Protein AF-A0A2H3B6V8-F1 (afdb_monomer_lite)

Secondary structure (DSSP, 8-state):
-HHHHHT---PEEEEE--TTSSHHHHHHHHHHHHHH-TTSS-EEEEEEE--TTT----TTHHHHHHHHHHHH-HHHHHHHHHHHHH-GGGGGS-HHHHIIIIIIHHHHT-GGGGGG--EEEEEE-GGGS---HHHHHHHHH-S-GGGTTEEEEEEE---HHHHHHHTT-TTEEEEE--TT-HHHHHHHHHHHHHHHTT---HHHHHHHHHTTHHHHHHHHTTT-HHHHHHHHHHHHHS--HHHHHHHHTSPPPSSHHHHHHHHHHHHHHHHHHT-TT-HHHHHHHHHHHHHHHHHPPTTT---HHHIIIIISTT--S--HHHHHHHGGGTEEPP-SS---EES-HHHHHHHT-HHHHHHHH---HHHHHHHHHHHHHHHHHHHHHH----TT--GGGS-HIIIIIITTHHHHHS---HHHHHHHHHHHHHHHTTTEEEEE-TTSEEEEEE--HHHHHHT--EEEEEEETT-HHHHHHHHHHHHHHHHHHH---SS-TTTTSEEEEEE-TTS-B-EETTEEEEETT--BEEEEEE-SSS-BEEEEEEEETTT--EEEEE---TTT---B-TT-EEEPPPB---PPTT-SEEEEEEEEEEESS----TTSPP---TTPPPPP-PPPPTT-EEEEEEEEEEPPTT----SS------------------------

pLDDT: mean 82.81, std 15.5, range [23.83, 97.31]

Radius of gyration: 32.02 Å; chains: 1; bounding box: 76×66×90 Å

Organism: NCBI:txid1076256

Foldseek 3Di:
DVVVLQPLAQFEEEEAEDFQLCLVVVVVVVVVCQPDPPPQAEHAQEEAEDALFADQACLCVLVRSLVSNCVRDVQSVVLQVVLCVVPVCLSVDDLQSVCVSRPQVSLLVCPCVPVSHAYEYEYHAPVRYPDDLSNLLNVRCGSHNSPSSYYHYYYYYPDPSNCVSHPPDPRYDYHYSDLQDPVLLVVLLVVLVVLVVVAPDVVLVVLCVVLVLSNLQSQLQSSGNLLSLLLSVVCSVPVDPVLSVLSSVDDRDPHNLLSLLSSVQSLLCVLLVVPVPQSLLLLVLLLLVVLQQLLDHDVVGAAQCLSQLFRCPPSPDDRSVSSCVSCVSQWDHDDPPDHIHGPTCSVSVQQCDCVRNPPSRHHDNLVSLVRRLVSLVVSLVVCVVPDAEDPQLPLVVDDCSNLRPSLLSNVRRHPDDPVSVVSNQVVVCRRQQVAWGWDADPQQKIWIFGNDPVCVVLPRGTAPDIDRSNPSLLVVQVSQLRSLLVNVVPDFQPDDPCVVQKDKFKQFPVGDGQCDPQAHEEEAPTKIKIKIFGQDQAFKFKWKWKQWSNHSAIATQDGQDPPGRGGQHHGGMDITDIDGDDDDPPDQKTKMKIKMKMANDHFDPVLRDHDDDRNDHRDDRDDGDSGIGMDIGMYMYGYDPPDDPPDDDDDDDDPDDPPPDDDDDDDDDDDD

Structure (mmCIF, N/CA/C/O backbone):
data_AF-A0A2H3B6V8-F1
#
_entry.id   AF-A0A2H3B6V8-F1
#
loop_
_atom_site.group_PDB
_atom_site.id
_atom_site.type_symbol
_atom_site.label_atom_id
_atom_site.label_alt_id
_atom_site.label_comp_id
_atom_site.label_asym_id
_atom_site.label_entity_id
_atom_site.label_seq_id
_atom_site.pdbx_PDB_ins_code
_atom_site.Cartn_x
_atom_site.Cartn_y
_atom_site.Cartn_z
_atom_site.occupancy
_atom_site.B_iso_or_equiv
_atom_site.auth_seq_id
_atom_site.auth_comp_id
_atom_site.auth_asym_id
_atom_site.auth_atom_id
_atom_site.pdbx_PDB_model_num
ATOM 1 N N . MET A 1 1 ? -29.204 -5.304 4.176 1.00 87.06 1 MET A N 1
ATOM 2 C CA . MET A 1 1 ? -28.361 -5.122 2.972 1.00 87.06 1 MET A CA 1
ATOM 3 C C . MET A 1 1 ? -28.752 -6.093 1.870 1.00 87.06 1 MET A C 1
ATOM 5 O O . MET A 1 1 ? -29.179 -5.613 0.834 1.00 87.06 1 MET A O 1
ATOM 9 N N . LEU A 1 2 ? -28.715 -7.415 2.092 1.00 87.50 2 LEU A N 1
ATOM 10 C CA . LEU A 1 2 ? -29.142 -8.404 1.082 1.00 87.50 2 LEU A CA 1
ATOM 11 C C . LEU A 1 2 ? -30.546 -8.130 0.514 1.00 87.50 2 LEU A C 1
ATOM 13 O O . LEU A 1 2 ? -30.731 -8.116 -0.697 1.00 87.50 2 LEU A O 1
ATOM 17 N N . SER A 1 3 ? -31.513 -7.797 1.374 1.00 86.88 3 SER A N 1
ATOM 18 C CA . SER A 1 3 ? -32.859 -7.398 0.937 1.00 86.88 3 SER A CA 1
ATOM 19 C C . SER A 1 3 ? -32.853 -6.218 -0.045 1.00 86.88 3 SER A C 1
ATOM 21 O O . SER A 1 3 ? -33.549 -6.264 -1.051 1.00 86.88 3 SER A O 1
ATOM 23 N N . TRP A 1 4 ? -32.036 -5.192 0.196 1.00 89.56 4 TRP A N 1
ATOM 24 C CA . TRP A 1 4 ? -31.903 -4.036 -0.698 1.00 89.56 4 TRP A CA 1
ATOM 25 C C . TRP A 1 4 ? -31.249 -4.413 -2.033 1.00 89.56 4 TRP A C 1
ATOM 27 O O . TRP A 1 4 ? -31.715 -4.000 -3.090 1.00 89.56 4 TRP A O 1
ATOM 37 N N . ILE A 1 5 ? -30.234 -5.285 -2.016 1.00 88.94 5 ILE A N 1
ATOM 38 C CA . ILE A 1 5 ? -29.599 -5.787 -3.246 1.00 88.94 5 ILE A CA 1
ATOM 39 C C . ILE A 1 5 ? -30.649 -6.436 -4.163 1.00 88.94 5 ILE A C 1
ATOM 41 O O . ILE A 1 5 ? -30.652 -6.180 -5.368 1.00 88.94 5 ILE A O 1
ATOM 45 N N . THR A 1 6 ? -31.605 -7.176 -3.595 1.00 83.19 6 THR A N 1
ATOM 46 C CA . THR A 1 6 ? -32.677 -7.837 -4.360 1.00 83.19 6 THR A CA 1
ATOM 47 C C . THR A 1 6 ? -33.788 -6.910 -4.873 1.00 83.19 6 THR A C 1
ATOM 49 O O . THR A 1 6 ? -34.566 -7.330 -5.723 1.00 83.19 6 THR A O 1
ATOM 52 N N . GLN A 1 7 ? -33.883 -5.661 -4.401 1.00 76.62 7 GLN A N 1
ATOM 53 C CA . GLN A 1 7 ? -35.004 -4.761 -4.719 1.00 76.62 7 GLN A CA 1
ATOM 54 C C . GLN A 1 7 ? -34.930 -4.099 -6.111 1.00 76.62 7 GLN A C 1
ATOM 56 O O . GLN A 1 7 ? -35.905 -3.473 -6.516 1.00 76.62 7 GLN A O 1
ATOM 61 N N . CYS A 1 8 ? -33.834 -4.252 -6.871 1.00 66.38 8 CYS A N 1
ATOM 62 C CA . CYS A 1 8 ? -33.703 -3.738 -8.252 1.00 66.38 8 CYS A CA 1
ATOM 63 C C . CYS A 1 8 ? -34.046 -2.258 -8.448 1.00 66.38 8 CYS A C 1
ATOM 65 O O . CYS A 1 8 ? -34.474 -1.856 -9.528 1.00 66.38 8 CYS A O 1
ATOM 67 N N . ASN A 1 9 ? -33.774 -1.431 -7.434 1.00 71.88 9 ASN A N 1
ATOM 68 C CA . ASN A 1 9 ? -33.771 0.020 -7.564 1.00 71.88 9 ASN A CA 1
ATOM 69 C C . ASN A 1 9 ? -32.382 0.519 -8.012 1.00 71.88 9 ASN A C 1
ATOM 71 O O . ASN A 1 9 ? -31.348 -0.086 -7.733 1.00 71.88 9 ASN A O 1
ATOM 75 N N . SER A 1 10 ? -32.344 1.617 -8.765 1.00 77.50 10 SER A N 1
ATOM 76 C CA . SER A 1 10 ? -31.101 2.204 -9.291 1.00 77.50 10 SER A CA 1
ATOM 77 C C . SER A 1 10 ? -30.364 3.088 -8.279 1.00 77.50 10 SER A C 1
ATOM 79 O O . SER A 1 10 ? -29.588 3.960 -8.668 1.00 77.50 10 SER A O 1
ATOM 81 N N . GLU A 1 11 ? -30.683 2.934 -6.997 1.00 86.62 11 GLU A N 1
ATOM 82 C CA . GLU A 1 11 ? -30.118 3.726 -5.911 1.00 86.62 11 GLU A CA 1
ATOM 83 C C . GLU A 1 11 ? -28.695 3.260 -5.590 1.00 86.62 11 GLU A C 1
ATOM 85 O O . GLU A 1 11 ? -28.333 2.095 -5.771 1.00 86.62 11 GLU A O 1
ATOM 90 N N . THR A 1 12 ? -27.891 4.177 -5.063 1.00 93.88 12 THR A N 1
ATOM 91 C CA . THR A 1 12 ? -26.615 3.850 -4.424 1.00 93.88 12 THR A CA 1
ATOM 92 C C . THR A 1 12 ? -26.848 3.705 -2.923 1.00 93.88 12 THR A C 1
ATOM 94 O O . THR A 1 12 ? -27.438 4.585 -2.299 1.00 93.88 12 THR A O 1
ATOM 97 N N . MET A 1 13 ? -26.359 2.629 -2.310 1.00 95.44 13 MET A N 1
ATOM 98 C CA . MET A 1 13 ? -26.386 2.487 -0.855 1.00 95.44 13 MET A CA 1
ATOM 99 C C . MET A 1 13 ? -25.172 3.170 -0.237 1.00 95.44 13 MET A C 1
ATOM 101 O O . MET A 1 13 ? -24.036 2.858 -0.593 1.00 95.44 13 MET A O 1
ATOM 105 N N . TRP A 1 14 ? -25.407 4.033 0.747 1.00 96.81 14 TRP A N 1
ATOM 106 C CA . TRP A 1 14 ? -24.349 4.627 1.557 1.00 96.81 14 TRP A CA 1
ATOM 107 C C . TRP A 1 14 ? -24.417 4.116 2.999 1.00 96.81 14 TRP A C 1
ATOM 109 O O . TRP A 1 14 ? -25.289 4.501 3.777 1.00 96.81 14 TRP A O 1
ATOM 119 N N . CYS A 1 15 ? -23.486 3.228 3.348 1.00 96.25 15 CYS A N 1
ATOM 120 C CA . CYS A 1 15 ? -23.265 2.731 4.699 1.00 96.25 15 CYS A CA 1
ATOM 121 C C . CYS A 1 15 ? -22.350 3.694 5.466 1.00 96.25 15 CYS A C 1
ATOM 123 O O . CYS A 1 15 ? -21.144 3.761 5.216 1.00 96.25 15 CYS A O 1
ATOM 125 N N . SER A 1 16 ? -22.921 4.441 6.408 1.00 94.75 16 SER A N 1
ATOM 126 C CA . SER A 1 16 ? -22.201 5.433 7.203 1.00 94.75 16 SER A CA 1
ATOM 127 C C . SER A 1 16 ? -22.154 5.062 8.680 1.00 94.75 16 SER A C 1
ATOM 129 O O . SER A 1 16 ? -23.099 4.520 9.246 1.00 94.75 16 SER A O 1
ATOM 131 N N . GLY A 1 17 ? -21.030 5.354 9.329 1.00 91.12 17 GLY A N 1
ATOM 132 C CA . GLY A 1 17 ? -20.841 5.072 10.750 1.00 91.12 17 GLY A CA 1
ATOM 133 C C . GLY A 1 17 ? -19.490 5.553 11.254 1.00 91.12 17 GLY A C 1
ATOM 134 O O . GLY A 1 17 ? -18.546 5.719 10.473 1.00 91.12 17 GLY A O 1
ATOM 135 N N . LEU A 1 18 ? -19.367 5.752 12.566 1.00 89.12 18 LEU A N 1
ATOM 136 C CA . LEU A 1 18 ? -18.118 6.191 13.198 1.00 89.12 18 LEU A CA 1
ATOM 137 C C . LEU A 1 18 ? -16.980 5.178 12.993 1.00 89.12 18 LEU A C 1
ATOM 139 O O . LEU A 1 18 ? -17.203 4.028 12.596 1.00 89.12 18 LEU A O 1
ATOM 143 N N . ALA A 1 19 ? -15.736 5.601 13.219 1.00 85.25 19 ALA A N 1
ATOM 144 C CA . ALA A 1 19 ? -14.606 4.674 13.226 1.00 85.25 19 ALA A CA 1
ATOM 145 C C . ALA A 1 19 ? -14.853 3.568 14.267 1.00 85.25 19 ALA A C 1
ATOM 147 O O . ALA A 1 19 ? -15.348 3.849 15.353 1.00 85.25 19 ALA A O 1
ATOM 148 N N . GLY A 1 20 ? -14.559 2.312 13.920 1.00 83.81 20 GLY A N 1
ATOM 149 C CA . GLY A 1 20 ? -14.722 1.197 14.857 1.00 83.81 20 GLY A CA 1
ATOM 150 C C . GLY A 1 20 ? -16.112 0.562 14.960 1.00 83.81 20 GLY A C 1
ATOM 151 O O . GLY A 1 20 ? -16.276 -0.400 15.703 1.00 83.81 20 GLY A O 1
ATOM 152 N N . THR A 1 21 ? -17.094 1.043 14.193 1.00 89.19 21 THR A N 1
ATOM 153 C CA . THR A 1 21 ? -18.473 0.500 14.155 1.00 89.19 21 THR A CA 1
ATOM 154 C C . THR A 1 21 ? -18.627 -0.813 13.380 1.00 89.19 21 THR A C 1
ATOM 156 O O . THR A 1 21 ? -19.713 -1.377 13.356 1.00 89.19 21 THR A O 1
ATOM 159 N N . GLY A 1 22 ? -17.567 -1.306 12.728 1.00 88.06 22 GLY A N 1
ATOM 160 C CA . GLY A 1 22 ? -17.607 -2.568 11.975 1.00 88.06 22 GLY A CA 1
ATOM 161 C C . GLY A 1 22 ? -18.007 -2.449 10.498 1.00 88.06 22 GLY A C 1
ATOM 162 O O . GLY A 1 22 ? -18.318 -3.463 9.885 1.00 88.06 22 GLY A O 1
ATOM 163 N N . LYS A 1 23 ? -17.966 -1.248 9.894 1.00 91.94 23 LYS A N 1
ATOM 164 C CA . LYS A 1 23 ? -18.255 -1.044 8.454 1.00 91.94 23 LYS A CA 1
ATOM 165 C C . LYS A 1 23 ? -17.487 -2.008 7.544 1.00 91.94 23 LYS A C 1
ATOM 167 O O . LYS A 1 23 ? -18.114 -2.735 6.786 1.00 91.94 23 LYS A O 1
ATOM 172 N N . SER A 1 24 ? -16.160 -2.064 7.660 1.00 90.50 24 SER A N 1
ATOM 173 C CA . SER A 1 24 ? -15.331 -2.951 6.833 1.00 90.50 24 SER A CA 1
ATOM 174 C C . SER A 1 24 ? -15.601 -4.431 7.103 1.00 90.50 24 SER A C 1
ATOM 176 O O . SER A 1 24 ? -15.617 -5.224 6.171 1.00 90.50 24 SER A O 1
ATOM 178 N N . SER A 1 25 ? -15.896 -4.814 8.351 1.00 91.12 25 SER A N 1
ATOM 179 C CA . SER A 1 25 ? -16.312 -6.184 8.687 1.00 91.12 25 SER A CA 1
ATOM 180 C C . SER A 1 25 ? -17.645 -6.547 8.028 1.00 91.12 25 SER A C 1
ATOM 182 O O . SER A 1 25 ? -17.807 -7.660 7.533 1.00 91.12 25 SER A O 1
ATOM 184 N N . LEU A 1 26 ? -18.583 -5.598 7.967 1.00 92.56 26 LEU A N 1
ATOM 185 C CA . LEU A 1 26 ? -19.851 -5.758 7.263 1.00 92.56 26 LEU A CA 1
ATOM 186 C C . LEU A 1 26 ? -19.644 -5.857 5.745 1.00 92.56 26 LEU A C 1
ATOM 188 O O . LEU A 1 26 ? -20.248 -6.724 5.121 1.00 92.56 26 LEU A O 1
ATOM 192 N N . MET A 1 27 ? -18.774 -5.023 5.159 1.00 94.75 27 MET A N 1
ATOM 193 C CA . MET A 1 27 ? -18.422 -5.104 3.734 1.00 94.75 27 MET A CA 1
ATOM 194 C C . MET A 1 27 ? -17.724 -6.426 3.393 1.00 94.75 27 MET A C 1
ATOM 196 O O . MET A 1 27 ? -18.053 -7.022 2.374 1.00 94.75 27 MET A O 1
ATOM 200 N N . GLY A 1 28 ? -16.823 -6.913 4.251 1.00 92.88 28 GLY A N 1
ATOM 201 C CA . GLY A 1 28 ? -16.158 -8.211 4.098 1.00 92.88 28 GLY A CA 1
ATOM 202 C C . GLY A 1 28 ? -17.123 -9.390 4.230 1.00 92.88 28 GLY A C 1
ATOM 203 O O . GLY A 1 28 ? -17.134 -10.282 3.394 1.00 92.88 28 GLY A O 1
ATOM 204 N N . THR A 1 29 ? -18.031 -9.351 5.209 1.00 91.88 29 THR A N 1
ATOM 205 C CA . THR A 1 29 ? -19.082 -10.378 5.333 1.00 91.88 29 THR A CA 1
ATOM 206 C C . THR A 1 29 ? -19.991 -10.377 4.105 1.00 91.88 29 THR A C 1
ATOM 208 O O . THR A 1 29 ? -20.366 -11.429 3.598 1.00 91.88 29 THR A O 1
ATOM 211 N N . LEU A 1 30 ? -20.352 -9.191 3.605 1.00 92.00 30 LEU A N 1
ATOM 212 C CA . LEU A 1 30 ? -21.154 -9.068 2.395 1.00 92.00 30 LEU A CA 1
ATOM 213 C C . LEU A 1 30 ? -20.401 -9.573 1.160 1.00 92.00 30 LEU A C 1
ATOM 215 O O . LEU A 1 30 ? -21.011 -10.232 0.327 1.00 92.00 30 LEU A O 1
ATOM 219 N N . HIS A 1 31 ? -19.102 -9.290 1.058 1.00 92.38 31 HIS A N 1
ATOM 220 C CA . HIS A 1 31 ? -18.228 -9.848 0.032 1.00 92.38 31 HIS A CA 1
ATOM 221 C C . HIS A 1 31 ? -18.298 -11.377 0.037 1.00 92.38 31 HIS A C 1
ATOM 223 O O . HIS A 1 31 ? -18.631 -11.969 -0.987 1.00 92.38 31 HIS A O 1
ATOM 229 N N . ASP A 1 32 ? -18.074 -12.003 1.193 1.00 89.44 32 ASP A N 1
ATOM 230 C CA . ASP A 1 32 ? -18.055 -13.461 1.312 1.00 89.44 32 ASP A CA 1
ATOM 231 C C . ASP A 1 32 ? -19.414 -14.062 0.970 1.00 89.44 32 ASP A C 1
ATOM 233 O O . ASP A 1 32 ? -19.485 -15.030 0.217 1.00 89.44 32 ASP A O 1
ATOM 237 N N . LEU A 1 33 ? -20.504 -13.455 1.446 1.00 88.19 33 LEU A N 1
ATOM 238 C CA . LEU A 1 33 ? -21.858 -13.886 1.104 1.00 88.19 33 LEU A CA 1
ATOM 239 C C . LEU A 1 33 ? -22.118 -13.785 -0.401 1.00 88.19 33 LEU A C 1
ATOM 241 O O . LEU A 1 33 ? -22.621 -14.732 -0.980 1.00 88.19 33 LEU A O 1
ATOM 245 N N . LEU A 1 34 ? -21.740 -12.686 -1.057 1.00 87.62 34 LEU A N 1
ATOM 246 C CA . LEU A 1 34 ? -21.956 -12.507 -2.499 1.00 87.62 34 LEU A CA 1
ATOM 247 C C . LEU A 1 34 ? -21.022 -13.359 -3.374 1.00 87.62 34 LEU A C 1
ATOM 249 O O . LEU A 1 34 ? -21.318 -13.558 -4.550 1.00 87.62 34 LEU A O 1
ATOM 253 N N . MET A 1 35 ? -19.909 -13.840 -2.817 1.00 82.12 35 MET A N 1
ATOM 254 C CA . MET A 1 35 ? -19.015 -14.807 -3.461 1.00 82.12 35 MET A CA 1
ATOM 255 C C . MET A 1 35 ? -19.478 -16.255 -3.262 1.00 82.12 35 MET A C 1
ATOM 257 O O . MET A 1 35 ? -19.230 -17.096 -4.121 1.00 82.12 35 MET A O 1
ATOM 261 N N . THR A 1 36 ? -20.134 -16.554 -2.137 1.00 72.81 36 THR A N 1
ATOM 262 C CA . THR A 1 36 ? -20.514 -17.922 -1.744 1.00 72.81 36 THR A CA 1
ATOM 263 C C . THR A 1 36 ? -21.992 -18.255 -1.931 1.00 72.81 36 THR A C 1
ATOM 265 O O . THR A 1 36 ? -22.342 -19.424 -1.781 1.00 72.81 36 THR A O 1
ATOM 268 N N . ASP A 1 37 ? -22.870 -17.288 -2.235 1.00 62.53 37 ASP A N 1
ATOM 269 C CA . ASP A 1 37 ? -24.315 -17.532 -2.219 1.00 62.53 37 ASP A CA 1
ATOM 270 C C . ASP A 1 37 ? -24.739 -18.642 -3.197 1.00 62.53 37 ASP A C 1
ATOM 272 O O . ASP A 1 37 ? -24.625 -18.535 -4.420 1.00 62.53 37 ASP A O 1
ATOM 276 N N . PHE A 1 38 ? -25.311 -19.695 -2.609 1.00 46.91 38 PHE A N 1
ATOM 277 C CA . PHE A 1 38 ? -25.837 -20.929 -3.200 1.00 46.91 38 PHE A CA 1
ATOM 278 C C . PHE A 1 38 ? -27.199 -20.718 -3.908 1.00 46.91 38 PHE A C 1
ATOM 280 O O . PHE A 1 38 ? -28.039 -21.619 -3.945 1.00 46.91 38 PHE A O 1
ATOM 287 N N . GLY A 1 39 ? -27.455 -19.516 -4.440 1.00 47.41 39 GLY A N 1
ATOM 288 C CA . GLY A 1 39 ? -28.791 -19.076 -4.866 1.00 47.41 39 GLY A CA 1
ATOM 289 C C . GLY A 1 39 ? -28.874 -18.281 -6.173 1.00 47.41 39 GLY A C 1
ATOM 290 O O . GLY A 1 39 ? -29.931 -17.714 -6.442 1.00 47.41 39 GLY A O 1
ATOM 291 N N . GLU A 1 40 ? -27.797 -18.213 -6.964 1.00 53.06 40 GLU A N 1
ATOM 292 C CA . GLU A 1 40 ? -27.729 -17.678 -8.346 1.00 53.06 40 GLU A CA 1
ATOM 293 C C . GLU A 1 40 ? -28.193 -16.225 -8.598 1.00 53.06 40 GLU A C 1
ATOM 295 O O . GLU A 1 40 ? -28.198 -15.783 -9.744 1.00 53.06 40 GLU A O 1
ATOM 300 N N . ARG A 1 41 ? -28.588 -15.435 -7.589 1.00 61.69 41 ARG A N 1
ATOM 301 C CA . ARG A 1 41 ? -29.301 -14.167 -7.854 1.00 61.69 41 ARG A CA 1
ATOM 302 C C . ARG A 1 41 ? -28.505 -12.883 -7.677 1.00 61.69 41 ARG A C 1
ATOM 304 O O . ARG A 1 41 ? -28.927 -11.883 -8.232 1.00 61.69 41 ARG A O 1
ATOM 311 N N . SER A 1 42 ? -27.422 -12.832 -6.906 1.00 65.62 42 SER A N 1
ATOM 312 C CA . SER A 1 42 ? -26.615 -11.604 -6.763 1.00 65.62 42 SER A CA 1
ATOM 313 C C . SER A 1 42 ? -25.137 -11.939 -6.840 1.00 65.62 42 SER A C 1
ATOM 315 O O . SER A 1 42 ? -24.692 -12.851 -6.154 1.00 65.62 42 SER A O 1
ATOM 317 N N . ARG A 1 43 ? -24.389 -11.213 -7.674 1.00 85.69 43 ARG A N 1
ATOM 318 C CA . ARG A 1 43 ? -22.992 -11.532 -7.994 1.00 85.69 43 ARG A CA 1
ATOM 319 C C . ARG A 1 43 ? -22.090 -10.352 -7.656 1.00 85.69 43 ARG A C 1
ATOM 321 O O . ARG A 1 43 ? -22.345 -9.227 -8.095 1.00 85.69 43 ARG A O 1
ATOM 328 N N . LEU A 1 44 ? -21.042 -10.595 -6.872 1.00 89.25 44 LEU A N 1
ATOM 329 C CA . LEU A 1 44 ? -20.026 -9.581 -6.605 1.00 89.25 44 LEU A CA 1
ATOM 330 C C . LEU A 1 44 ? -19.176 -9.372 -7.861 1.00 89.25 44 LEU A C 1
ATOM 332 O O . LEU A 1 44 ? -18.440 -10.262 -8.274 1.00 89.25 44 LEU A O 1
ATOM 336 N N . ALA A 1 45 ? -19.287 -8.188 -8.454 1.00 91.06 45 ALA A N 1
ATOM 337 C CA . ALA A 1 45 ? -18.625 -7.847 -9.706 1.00 91.06 45 ALA A CA 1
ATOM 338 C C . ALA A 1 45 ? -17.341 -7.032 -9.482 1.00 91.06 45 ALA A C 1
ATOM 340 O O . ALA A 1 45 ? -16.412 -7.098 -10.280 1.00 91.06 45 ALA A O 1
ATOM 341 N N . ALA A 1 46 ? -17.272 -6.269 -8.387 1.00 94.31 46 ALA A N 1
ATOM 342 C CA . ALA A 1 46 ? -16.055 -5.583 -7.968 1.00 94.31 46 ALA A CA 1
ATOM 343 C C . ALA A 1 46 ? -16.063 -5.294 -6.461 1.00 94.31 46 ALA A C 1
ATOM 345 O O . ALA A 1 46 ? -17.086 -4.894 -5.899 1.00 94.31 46 ALA A O 1
ATOM 346 N N . PHE A 1 47 ? -14.900 -5.432 -5.825 1.00 94.62 47 PHE A N 1
ATOM 347 C CA . PHE A 1 47 ? -14.663 -5.039 -4.439 1.00 94.62 47 PHE A CA 1
ATOM 348 C C . PHE A 1 47 ? -13.400 -4.186 -4.371 1.00 94.62 47 PHE A C 1
ATOM 350 O O . PHE A 1 47 ? -12.311 -4.653 -4.695 1.00 94.62 47 PHE A O 1
ATOM 357 N N . ILE A 1 48 ? -13.555 -2.925 -3.978 1.00 92.88 48 ILE A N 1
ATOM 358 C CA . ILE A 1 48 ? -12.457 -1.970 -3.854 1.00 92.88 48 ILE A CA 1
ATOM 359 C C . ILE A 1 48 ? -12.412 -1.507 -2.413 1.00 92.88 48 ILE A C 1
ATOM 361 O O . ILE A 1 48 ? -13.404 -1.012 -1.879 1.00 92.88 48 ILE A O 1
ATOM 365 N N . ARG A 1 49 ? -11.251 -1.662 -1.787 1.00 90.19 49 ARG A N 1
ATOM 366 C CA . ARG A 1 49 ? -11.017 -1.225 -0.419 1.00 90.19 49 ARG A CA 1
ATOM 367 C C . ARG A 1 49 ? -9.974 -0.128 -0.416 1.00 90.19 49 ARG A C 1
ATOM 369 O O . ARG A 1 49 ? -8.888 -0.298 -0.959 1.00 90.19 49 ARG A O 1
ATOM 376 N N . TYR A 1 50 ? -10.325 0.971 0.226 1.00 85.56 50 TYR A N 1
ATOM 377 C CA . TYR A 1 50 ? -9.418 2.062 0.498 1.00 85.56 50 TYR A CA 1
ATOM 378 C C . TYR A 1 50 ? -8.879 1.971 1.916 1.00 85.56 50 TYR A C 1
ATOM 380 O O . TYR A 1 50 ? -9.625 1.768 2.876 1.00 85.56 50 TYR A O 1
ATOM 388 N N . ASP A 1 51 ? -7.572 2.172 2.024 1.00 70.94 51 ASP A N 1
ATOM 389 C CA . ASP A 1 51 ? -6.905 2.558 3.252 1.00 70.94 51 ASP A CA 1
ATOM 390 C C . ASP A 1 51 ? -5.902 3.684 2.938 1.00 70.94 51 ASP A C 1
ATOM 392 O O . ASP A 1 51 ? -5.444 3.846 1.802 1.00 70.94 51 ASP A O 1
ATOM 396 N N . ARG A 1 52 ? -5.585 4.515 3.937 1.00 61.16 52 ARG A N 1
ATOM 397 C CA . ARG A 1 52 ? -4.643 5.642 3.769 1.00 61.16 52 ARG A CA 1
ATOM 398 C C . ARG A 1 52 ? -3.200 5.210 3.463 1.00 61.16 52 ARG A C 1
ATOM 400 O O . ARG A 1 52 ? -2.377 6.076 3.175 1.00 61.16 52 ARG A O 1
ATOM 407 N N . ILE A 1 53 ? -2.877 3.927 3.614 1.00 54.94 53 ILE A N 1
ATOM 408 C CA . ILE A 1 53 ? -1.503 3.423 3.721 1.00 54.94 53 ILE A CA 1
ATOM 409 C C . ILE A 1 53 ? -1.032 2.796 2.402 1.00 54.94 53 ILE A C 1
ATOM 411 O O . ILE A 1 53 ? 0.126 2.985 2.033 1.00 54.94 53 ILE A O 1
ATOM 415 N N . GLU A 1 54 ? -1.900 2.071 1.701 1.00 55.44 54 GLU A N 1
ATOM 416 C CA . GLU A 1 54 ? -1.642 1.400 0.424 1.00 55.44 54 GLU A CA 1
ATOM 417 C C . GLU A 1 54 ? -2.245 2.151 -0.763 1.0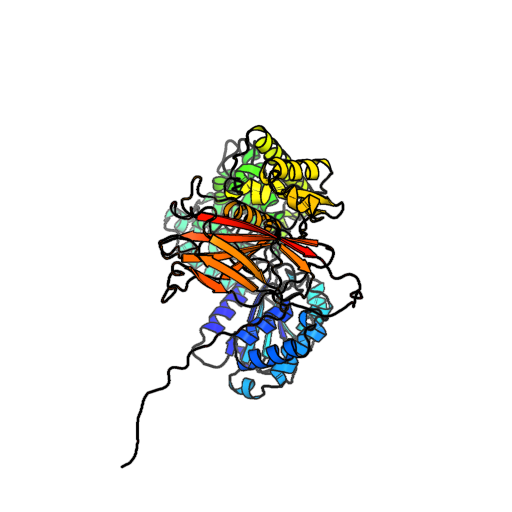0 55.44 54 GLU A C 1
ATOM 419 O O . GLU A 1 54 ? -1.600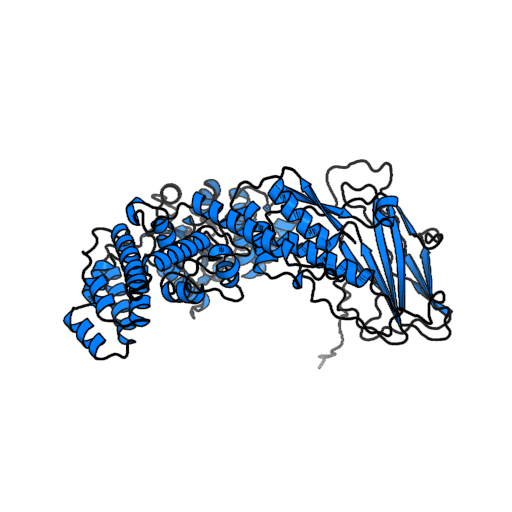 2.275 -1.803 1.00 55.44 54 GLU A O 1
ATOM 424 N N . TYR A 1 55 ? -3.469 2.673 -0.624 1.00 64.81 55 TYR A N 1
ATOM 425 C CA . TYR A 1 55 ? -4.229 3.203 -1.760 1.00 64.81 55 TYR A CA 1
ATOM 426 C C . TYR A 1 55 ? -4.877 4.561 -1.461 1.00 64.81 55 TYR A C 1
ATOM 428 O O . TYR A 1 55 ? -6.084 4.713 -1.626 1.00 64.81 55 TYR A O 1
ATOM 436 N N . PRO A 1 56 ? -4.127 5.607 -1.072 1.00 64.06 56 PRO A N 1
ATOM 437 C CA . PRO A 1 56 ? -4.735 6.905 -0.779 1.00 64.06 56 PRO A CA 1
ATOM 438 C C . PRO A 1 56 ? -5.360 7.557 -2.023 1.00 64.06 56 PRO A C 1
ATOM 440 O O . PRO A 1 56 ? -6.233 8.413 -1.892 1.00 64.06 56 PRO A O 1
ATOM 443 N N . THR A 1 57 ? -4.926 7.165 -3.224 1.00 76.56 57 THR A N 1
ATOM 444 C CA . THR A 1 57 ? -5.286 7.837 -4.472 1.00 76.56 57 THR A CA 1
ATOM 445 C C . THR A 1 57 ? -6.529 7.239 -5.129 1.00 76.56 57 THR A C 1
ATOM 447 O O . THR A 1 57 ? -6.550 6.088 -5.568 1.00 76.56 57 THR A O 1
ATOM 450 N N . ALA A 1 58 ? -7.552 8.069 -5.300 1.00 82.19 58 ALA A N 1
ATOM 451 C CA . ALA A 1 58 ? -8.798 7.733 -5.978 1.00 82.19 58 ALA A CA 1
ATOM 452 C C . ALA A 1 58 ? -8.732 7.901 -7.507 1.00 82.19 58 ALA A C 1
ATOM 454 O O . ALA A 1 58 ? -9.654 7.498 -8.214 1.00 82.19 58 ALA A O 1
ATOM 455 N N . GLY A 1 59 ? -7.642 8.458 -8.047 1.00 82.06 59 GLY A N 1
ATOM 456 C CA . GLY A 1 59 ? -7.491 8.759 -9.479 1.00 82.06 59 GLY A CA 1
ATOM 457 C C . GLY A 1 59 ? -7.670 7.559 -10.420 1.00 82.06 59 GLY A C 1
ATOM 458 O O . GLY A 1 59 ? -8.066 7.742 -11.566 1.00 82.06 59 GLY A O 1
ATOM 459 N N . LYS A 1 60 ? -7.444 6.331 -9.932 1.00 87.25 60 LYS A N 1
ATOM 460 C CA . LYS A 1 60 ? -7.646 5.085 -10.692 1.00 87.25 60 LYS A CA 1
ATOM 461 C C . LYS A 1 60 ? -8.948 4.351 -10.343 1.00 87.25 60 LYS A C 1
ATOM 463 O O . LYS A 1 60 ? -9.184 3.274 -10.878 1.00 87.25 60 LYS A O 1
ATOM 468 N N . LEU A 1 61 ? -9.810 4.897 -9.476 1.00 93.12 61 LEU A N 1
ATOM 469 C CA . LEU A 1 61 ? -11.002 4.198 -8.971 1.00 93.12 61 LEU A CA 1
ATOM 470 C C . LEU A 1 61 ? -11.876 3.650 -10.101 1.00 93.12 61 LEU A C 1
ATOM 472 O O . LEU A 1 61 ? -12.192 2.466 -10.138 1.00 93.12 61 LEU A O 1
ATOM 476 N N . ILE A 1 62 ? -12.247 4.510 -11.050 1.00 95.12 62 ILE A N 1
ATOM 477 C CA . ILE A 1 62 ? -13.169 4.147 -12.129 1.00 95.12 62 ILE A CA 1
ATOM 478 C C . ILE A 1 62 ? -12.537 3.128 -13.074 1.00 95.12 62 ILE A C 1
ATOM 480 O O . ILE A 1 62 ? -13.196 2.162 -13.453 1.00 95.12 62 ILE A O 1
ATOM 484 N N . THR A 1 63 ? -11.262 3.308 -13.423 1.00 93.69 63 THR A N 1
ATOM 485 C CA . THR A 1 63 ? -10.527 2.346 -14.253 1.00 93.69 63 THR A CA 1
ATOM 486 C C . THR A 1 63 ? -10.379 0.997 -13.552 1.00 93.69 63 THR A C 1
ATOM 488 O O . THR A 1 63 ? -10.504 -0.030 -14.208 1.00 93.69 63 THR A O 1
ATOM 491 N N . SER A 1 64 ? -10.203 0.975 -12.226 1.00 93.62 64 SER A N 1
ATOM 492 C CA . SER A 1 64 ? -10.161 -0.261 -11.437 1.00 93.62 64 SER A CA 1
ATOM 493 C C . SER A 1 64 ? -11.520 -0.963 -11.390 1.00 93.62 64 SER A C 1
ATOM 495 O O . SER A 1 64 ? -11.569 -2.182 -11.529 1.00 93.62 64 SER A O 1
ATOM 497 N N . ILE A 1 65 ? -12.631 -0.219 -11.267 1.00 95.75 65 ILE A N 1
ATOM 498 C CA . ILE A 1 65 ? -13.984 -0.796 -11.391 1.00 95.75 65 ILE A CA 1
ATOM 499 C C . ILE A 1 65 ? -14.172 -1.384 -12.794 1.00 95.75 65 ILE A C 1
ATOM 501 O O . ILE A 1 65 ? -14.642 -2.509 -12.924 1.00 95.75 65 ILE A O 1
ATOM 505 N N . ALA A 1 66 ? -13.791 -0.647 -13.841 1.00 96.06 66 ALA A N 1
ATOM 506 C CA . ALA A 1 66 ? -13.927 -1.087 -15.228 1.00 96.06 66 ALA A CA 1
ATOM 507 C C . ALA A 1 66 ? -13.123 -2.367 -15.495 1.00 96.06 66 ALA A C 1
ATOM 509 O O . ALA A 1 66 ? -13.642 -3.312 -16.083 1.00 96.06 66 ALA A O 1
ATOM 510 N N . TYR A 1 67 ? -11.885 -2.420 -15.002 1.00 94.94 67 TYR A N 1
ATOM 511 C CA . TYR A 1 67 ? -11.040 -3.606 -15.071 1.00 94.94 67 TYR A CA 1
ATOM 512 C C . TYR A 1 67 ? -11.670 -4.797 -14.337 1.00 94.94 67 TYR A C 1
ATOM 514 O O . TYR A 1 67 ? -11.812 -5.864 -14.928 1.00 94.94 67 TYR A O 1
ATOM 522 N N . ALA A 1 68 ? -12.114 -4.612 -13.088 1.00 94.31 68 ALA A N 1
ATOM 523 C CA . ALA A 1 68 ? -12.735 -5.677 -12.300 1.00 94.31 68 ALA A CA 1
ATOM 524 C C . ALA A 1 68 ? -14.003 -6.230 -12.973 1.00 94.31 68 ALA A C 1
ATOM 526 O O . ALA A 1 68 ? -14.162 -7.442 -13.089 1.00 94.31 68 ALA A O 1
ATOM 527 N N . LEU A 1 69 ? -14.861 -5.351 -13.503 1.00 94.50 69 LEU A N 1
ATOM 528 C CA . LEU A 1 69 ? -16.048 -5.754 -14.262 1.00 94.50 69 LEU A CA 1
ATOM 529 C C . LEU A 1 69 ? -15.697 -6.495 -15.558 1.00 94.50 69 LEU A C 1
ATOM 531 O O . LEU A 1 69 ? -16.382 -7.448 -15.921 1.00 94.50 69 LEU A O 1
ATOM 535 N N . GLY A 1 70 ? -14.643 -6.064 -16.255 1.00 94.56 70 GLY A N 1
ATOM 536 C CA . GLY A 1 70 ? -14.169 -6.727 -17.466 1.00 94.56 70 GLY A CA 1
ATOM 537 C C . GLY A 1 70 ? -13.607 -8.124 -17.205 1.00 94.56 70 GLY A C 1
ATOM 538 O O . GLY A 1 70 ? -13.828 -9.015 -18.016 1.00 94.56 70 GLY A O 1
ATOM 539 N N . MET A 1 71 ? -12.937 -8.318 -16.065 1.00 90.94 71 MET A N 1
ATOM 540 C CA . MET A 1 71 ? -12.458 -9.627 -15.602 1.00 90.94 71 MET A CA 1
ATOM 541 C C . MET A 1 71 ? -13.586 -10.528 -15.091 1.00 90.94 71 MET A C 1
ATOM 543 O O . MET A 1 71 ? -13.455 -11.747 -15.099 1.00 90.94 71 MET A O 1
ATOM 547 N N . PHE A 1 72 ? -14.680 -9.932 -14.619 1.00 89.88 72 PHE A N 1
ATOM 548 C CA . PHE A 1 72 ? -15.836 -10.656 -14.109 1.00 89.88 72 PHE A CA 1
ATOM 549 C C . PHE A 1 72 ? -16.706 -11.264 -15.228 1.00 89.88 72 PHE A C 1
ATOM 551 O O . PHE A 1 72 ? -17.220 -12.368 -15.061 1.00 89.88 72 PHE A O 1
ATOM 558 N N . ASP A 1 73 ? -16.897 -10.565 -16.355 1.00 90.31 73 ASP A N 1
ATOM 559 C CA . ASP A 1 73 ? -17.693 -11.052 -17.496 1.00 90.31 73 ASP A CA 1
ATOM 560 C C . ASP A 1 73 ? -17.059 -10.631 -18.831 1.00 90.31 73 ASP A C 1
ATOM 562 O O . ASP A 1 73 ? -16.957 -9.440 -19.144 1.00 90.31 73 ASP A O 1
ATOM 566 N N . ASP A 1 74 ? -16.704 -11.613 -19.666 1.00 91.69 74 ASP A N 1
ATOM 567 C CA . ASP A 1 74 ? -16.028 -11.390 -20.950 1.00 91.69 74 ASP A CA 1
ATOM 568 C C . ASP A 1 74 ? -16.787 -10.446 -21.892 1.00 91.69 74 ASP A C 1
ATOM 570 O O . ASP A 1 74 ? -16.178 -9.757 -22.716 1.00 91.69 74 ASP A O 1
ATOM 574 N N . ARG A 1 75 ? -18.125 -10.404 -21.821 1.00 94.25 75 ARG A N 1
ATOM 575 C CA . ARG A 1 75 ? -18.925 -9.492 -22.655 1.00 94.25 75 ARG A CA 1
ATOM 576 C C . ARG A 1 75 ? -18.658 -8.047 -22.253 1.00 94.25 75 ARG A C 1
ATOM 578 O O . ARG A 1 75 ? -18.464 -7.204 -23.130 1.00 94.25 75 ARG A O 1
ATOM 585 N N . ILE A 1 76 ? -18.596 -7.783 -20.946 1.00 95.75 76 ILE A N 1
ATOM 586 C CA . ILE A 1 76 ? -18.236 -6.472 -20.402 1.00 95.75 76 ILE A CA 1
ATOM 587 C C . ILE A 1 76 ? -16.789 -6.147 -20.785 1.00 95.75 76 ILE A C 1
ATOM 589 O O . ILE A 1 76 ? -16.530 -5.064 -21.311 1.00 95.75 76 ILE A O 1
ATOM 593 N N . GLY A 1 77 ? -15.867 -7.102 -20.618 1.00 95.19 77 GLY A N 1
ATOM 594 C CA . GLY A 1 77 ? -14.456 -6.943 -20.980 1.00 95.19 77 GLY A CA 1
ATOM 595 C C . GLY A 1 77 ? -14.255 -6.557 -22.448 1.00 95.19 77 GLY A C 1
ATOM 596 O O . GLY A 1 77 ? -13.543 -5.597 -22.749 1.00 95.19 77 GLY A O 1
ATOM 597 N N . ARG A 1 78 ? -14.954 -7.226 -23.376 1.00 95.69 78 ARG A N 1
ATOM 598 C CA . ARG A 1 78 ? -14.927 -6.884 -24.810 1.00 95.69 78 ARG A CA 1
ATOM 599 C C . ARG A 1 78 ? -15.484 -5.489 -25.093 1.00 95.69 78 ARG A C 1
ATOM 601 O O . ARG A 1 78 ? -14.876 -4.747 -25.865 1.00 95.69 78 ARG A O 1
ATOM 608 N N . ALA A 1 79 ? -16.604 -5.119 -24.471 1.00 96.81 79 ALA A N 1
ATOM 609 C CA . ALA A 1 79 ? -17.209 -3.801 -24.656 1.00 96.81 79 ALA A CA 1
ATOM 610 C C . ALA A 1 79 ? -16.289 -2.671 -24.153 1.00 96.81 79 ALA A C 1
ATOM 612 O O . ALA A 1 79 ? -16.109 -1.669 -24.843 1.00 96.81 79 ALA A O 1
ATOM 613 N N . ILE A 1 80 ? -15.641 -2.855 -22.999 1.00 95.69 80 ILE A N 1
ATOM 614 C CA . ILE A 1 80 ? -14.663 -1.901 -22.451 1.00 95.69 80 ILE A CA 1
ATOM 615 C C . ILE A 1 80 ? -13.407 -1.837 -23.331 1.00 95.69 80 ILE A C 1
ATOM 617 O O . ILE A 1 80 ? -12.932 -0.745 -23.642 1.00 95.69 80 ILE A O 1
ATOM 621 N N . SER A 1 81 ? -12.892 -2.982 -23.793 1.00 93.81 81 SER A N 1
ATOM 622 C CA . SER A 1 81 ? -11.731 -3.035 -24.695 1.00 93.81 81 SER A CA 1
ATOM 623 C C . SER A 1 81 ? -11.972 -2.248 -25.986 1.00 93.81 81 SER A C 1
ATOM 625 O O . SER A 1 81 ? -11.091 -1.516 -26.438 1.00 93.81 81 SER A O 1
ATOM 627 N N . LEU A 1 82 ? -13.181 -2.324 -26.554 1.00 93.94 82 LEU A N 1
ATOM 628 C CA . LEU A 1 82 ? -13.553 -1.532 -27.727 1.00 93.94 82 LEU A CA 1
ATOM 629 C C . LEU A 1 82 ? -13.501 -0.022 -27.446 1.00 93.94 82 LEU A C 1
ATOM 631 O O . LEU A 1 82 ? -13.028 0.741 -28.290 1.00 93.94 82 LEU A O 1
ATOM 635 N N . VAL A 1 83 ? -13.937 0.417 -26.262 1.00 93.56 83 VAL A N 1
ATOM 636 C CA . VAL A 1 83 ? -13.835 1.828 -25.855 1.00 93.56 83 VAL A CA 1
ATOM 637 C C . VAL A 1 83 ? -12.377 2.259 -25.758 1.00 93.56 83 VAL A C 1
ATOM 639 O O . VAL A 1 83 ? -12.026 3.291 -26.313 1.00 93.56 83 VAL A O 1
ATOM 642 N N . VAL A 1 84 ? -11.511 1.462 -25.129 1.00 90.44 84 VAL A N 1
ATOM 643 C CA . VAL A 1 84 ? -10.079 1.792 -25.008 1.00 90.44 84 VAL A CA 1
ATOM 644 C C . VAL A 1 84 ? -9.404 1.868 -26.384 1.00 90.44 84 VAL A C 1
ATOM 646 O O . VAL A 1 84 ? -8.628 2.785 -26.631 1.00 90.44 84 VAL A O 1
ATOM 649 N N . LYS A 1 85 ? -9.748 0.964 -27.313 1.00 89.56 85 LYS A N 1
ATOM 650 C CA . LYS A 1 85 ? -9.233 0.987 -28.695 1.00 89.56 85 LYS A CA 1
ATOM 651 C C . LYS A 1 85 ? -9.698 2.208 -29.493 1.00 89.56 85 LYS A C 1
ATOM 653 O O . LYS A 1 85 ? -8.956 2.703 -30.332 1.00 89.56 85 LYS A O 1
ATOM 658 N N . THR A 1 86 ? -10.928 2.670 -29.269 1.00 90.12 86 THR A N 1
ATOM 659 C CA . THR A 1 86 ? -11.519 3.799 -30.016 1.00 90.12 86 THR A CA 1
ATOM 660 C C . THR A 1 86 ? -11.264 5.159 -29.366 1.00 90.12 86 THR A C 1
ATOM 662 O O . THR A 1 86 ? -11.307 6.178 -30.051 1.00 90.12 86 THR A O 1
ATOM 665 N N . LEU A 1 87 ? -10.970 5.185 -28.065 1.00 87.56 87 LEU A N 1
ATOM 666 C CA . LEU A 1 87 ? -10.655 6.376 -27.283 1.00 87.56 87 LEU A CA 1
ATOM 667 C C . LEU A 1 87 ? -9.460 6.096 -26.347 1.00 87.56 87 LEU A C 1
ATOM 669 O O . LEU A 1 87 ? -9.655 5.906 -25.143 1.00 87.56 87 LEU A O 1
ATOM 673 N N . PRO A 1 88 ? -8.213 6.104 -26.861 1.00 83.12 88 PRO A N 1
ATOM 674 C CA . PRO A 1 88 ? -7.021 5.777 -26.067 1.00 83.12 88 PRO A CA 1
ATOM 675 C C . PRO A 1 88 ? -6.798 6.700 -24.857 1.00 83.12 88 PRO A C 1
ATOM 677 O O . PRO A 1 88 ? -6.267 6.280 -23.833 1.00 83.12 88 PRO A O 1
ATOM 680 N N . SER A 1 89 ? -7.266 7.951 -24.928 1.00 88.56 89 SER A N 1
ATOM 681 C CA . SER A 1 89 ? -7.163 8.937 -23.843 1.00 88.56 89 SER A CA 1
ATOM 682 C C . SER A 1 89 ? -8.181 8.745 -22.714 1.00 88.56 89 SER A C 1
ATOM 684 O O . SER A 1 89 ? -8.187 9.517 -21.758 1.00 88.56 89 SER A O 1
ATOM 686 N N . VAL A 1 90 ? -9.048 7.727 -22.775 1.00 88.81 90 VAL A N 1
ATOM 687 C CA . VAL A 1 90 ? -10.140 7.545 -21.804 1.00 88.81 90 VAL A CA 1
ATOM 688 C C . VAL A 1 90 ? -9.649 7.488 -20.350 1.00 88.81 90 VAL A C 1
ATOM 690 O O . VAL A 1 90 ? -10.314 8.017 -19.461 1.00 88.81 90 VAL A O 1
ATOM 693 N N . ALA A 1 91 ? -8.459 6.932 -20.102 1.00 83.75 91 ALA A N 1
ATOM 694 C CA . ALA A 1 91 ? -7.871 6.811 -18.767 1.00 83.75 91 ALA A CA 1
ATOM 695 C C . ALA A 1 91 ? -7.404 8.147 -18.153 1.00 83.75 91 ALA A C 1
ATOM 697 O O . ALA A 1 91 ? -7.171 8.204 -16.949 1.00 83.75 91 ALA A O 1
ATOM 698 N N . THR A 1 92 ? -7.301 9.228 -18.932 1.00 86.06 92 THR A N 1
ATOM 699 C CA . THR A 1 92 ? -6.879 10.559 -18.450 1.00 86.06 92 THR A CA 1
ATOM 700 C C . THR A 1 92 ? -8.018 11.581 -18.415 1.00 86.06 92 THR A C 1
ATOM 702 O O . THR A 1 92 ? -7.814 12.727 -18.013 1.00 86.06 92 THR A O 1
ATOM 705 N N . LEU A 1 93 ? -9.233 11.179 -18.807 1.00 90.94 93 LEU A N 1
ATOM 706 C CA . LEU A 1 93 ? -10.421 12.031 -18.754 1.00 90.94 93 LEU A CA 1
ATOM 707 C C . LEU A 1 93 ? -10.884 12.310 -17.316 1.00 90.94 93 LEU A C 1
ATOM 709 O O . LEU A 1 93 ? -10.481 11.651 -16.359 1.00 90.94 93 LEU A O 1
ATOM 713 N N . SER A 1 94 ? -11.800 13.272 -17.172 1.00 94.00 94 SER A N 1
ATOM 714 C CA . SER A 1 94 ? -12.440 13.565 -15.888 1.00 94.00 94 SER A CA 1
ATOM 715 C C . SER A 1 94 ? -13.225 12.356 -15.347 1.00 94.00 94 SER A C 1
ATOM 717 O O . SER A 1 94 ? -13.732 11.549 -16.135 1.00 94.00 94 SER A O 1
ATOM 719 N N . PRO A 1 95 ? -13.427 12.248 -14.017 1.00 94.88 95 PRO A N 1
ATOM 720 C CA . PRO A 1 95 ? -14.161 11.130 -13.419 1.00 94.88 95 PRO A CA 1
ATOM 721 C C . PRO A 1 95 ? -15.559 10.911 -14.013 1.00 94.88 95 PRO A C 1
ATOM 723 O O . PRO A 1 95 ? -16.003 9.782 -14.198 1.00 94.88 95 PRO A O 1
ATOM 726 N N . SER A 1 96 ? -16.271 11.984 -14.358 1.00 95.25 96 SER A N 1
ATOM 727 C CA . SER A 1 96 ? -17.603 11.877 -14.958 1.00 95.25 96 SER A CA 1
ATOM 728 C C . SER A 1 96 ? -17.577 11.227 -16.341 1.00 95.25 96 SER A C 1
ATOM 730 O O . SER A 1 96 ? -18.405 10.357 -16.618 1.00 95.25 96 SER A O 1
ATOM 732 N N . LEU A 1 97 ? -16.610 11.602 -17.181 1.00 95.50 97 LEU A N 1
ATOM 733 C CA . LEU A 1 97 ? -16.432 11.036 -18.515 1.00 95.50 97 LEU A CA 1
ATOM 734 C C . LEU A 1 97 ? -15.892 9.608 -18.451 1.00 95.50 97 LEU A C 1
ATOM 736 O O . LEU A 1 97 ? -16.403 8.747 -19.162 1.00 95.50 97 LEU A O 1
ATOM 740 N N . GLN A 1 98 ? -14.939 9.323 -17.560 1.00 96.38 98 GLN A N 1
ATOM 741 C CA . GLN A 1 98 ? -14.473 7.955 -17.326 1.00 96.38 98 GLN A CA 1
ATOM 742 C C . GLN A 1 98 ? -15.633 7.036 -16.937 1.00 96.38 98 GLN A C 1
ATOM 744 O O . GLN A 1 98 ? -15.813 5.982 -17.542 1.00 96.38 98 GLN A O 1
ATOM 749 N N . PHE A 1 99 ? -16.466 7.444 -15.973 1.00 96.88 99 PHE A N 1
ATOM 750 C CA . PHE A 1 99 ? -17.600 6.633 -15.520 1.00 96.88 99 PHE A CA 1
ATOM 751 C C . PHE A 1 99 ? -18.614 6.412 -16.648 1.00 96.88 99 PHE A C 1
ATOM 753 O O . PHE A 1 99 ? -19.186 5.332 -16.789 1.00 96.88 99 PHE A O 1
ATOM 760 N N . GLN A 1 100 ? -18.834 7.424 -17.487 1.00 96.69 100 GLN A N 1
ATOM 761 C CA . GLN A 1 100 ? -19.721 7.304 -18.636 1.00 96.69 100 GLN A CA 1
ATOM 762 C C . GLN A 1 100 ? -19.171 6.338 -19.696 1.00 96.69 100 GLN A C 1
ATOM 764 O O . GLN A 1 100 ? -19.883 5.423 -20.107 1.00 96.69 100 GLN A O 1
ATOM 769 N N . HIS A 1 101 ? -17.926 6.530 -20.133 1.00 97.00 101 HIS A N 1
ATOM 770 C CA . HIS A 1 101 ? -17.343 5.789 -21.251 1.00 97.00 101 HIS A CA 1
ATOM 771 C C . HIS A 1 101 ? -16.892 4.376 -20.877 1.00 97.00 101 HIS A C 1
ATOM 773 O O . HIS A 1 101 ? -17.061 3.476 -21.690 1.00 97.00 101 HIS A O 1
ATOM 779 N N . LEU A 1 102 ? -16.357 4.161 -19.672 1.00 97.25 102 LEU A N 1
ATOM 780 C CA . LEU A 1 102 ? -15.831 2.857 -19.249 1.00 97.25 102 LEU A CA 1
ATOM 781 C C . LEU A 1 102 ? -16.854 1.989 -18.513 1.00 97.25 102 LEU A C 1
ATOM 783 O O . LEU A 1 102 ? -16.691 0.775 -18.490 1.00 97.25 102 LEU A O 1
ATOM 787 N N . LEU A 1 103 ? -17.887 2.582 -17.905 1.00 96.94 103 LEU A N 1
ATOM 788 C CA . LEU A 1 103 ? -18.861 1.833 -17.105 1.00 96.94 103 LEU A CA 1
ATOM 789 C C . LEU A 1 103 ? -20.265 1.895 -17.705 1.00 96.94 103 LEU A C 1
ATOM 791 O O . LEU A 1 103 ? -20.791 0.870 -18.129 1.00 96.94 103 LEU A O 1
ATOM 795 N N . ARG A 1 104 ? -20.885 3.079 -17.784 1.00 96.06 104 ARG A N 1
ATOM 796 C CA . ARG A 1 104 ? -22.297 3.175 -18.199 1.00 96.06 104 ARG A CA 1
ATOM 797 C C . ARG A 1 104 ? -22.533 2.738 -19.641 1.00 96.06 104 ARG A C 1
ATOM 799 O O . ARG A 1 104 ? -23.355 1.858 -19.861 1.00 96.06 104 ARG A O 1
ATOM 806 N N . ASN A 1 105 ? -21.832 3.327 -20.611 1.00 96.31 105 ASN A N 1
ATOM 807 C CA . ASN A 1 105 ? -22.079 3.036 -22.026 1.00 96.31 105 ASN A CA 1
ATOM 808 C C . ASN A 1 105 ? -21.829 1.549 -22.371 1.00 96.31 105 ASN A C 1
ATOM 810 O O . ASN A 1 105 ? -22.687 0.964 -23.033 1.00 96.31 105 ASN A O 1
ATOM 814 N N . PRO A 1 106 ? -20.733 0.904 -21.910 1.00 95.88 106 PRO A N 1
ATOM 815 C CA . PRO A 1 106 ? -20.518 -0.524 -22.140 1.00 95.88 106 PRO A CA 1
ATOM 816 C C . PRO A 1 106 ? -21.617 -1.396 -21.525 1.00 95.88 106 PRO A C 1
ATOM 818 O O . PRO A 1 106 ? -22.148 -2.268 -22.207 1.00 95.88 106 PRO A O 1
ATOM 821 N N . LEU A 1 107 ? -22.019 -1.130 -20.278 1.00 95.94 107 LEU A N 1
ATOM 822 C CA . LEU A 1 107 ? -23.071 -1.899 -19.605 1.00 95.94 107 LEU A CA 1
ATOM 823 C C . LEU A 1 107 ? -24.449 -1.702 -20.260 1.00 95.94 107 LEU A C 1
ATOM 825 O O . LEU A 1 107 ? -25.196 -2.663 -20.399 1.00 95.94 107 LEU A O 1
ATOM 829 N N . GLU A 1 108 ? -24.782 -0.485 -20.709 1.00 95.50 108 GLU A N 1
ATOM 830 C CA . GLU A 1 108 ? -26.045 -0.203 -21.416 1.00 95.50 108 GLU A CA 1
ATOM 831 C C . GLU A 1 108 ? -26.127 -0.910 -22.779 1.00 95.50 108 GLU A C 1
ATOM 833 O O . GLU A 1 108 ? -27.226 -1.160 -23.272 1.00 95.50 108 GLU A O 1
ATOM 838 N N . SER A 1 109 ? -24.986 -1.252 -23.388 1.00 95.06 109 SER A N 1
ATOM 839 C CA . SER A 1 109 ? -24.940 -1.980 -24.664 1.00 95.06 109 SER A CA 1
ATOM 840 C C . SER A 1 109 ? -25.217 -3.485 -24.539 1.00 95.06 109 SER A C 1
ATOM 842 O O . SER A 1 109 ? -25.348 -4.166 -25.555 1.00 95.06 109 SER A O 1
ATOM 844 N N . LEU A 1 110 ? -25.323 -4.002 -23.309 1.00 93.81 110 LEU A N 1
ATOM 845 C CA . LEU A 1 110 ? -25.447 -5.426 -22.995 1.00 93.81 110 LEU A CA 1
ATOM 846 C C . LEU A 1 110 ? -26.746 -5.697 -22.207 1.00 93.81 110 LEU A C 1
ATOM 848 O O . LEU A 1 110 ? -26.695 -5.906 -20.991 1.00 93.81 110 LEU A O 1
ATOM 852 N N . PRO A 1 111 ? -27.922 -5.696 -22.864 1.00 85.31 111 PRO A N 1
ATOM 853 C CA . PRO A 1 111 ? -29.208 -5.835 -22.178 1.00 85.31 111 PRO A CA 1
ATOM 854 C C . PRO A 1 111 ? -29.356 -7.175 -21.440 1.00 85.31 111 PRO A C 1
ATOM 856 O O . PRO A 1 111 ? -29.929 -7.204 -20.355 1.00 85.31 111 PRO A O 1
ATOM 859 N N . ASP A 1 112 ? -28.761 -8.250 -21.962 1.00 87.75 112 ASP A N 1
ATOM 860 C CA . ASP A 1 112 ? -28.864 -9.616 -21.420 1.00 87.75 112 ASP A CA 1
ATOM 861 C C . ASP A 1 112 ? -28.166 -9.795 -20.054 1.00 87.75 112 ASP A C 1
ATOM 863 O O . ASP A 1 112 ? -28.265 -10.847 -19.422 1.00 87.75 112 ASP A O 1
ATOM 867 N N . LEU A 1 113 ? -27.423 -8.790 -19.566 1.00 85.88 113 LEU A N 1
ATOM 868 C CA . LEU A 1 113 ? -26.822 -8.833 -18.226 1.00 85.88 113 LEU A CA 1
ATOM 869 C C . LEU A 1 113 ? -27.877 -8.839 -17.115 1.00 85.88 113 LEU A C 1
ATOM 871 O O . LEU A 1 113 ? -27.616 -9.383 -16.039 1.00 85.88 113 LEU A O 1
ATOM 875 N N . VAL A 1 114 ? -29.056 -8.263 -17.376 1.00 83.62 114 VAL A N 1
ATOM 876 C CA . VAL A 1 114 ? -30.160 -8.183 -16.409 1.00 83.62 114 VAL A CA 1
ATOM 877 C C . VAL A 1 114 ? -30.679 -9.566 -16.003 1.00 83.62 114 VAL A C 1
ATOM 879 O O . VAL A 1 114 ? -31.085 -9.755 -14.856 1.00 83.62 114 VAL A O 1
ATOM 882 N N . ASP A 1 115 ? -30.606 -10.542 -16.911 1.00 83.81 115 ASP A N 1
ATOM 883 C CA . ASP A 1 115 ? -31.131 -11.894 -16.705 1.00 83.81 115 ASP A CA 1
ATOM 884 C C . ASP A 1 115 ? -30.308 -12.685 -15.678 1.00 83.81 115 ASP A C 1
ATOM 886 O O . ASP A 1 115 ? -30.824 -13.580 -15.013 1.00 83.81 115 ASP A O 1
ATOM 890 N N . GLY A 1 116 ? -29.037 -12.311 -15.491 1.00 80.12 116 GLY A N 1
ATOM 891 C CA . GLY A 1 116 ? -28.129 -12.907 -14.505 1.00 80.12 116 GLY A CA 1
ATOM 892 C C . GLY A 1 116 ? -28.244 -12.320 -13.093 1.00 80.12 116 GLY A C 1
ATOM 893 O O . GLY A 1 116 ? -27.362 -12.564 -12.266 1.00 80.12 116 GLY A O 1
ATOM 894 N N . GLY A 1 117 ? -29.268 -11.503 -12.831 1.00 84.94 117 GLY A N 1
ATOM 895 C CA . GLY A 1 117 ? -29.521 -10.875 -11.535 1.00 84.94 117 GLY A CA 1
ATOM 896 C C . GLY A 1 117 ? -28.570 -9.719 -11.173 1.00 84.94 117 GLY A C 1
ATOM 897 O O . GLY A 1 117 ? -27.680 -9.362 -11.951 1.00 84.94 117 GLY A O 1
ATOM 898 N N . PRO A 1 118 ? -28.776 -9.088 -9.997 1.00 89.12 118 PRO A N 1
ATOM 899 C CA . PRO A 1 118 ? -27.972 -7.966 -9.528 1.00 89.12 118 PRO A CA 1
ATOM 900 C C . PRO A 1 118 ? -26.448 -8.164 -9.568 1.00 89.12 118 PRO A C 1
ATOM 902 O O . PRO A 1 118 ? -25.917 -9.124 -9.006 1.00 89.12 118 PRO A O 1
ATOM 905 N N . LEU A 1 119 ? -25.742 -7.185 -10.138 1.00 91.50 119 LEU A N 1
ATOM 906 C CA . LEU A 1 119 ? -24.285 -7.059 -10.079 1.00 91.50 119 LEU A CA 1
ATOM 907 C C . LEU A 1 119 ? -23.890 -6.036 -9.021 1.00 91.50 119 LEU A C 1
ATOM 909 O O . LEU A 1 119 ? -24.339 -4.891 -9.061 1.00 91.50 119 LEU A O 1
ATOM 913 N N . VAL A 1 120 ? -23.038 -6.435 -8.082 1.00 93.31 120 VAL A N 1
ATOM 914 C CA . VAL A 1 120 ? -22.684 -5.609 -6.926 1.00 93.31 120 VAL A CA 1
ATOM 915 C C . VAL A 1 120 ? -21.261 -5.078 -7.051 1.00 93.31 120 VAL A C 1
ATOM 917 O O . VAL A 1 120 ? -20.318 -5.835 -7.268 1.00 93.31 120 VAL A O 1
ATOM 920 N N . VAL A 1 121 ? -21.113 -3.769 -6.870 1.00 96.25 121 VAL A N 1
ATOM 921 C CA . VAL A 1 121 ? -19.840 -3.062 -6.724 1.00 96.25 121 VAL A CA 1
ATOM 922 C C . VAL A 1 121 ? -19.778 -2.515 -5.303 1.00 96.25 121 VAL A C 1
ATOM 924 O O . VAL A 1 121 ? -20.645 -1.734 -4.901 1.00 96.25 121 VAL A O 1
ATOM 927 N N . ILE A 1 122 ? -18.758 -2.913 -4.548 1.00 97.31 122 ILE A N 1
ATOM 928 C CA . ILE A 1 122 ? -18.523 -2.443 -3.179 1.00 97.31 122 ILE A CA 1
ATOM 929 C C . ILE A 1 122 ? -17.284 -1.552 -3.161 1.00 97.31 122 ILE A C 1
ATOM 931 O O . ILE A 1 122 ? -16.230 -1.941 -3.661 1.00 97.31 122 ILE A O 1
ATOM 935 N N . ILE A 1 123 ? -17.416 -0.373 -2.555 1.00 96.50 123 ILE A N 1
ATOM 936 C CA . ILE A 1 123 ? -16.312 0.540 -2.259 1.00 96.50 123 ILE A CA 1
ATOM 937 C C . ILE A 1 123 ? -16.265 0.744 -0.744 1.00 96.50 123 ILE A C 1
ATOM 939 O O . ILE A 1 123 ? -17.108 1.441 -0.174 1.00 96.50 123 ILE A O 1
ATOM 943 N N . ASP A 1 124 ? -15.297 0.111 -0.088 1.00 95.12 124 ASP A N 1
ATOM 944 C CA . ASP A 1 124 ? -15.084 0.201 1.355 1.00 95.12 124 ASP A CA 1
ATOM 945 C C . ASP A 1 124 ? -14.067 1.295 1.697 1.00 95.12 124 ASP A C 1
ATOM 947 O O . ASP A 1 124 ? -13.014 1.380 1.069 1.00 95.12 124 ASP A O 1
ATOM 951 N N . GLY A 1 125 ? -14.368 2.123 2.701 1.00 92.06 125 GLY A N 1
ATOM 952 C CA . GLY A 1 125 ? -13.434 3.135 3.201 1.00 92.06 125 GLY A CA 1
ATOM 953 C C . GLY A 1 125 ? -13.288 4.369 2.305 1.00 92.06 125 GLY A C 1
ATOM 954 O O . GLY A 1 125 ? -12.207 4.937 2.209 1.00 92.06 125 GLY A O 1
ATOM 955 N N . LEU A 1 126 ? -14.355 4.838 1.649 1.00 93.12 126 LEU A N 1
ATOM 956 C CA . LEU A 1 126 ? -14.275 5.968 0.709 1.00 93.12 126 LEU A CA 1
ATOM 957 C C . LEU A 1 126 ? -13.726 7.267 1.346 1.00 93.12 126 LEU A C 1
ATOM 959 O O . LEU A 1 126 ? -13.098 8.067 0.660 1.00 93.12 126 LEU A O 1
ATOM 963 N N . ASP A 1 127 ? -13.895 7.473 2.659 1.00 90.44 127 ASP A N 1
ATOM 964 C CA . ASP A 1 127 ? -13.300 8.612 3.385 1.00 90.44 127 ASP A CA 1
ATOM 965 C C . ASP A 1 127 ? -11.787 8.477 3.652 1.00 90.44 127 ASP A C 1
ATOM 967 O O . ASP A 1 127 ? -11.172 9.346 4.283 1.00 90.44 127 ASP A O 1
ATOM 971 N N . GLU A 1 128 ? -11.186 7.362 3.248 1.00 86.12 128 GLU A N 1
ATOM 972 C CA . GLU A 1 128 ? -9.760 7.086 3.394 1.00 86.12 128 GLU A CA 1
ATOM 973 C C . GLU A 1 128 ? -8.945 7.468 2.156 1.00 86.12 128 GLU A C 1
ATOM 975 O O . GLU A 1 128 ? -7.725 7.549 2.264 1.00 86.12 128 GLU A O 1
ATOM 980 N N . CYS A 1 129 ? -9.606 7.783 1.038 1.00 86.06 129 CYS A N 1
ATOM 981 C CA . CYS A 1 129 ? -8.966 8.221 -0.199 1.00 86.06 129 CYS A CA 1
ATOM 982 C C . CYS A 1 129 ? -9.120 9.730 -0.458 1.00 86.06 129 CYS A C 1
ATOM 984 O O . CYS A 1 129 ? -9.932 10.424 0.161 1.00 86.06 129 CYS A O 1
ATOM 986 N N . ASP A 1 130 ? -8.350 10.243 -1.412 1.00 86.19 130 ASP A N 1
ATOM 987 C CA . ASP A 1 130 ? -8.329 11.642 -1.848 1.00 86.19 130 ASP A CA 1
ATOM 988 C C . ASP A 1 130 ? -9.392 11.988 -2.911 1.00 86.19 130 ASP A C 1
ATOM 990 O O . ASP A 1 130 ? -9.229 12.951 -3.663 1.00 86.19 130 ASP A O 1
ATOM 994 N N . ALA A 1 131 ? -10.507 11.244 -2.957 1.00 89.19 131 ALA A N 1
ATOM 995 C CA . ALA A 1 131 ? -11.567 11.430 -3.948 1.00 89.19 131 ALA A CA 1
ATOM 996 C C . ALA A 1 131 ? -11.973 12.905 -4.108 1.00 89.19 131 ALA A C 1
ATOM 998 O O . ALA A 1 131 ? -12.307 13.601 -3.139 1.00 89.19 131 ALA A O 1
ATOM 999 N N . SER A 1 132 ? -11.961 13.380 -5.355 1.00 92.00 132 SER A N 1
ATOM 1000 C CA . SER A 1 132 ? -12.398 14.729 -5.711 1.00 92.00 132 SER A CA 1
ATOM 1001 C C . SER A 1 132 ? -13.912 14.880 -5.551 1.00 92.00 132 SER A C 1
ATOM 1003 O O . SER A 1 132 ? -14.659 13.899 -5.592 1.00 92.00 132 SER A O 1
ATOM 1005 N N . ASP A 1 133 ? -14.393 16.115 -5.403 1.00 92.25 133 ASP A N 1
ATOM 1006 C CA . ASP A 1 133 ? -15.836 16.374 -5.298 1.00 92.25 133 ASP A CA 1
ATOM 1007 C C . ASP A 1 133 ? -16.594 15.904 -6.556 1.00 92.25 133 ASP A C 1
ATOM 1009 O O . ASP A 1 133 ? -17.703 15.378 -6.449 1.00 92.25 133 ASP A O 1
ATOM 1013 N N . ASP A 1 134 ? -15.960 15.987 -7.732 1.00 93.19 134 ASP A N 1
ATOM 1014 C CA . ASP A 1 134 ? -16.483 15.435 -8.987 1.00 93.19 134 ASP A CA 1
ATOM 1015 C C . ASP A 1 134 ? -16.657 13.914 -8.919 1.00 93.19 134 ASP A C 1
ATOM 1017 O O . ASP A 1 134 ? -17.686 13.385 -9.345 1.00 93.19 134 ASP A O 1
ATOM 1021 N N . MET A 1 135 ? -15.682 13.195 -8.353 1.00 95.06 135 MET A N 1
ATOM 1022 C CA . MET A 1 135 ? -15.774 11.747 -8.174 1.00 95.06 135 MET A CA 1
ATOM 1023 C C . MET A 1 135 ? -16.903 11.374 -7.207 1.00 95.06 135 MET A C 1
ATOM 1025 O O . MET A 1 135 ? -17.704 10.491 -7.514 1.00 95.06 135 MET A O 1
ATOM 1029 N N . LEU A 1 136 ? -17.034 12.086 -6.085 1.00 95.44 136 LEU A N 1
ATOM 1030 C CA . LEU A 1 136 ? -18.132 11.872 -5.137 1.00 95.44 136 LEU A CA 1
ATOM 1031 C C . LEU A 1 136 ? -19.498 12.151 -5.776 1.00 95.44 136 LEU A C 1
ATOM 1033 O O . LEU A 1 136 ? -20.437 11.377 -5.592 1.00 95.44 136 LEU A O 1
ATOM 1037 N N . ALA A 1 137 ? -19.611 13.210 -6.582 1.00 93.69 137 ALA A N 1
ATOM 1038 C CA . ALA A 1 137 ? -20.837 13.531 -7.306 1.00 93.69 137 ALA A CA 1
ATOM 1039 C C . ALA A 1 137 ? -21.219 12.447 -8.329 1.00 93.69 137 ALA A C 1
ATOM 1041 O O . ALA A 1 137 ? -22.408 12.184 -8.530 1.00 93.69 137 ALA A O 1
ATOM 1042 N N . VAL A 1 138 ? -20.234 11.814 -8.970 1.00 94.62 138 VAL A N 1
ATOM 1043 C CA . VAL A 1 138 ? -20.440 10.683 -9.885 1.00 94.62 138 VAL A CA 1
ATOM 1044 C C . VAL A 1 138 ? -20.923 9.446 -9.129 1.00 94.62 138 VAL A C 1
ATOM 1046 O O . VAL A 1 138 ? -21.949 8.880 -9.506 1.00 94.62 138 VAL A O 1
ATOM 1049 N N . LEU A 1 139 ? -20.256 9.070 -8.034 1.00 95.19 139 LEU A N 1
ATOM 1050 C CA . LEU A 1 139 ? -20.651 7.927 -7.201 1.00 95.19 139 LEU A CA 1
ATOM 1051 C C . LEU A 1 139 ? -22.048 8.117 -6.594 1.00 95.19 139 LEU A C 1
ATOM 1053 O O . LEU A 1 139 ? -22.849 7.182 -6.568 1.00 95.19 139 LEU A O 1
ATOM 1057 N N . ALA A 1 140 ? -22.384 9.345 -6.185 1.00 93.69 140 ALA A N 1
ATOM 1058 C CA . ALA A 1 140 ? -23.702 9.670 -5.651 1.00 93.69 140 ALA A CA 1
ATOM 1059 C C . ALA A 1 140 ? -24.825 9.507 -6.690 1.00 93.69 140 ALA A C 1
ATOM 1061 O O . ALA A 1 140 ? -25.947 9.155 -6.338 1.00 93.69 140 ALA A O 1
ATOM 1062 N N . LYS A 1 141 ? -24.533 9.738 -7.979 1.00 91.81 141 LYS A N 1
ATOM 1063 C CA . LYS A 1 141 ? -25.475 9.475 -9.081 1.00 91.81 141 LYS A CA 1
ATOM 1064 C C . LYS A 1 141 ? -25.605 7.982 -9.408 1.00 91.81 141 LYS A C 1
ATOM 1066 O O . LYS A 1 141 ? -26.552 7.611 -10.098 1.00 91.81 141 LYS A O 1
ATOM 1071 N N . GLY A 1 142 ? -24.654 7.152 -8.976 1.00 92.56 142 GLY A N 1
ATOM 1072 C CA . GLY A 1 142 ? -24.641 5.709 -9.219 1.00 92.56 142 GLY A CA 1
ATOM 1073 C C . GLY A 1 142 ? -24.608 5.336 -10.703 1.00 92.56 142 GLY A C 1
ATOM 1074 O O . GLY A 1 142 ? -24.204 6.121 -11.563 1.00 92.56 142 GLY A O 1
ATOM 1075 N N . PHE A 1 143 ? -25.059 4.127 -11.036 1.00 93.25 143 PHE A N 1
ATOM 1076 C CA . PHE A 1 143 ? -25.126 3.657 -12.427 1.00 93.25 143 PHE A CA 1
ATOM 1077 C C . PHE A 1 143 ? -26.319 4.234 -13.204 1.00 93.25 143 PHE A C 1
ATOM 1079 O O . PHE A 1 143 ? -26.227 4.397 -14.419 1.00 93.25 143 PHE A O 1
ATOM 1086 N N . GLY A 1 144 ? -27.376 4.661 -12.508 1.00 89.75 144 GLY A N 1
ATOM 1087 C CA . GLY A 1 144 ? -28.561 5.281 -13.097 1.00 89.75 144 GLY A CA 1
ATOM 1088 C C . GLY A 1 144 ? -29.677 4.284 -13.450 1.00 89.75 144 GLY A C 1
ATOM 1089 O O . GLY A 1 144 ? -29.480 3.070 -13.403 1.00 89.75 144 GLY A O 1
ATOM 1090 N N . PRO A 1 145 ? -30.873 4.784 -13.810 1.00 88.38 145 PRO A N 1
ATOM 1091 C CA . PRO A 1 145 ? -32.100 3.983 -13.895 1.00 88.38 145 PRO A CA 1
ATOM 1092 C C . PRO A 1 145 ? -32.106 2.934 -15.011 1.00 88.38 145 PRO A C 1
ATOM 1094 O O . PRO A 1 145 ? -32.787 1.921 -14.887 1.00 88.38 145 PRO A O 1
ATOM 1097 N N . LYS A 1 146 ? -31.339 3.147 -16.087 1.00 90.25 146 LYS A N 1
ATOM 1098 C CA . LYS A 1 146 ? -31.201 2.176 -17.184 1.00 90.25 146 LYS A CA 1
ATOM 1099 C C . LYS A 1 146 ? -30.426 0.919 -16.783 1.00 90.25 146 LYS A C 1
ATOM 1101 O O . LYS A 1 146 ? -30.584 -0.117 -17.413 1.00 90.25 146 LYS A O 1
ATOM 1106 N N . LEU A 1 147 ? -29.600 1.018 -15.745 1.00 92.12 147 LEU A N 1
ATOM 1107 C CA . LEU A 1 147 ? -28.755 -0.057 -15.234 1.00 92.12 147 LEU A CA 1
ATOM 1108 C C . LEU A 1 147 ? -29.267 -0.512 -13.864 1.00 92.12 147 LEU A C 1
ATOM 1110 O O . LEU A 1 147 ? -28.505 -0.631 -12.910 1.00 92.12 147 LEU A O 1
ATOM 1114 N N . SER A 1 148 ? -30.575 -0.757 -13.752 1.00 88.38 148 SER A N 1
ATOM 1115 C CA . SER A 1 148 ? -31.234 -1.154 -12.499 1.00 88.38 148 SER A CA 1
ATOM 1116 C C . SER A 1 148 ? -30.785 -2.516 -11.953 1.00 88.38 148 SER A C 1
ATOM 1118 O O . SER A 1 148 ? -31.131 -2.860 -10.825 1.00 88.38 148 SER A O 1
ATOM 1120 N N . PHE A 1 149 ? -30.002 -3.295 -12.703 1.00 89.31 149 PHE A N 1
ATOM 1121 C CA . PHE A 1 149 ? -29.332 -4.500 -12.205 1.00 89.31 149 PHE A CA 1
ATOM 1122 C C . PHE A 1 149 ? -28.018 -4.192 -11.470 1.00 89.31 149 PHE A C 1
ATOM 1124 O O . PHE A 1 149 ? -27.550 -5.018 -10.695 1.00 89.31 149 PHE A O 1
ATOM 1131 N N . MET A 1 150 ? -27.426 -3.010 -11.654 1.00 93.19 150 MET A N 1
ATOM 1132 C CA . MET A 1 150 ? -26.208 -2.619 -10.947 1.00 93.19 150 MET A CA 1
ATOM 1133 C C . MET A 1 150 ? -26.530 -2.111 -9.539 1.00 93.19 150 MET A C 1
ATOM 1135 O O . MET A 1 150 ? -27.424 -1.285 -9.345 1.00 93.19 150 MET A O 1
ATOM 1139 N N . ARG A 1 151 ? -25.750 -2.556 -8.553 1.00 93.00 151 ARG A N 1
ATOM 1140 C CA . ARG A 1 151 ? -25.788 -2.092 -7.163 1.00 93.00 151 ARG A CA 1
ATOM 1141 C C . ARG A 1 151 ? -24.447 -1.497 -6.790 1.00 93.00 151 ARG A C 1
ATOM 1143 O O . ARG A 1 151 ? -23.439 -2.195 -6.807 1.00 93.00 151 ARG A O 1
ATOM 1150 N N . LEU A 1 152 ? -24.453 -0.226 -6.405 1.00 95.62 152 LEU A N 1
ATOM 1151 C CA . LEU A 1 152 ? -23.283 0.436 -5.842 1.00 95.62 152 LEU A CA 1
ATOM 1152 C C . LEU A 1 152 ? -23.456 0.559 -4.328 1.00 95.62 152 LEU A C 1
ATOM 1154 O O . LEU A 1 152 ? -24.434 1.144 -3.863 1.00 95.62 152 LEU A O 1
ATOM 1158 N N . ILE A 1 153 ? -22.510 0.005 -3.574 1.00 96.50 153 ILE A N 1
ATOM 1159 C CA . ILE A 1 153 ? -22.473 0.070 -2.113 1.00 96.50 153 ILE A CA 1
ATOM 1160 C C . ILE A 1 153 ? -21.208 0.810 -1.704 1.00 96.50 153 ILE A C 1
ATOM 1162 O O . ILE A 1 153 ? -20.103 0.405 -2.053 1.00 96.50 153 ILE A O 1
ATOM 1166 N N . LEU A 1 154 ? -21.382 1.892 -0.954 1.00 96.88 154 LEU A N 1
ATOM 1167 C CA . LEU A 1 154 ? -20.305 2.747 -0.474 1.00 96.88 154 LEU A CA 1
ATOM 1168 C C . LEU A 1 154 ? -20.255 2.688 1.050 1.00 96.88 154 LEU A C 1
ATOM 1170 O O . LEU A 1 154 ? -21.283 2.844 1.707 1.00 96.88 154 LEU A O 1
ATOM 1174 N N . SER A 1 155 ? -19.066 2.516 1.615 1.00 96.38 155 SER A N 1
ATOM 1175 C CA . SER A 1 155 ? -18.816 2.586 3.055 1.00 96.38 155 SER A CA 1
ATOM 1176 C C . SER A 1 155 ? -17.935 3.797 3.368 1.00 96.38 155 SER A C 1
ATOM 1178 O O . SER A 1 155 ? -16.912 4.012 2.716 1.00 96.38 155 SER A O 1
ATOM 1180 N N . SER A 1 156 ? -18.329 4.616 4.350 1.00 94.38 156 SER A N 1
ATOM 1181 C CA . SER A 1 156 ? -17.496 5.734 4.813 1.00 94.38 156 SER A CA 1
ATOM 1182 C C . SER A 1 156 ? -17.846 6.210 6.226 1.00 94.38 156 SER A C 1
ATOM 1184 O O . SER A 1 156 ? -18.894 5.892 6.793 1.00 94.38 156 SER A O 1
ATOM 1186 N N . ARG A 1 157 ? -16.978 7.030 6.820 1.00 91.44 157 ARG A N 1
ATOM 1187 C CA . ARG A 1 157 ? -17.338 7.883 7.964 1.00 91.44 157 ARG A CA 1
ATOM 1188 C C . ARG A 1 157 ? -18.230 9.053 7.515 1.00 91.44 157 ARG A C 1
ATOM 1190 O O . ARG A 1 157 ? -18.077 9.527 6.385 1.00 91.44 157 ARG A O 1
ATOM 1197 N N . PRO A 1 158 ? -19.121 9.567 8.384 1.00 91.12 158 PRO A N 1
ATOM 1198 C CA . PRO A 1 158 ? -19.981 10.713 8.080 1.00 91.12 158 PRO A CA 1
ATOM 1199 C C . PRO A 1 158 ? -19.226 12.046 8.249 1.00 91.12 158 PRO A C 1
ATOM 1201 O O . PRO A 1 158 ? -19.636 12.925 9.000 1.00 91.12 158 PRO A O 1
ATOM 1204 N N . VAL A 1 159 ? -18.073 12.192 7.590 1.00 90.44 159 VAL A N 1
ATOM 1205 C CA . VAL A 1 159 ? -17.331 13.466 7.562 1.00 90.44 159 VAL A CA 1
ATOM 1206 C C . VAL A 1 159 ? -18.023 14.463 6.628 1.00 90.44 159 VAL A C 1
ATOM 1208 O O . VAL A 1 159 ? -18.714 14.050 5.698 1.00 90.44 159 VAL A O 1
ATOM 1211 N N . LEU A 1 160 ? -17.791 15.767 6.822 1.00 89.88 160 LEU A N 1
ATOM 1212 C CA . LEU A 1 160 ? -18.511 16.848 6.124 1.00 89.88 160 LEU A CA 1
ATOM 1213 C C . LEU A 1 160 ? -18.595 16.673 4.595 1.00 89.88 160 LEU A C 1
ATOM 1215 O O . LEU A 1 160 ? -19.644 16.900 3.998 1.00 89.88 160 LEU A O 1
ATOM 1219 N N . ARG A 1 161 ? -17.502 16.253 3.945 1.00 92.25 161 ARG A N 1
ATOM 1220 C CA . ARG A 1 161 ? -17.488 16.028 2.487 1.00 92.25 161 ARG A CA 1
ATOM 1221 C C . ARG A 1 161 ? -18.394 14.865 2.067 1.00 92.25 161 ARG A C 1
ATOM 1223 O O . ARG A 1 161 ? -19.048 14.955 1.035 1.00 92.25 161 ARG A O 1
ATOM 1230 N N . MET A 1 162 ? -18.470 13.803 2.873 1.00 94.25 162 MET A N 1
ATOM 1231 C CA . MET A 1 162 ? -19.329 12.644 2.601 1.00 94.25 162 MET A CA 1
ATOM 1232 C C . MET A 1 162 ? -20.803 12.992 2.818 1.00 94.25 162 MET A C 1
ATOM 1234 O O . MET A 1 162 ? -21.624 12.720 1.947 1.00 94.25 162 MET A O 1
ATOM 1238 N N . THR A 1 163 ? -21.142 13.655 3.928 1.00 93.12 163 THR A N 1
ATOM 1239 C CA . THR A 1 163 ? -22.528 14.078 4.198 1.00 93.12 163 THR A CA 1
ATOM 1240 C C . THR A 1 163 ? -23.030 15.040 3.122 1.00 93.12 163 THR A C 1
ATOM 1242 O O . THR A 1 163 ? -24.098 14.826 2.559 1.00 93.12 163 THR A O 1
ATOM 1245 N N . THR A 1 164 ? -22.211 16.012 2.708 1.00 93.19 164 THR A N 1
ATOM 1246 C CA . THR A 1 164 ? -22.536 16.926 1.592 1.00 93.19 164 THR A CA 1
ATOM 1247 C C . THR A 1 164 ? -22.778 16.183 0.265 1.00 93.19 164 THR A C 1
ATOM 1249 O O . THR A 1 164 ? -23.619 16.578 -0.553 1.00 93.19 164 THR A O 1
ATOM 1252 N N . ALA A 1 165 ? -22.038 15.099 0.022 1.00 93.69 165 ALA A N 1
ATOM 1253 C CA . ALA A 1 165 ? -22.127 14.333 -1.216 1.00 93.69 165 ALA A CA 1
ATOM 1254 C C . ALA A 1 165 ? -23.308 13.351 -1.261 1.00 93.69 165 ALA A C 1
ATOM 1256 O O . ALA A 1 165 ? -23.846 13.130 -2.346 1.00 93.69 165 ALA A O 1
ATOM 1257 N N . PHE A 1 166 ? -23.716 12.768 -0.132 1.00 94.31 166 PHE A N 1
ATOM 1258 C CA . PHE A 1 166 ? -24.633 11.620 -0.122 1.00 94.31 166 PHE A CA 1
ATOM 1259 C C . PHE A 1 166 ? -25.921 11.831 0.684 1.00 94.31 166 PHE A C 1
ATOM 1261 O O . PHE A 1 166 ? -26.926 11.186 0.393 1.00 94.31 166 PHE A O 1
ATOM 1268 N N . GLU A 1 167 ? -25.937 12.717 1.677 1.00 92.50 167 GLU A N 1
ATOM 1269 C CA . GLU A 1 167 ? -27.084 12.863 2.575 1.00 92.50 167 GLU A CA 1
ATOM 1270 C C . GLU A 1 167 ? -28.259 13.597 1.906 1.00 92.50 167 GLU A C 1
ATOM 1272 O O . GLU A 1 167 ? -28.071 14.551 1.149 1.00 92.50 167 GLU A O 1
ATOM 1277 N N . GLY A 1 168 ? -29.489 13.144 2.179 1.00 86.38 168 GLY A N 1
ATOM 1278 C CA . GLY A 1 168 ? -30.721 13.811 1.735 1.00 86.38 168 GLY A CA 1
ATOM 1279 C C . GLY A 1 168 ? -31.009 13.764 0.228 1.00 86.38 168 GLY A C 1
ATOM 1280 O O . GLY A 1 168 ? -31.799 14.573 -0.253 1.00 86.38 168 GLY A O 1
ATOM 1281 N N . ARG A 1 169 ? -30.376 12.856 -0.528 1.00 88.50 169 ARG A N 1
ATOM 1282 C CA . ARG A 1 169 ? -30.588 12.696 -1.978 1.00 88.50 169 ARG A CA 1
ATOM 1283 C C . ARG A 1 169 ? -31.510 11.522 -2.292 1.00 88.50 169 ARG A C 1
ATOM 1285 O O . ARG A 1 169 ? -31.285 10.427 -1.792 1.00 88.50 169 ARG A O 1
ATOM 1292 N N . ASP A 1 170 ? -32.447 11.717 -3.219 1.00 85.44 170 ASP A N 1
ATOM 1293 C CA . ASP A 1 170 ? -33.417 10.684 -3.626 1.00 85.44 170 ASP A CA 1
ATOM 1294 C C . ASP A 1 170 ? -32.768 9.427 -4.233 1.00 85.44 170 ASP A C 1
ATOM 1296 O O . ASP A 1 170 ? -33.325 8.340 -4.165 1.00 85.44 170 ASP A O 1
ATOM 1300 N N . CYS A 1 171 ? -31.583 9.560 -4.837 1.00 86.50 171 CYS A N 1
ATOM 1301 C CA . CYS A 1 171 ? -30.846 8.447 -5.440 1.00 86.50 171 CYS A CA 1
ATOM 1302 C C . CYS A 1 171 ? -29.933 7.694 -4.456 1.00 86.50 171 CYS A C 1
ATOM 1304 O O . CYS A 1 171 ? -29.180 6.817 -4.887 1.00 86.50 171 CYS A O 1
ATOM 1306 N N . ILE A 1 172 ? -29.969 8.041 -3.165 1.00 93.06 172 ILE A N 1
ATOM 1307 C CA . ILE A 1 172 ? -29.154 7.425 -2.118 1.00 93.06 172 ILE A CA 1
ATOM 1308 C C . ILE A 1 172 ? -30.048 6.709 -1.112 1.00 93.06 172 ILE A C 1
ATOM 1310 O O . ILE A 1 172 ? -30.912 7.318 -0.489 1.00 93.06 172 ILE A O 1
ATOM 1314 N N . TYR A 1 173 ? -29.759 5.432 -0.880 1.00 93.31 173 TYR A N 1
ATOM 1315 C CA . TYR A 1 173 ? -30.299 4.687 0.248 1.00 93.31 173 TYR A CA 1
ATOM 1316 C C . TYR A 1 173 ? -29.346 4.814 1.452 1.00 93.31 173 TYR A C 1
ATOM 1318 O O . TYR A 1 173 ? -28.240 4.256 1.411 1.00 93.31 173 TYR A O 1
ATOM 1326 N N . PRO A 1 174 ? -29.723 5.522 2.531 1.00 92.94 174 PRO A N 1
ATOM 1327 C CA . PRO A 1 174 ? -28.870 5.663 3.703 1.00 92.94 174 PRO A CA 1
ATOM 1328 C C . PRO A 1 174 ? -28.945 4.423 4.606 1.00 92.94 174 PRO A C 1
ATOM 1330 O O . PRO A 1 174 ? -30.021 3.963 4.989 1.00 92.94 174 PRO A O 1
ATOM 1333 N N . LEU A 1 175 ? -27.783 3.904 5.004 1.00 92.94 175 LEU A N 1
ATOM 1334 C CA . LEU A 1 175 ? -27.641 2.888 6.044 1.00 92.94 175 LEU A CA 1
ATOM 1335 C C . LEU A 1 175 ? -26.726 3.430 7.145 1.00 92.94 175 LEU A C 1
ATOM 1337 O O . LEU A 1 175 ? -25.512 3.490 6.976 1.00 92.94 175 LEU A O 1
ATOM 1341 N N . HIS A 1 176 ? -27.302 3.817 8.280 1.00 91.19 176 HIS A N 1
ATOM 1342 C CA . HIS A 1 176 ? -26.543 4.343 9.414 1.00 91.19 176 HIS A CA 1
ATOM 1343 C C . HIS A 1 176 ? -26.240 3.237 10.432 1.00 91.19 176 HIS A C 1
ATOM 1345 O O . HIS A 1 176 ? -27.155 2.590 10.945 1.00 91.19 176 HIS A O 1
ATOM 1351 N N . LEU A 1 177 ? -24.959 3.031 10.744 1.00 90.00 177 LEU A N 1
ATOM 1352 C CA . LEU A 1 177 ? -24.523 2.184 11.853 1.00 90.00 177 LEU A CA 1
ATOM 1353 C C . LEU A 1 177 ? -24.578 2.992 13.153 1.00 90.00 177 LEU A C 1
ATOM 1355 O O . LEU A 1 177 ? -23.635 3.705 13.503 1.00 90.00 177 LEU A O 1
ATOM 1359 N N . ASP A 1 178 ? -25.717 2.893 13.832 1.00 86.81 178 ASP A N 1
ATOM 1360 C CA . ASP A 1 178 ? -26.011 3.603 15.074 1.00 86.81 178 ASP A CA 1
ATOM 1361 C C . ASP A 1 178 ? -25.383 2.907 16.292 1.00 86.81 178 ASP A C 1
ATOM 1363 O O . ASP A 1 178 ? -25.805 1.823 16.701 1.00 86.81 178 ASP A O 1
ATOM 1367 N N . THR A 1 179 ? -24.394 3.563 16.900 1.00 86.62 179 THR A N 1
ATOM 1368 C CA . THR A 1 179 ? -23.700 3.091 18.108 1.00 86.62 179 THR A CA 1
ATOM 1369 C C . THR A 1 179 ? -24.592 3.068 19.348 1.00 86.62 179 THR A C 1
ATOM 1371 O O . THR A 1 179 ? -24.286 2.361 20.301 1.00 86.62 179 THR A O 1
ATOM 1374 N N . THR A 1 180 ? -25.698 3.815 19.356 1.00 86.56 180 THR A N 1
ATOM 1375 C CA . THR A 1 180 ? -26.630 3.885 20.496 1.00 86.56 180 THR A CA 1
ATOM 1376 C C . THR A 1 180 ? -27.683 2.773 20.474 1.00 86.56 180 THR A C 1
ATOM 1378 O O . THR A 1 180 ? -28.465 2.611 21.413 1.00 86.56 180 THR A O 1
ATOM 1381 N N . SER A 1 181 ? -27.697 1.962 19.414 1.00 88.44 181 SER A N 1
ATOM 1382 C CA . SER A 1 181 ? -28.637 0.861 19.258 1.00 88.44 181 SER A CA 1
ATOM 1383 C C . SER A 1 181 ? -28.386 -0.255 20.274 1.00 88.44 181 SER A C 1
ATOM 1385 O O . SER A 1 181 ? -27.320 -0.872 20.317 1.00 88.44 181 SER A O 1
ATOM 1387 N N . LYS A 1 182 ? -29.436 -0.630 21.015 1.00 88.12 182 LYS A N 1
ATOM 1388 C CA . LYS A 1 182 ? -29.419 -1.793 21.922 1.00 88.12 182 LYS A CA 1
ATOM 1389 C C . LYS A 1 182 ? -29.059 -3.114 21.229 1.00 88.12 182 LYS A C 1
ATOM 1391 O O . LYS A 1 182 ? -28.594 -4.041 21.884 1.00 88.12 182 LYS A O 1
ATOM 1396 N N . TYR A 1 183 ? -29.302 -3.224 19.919 1.00 89.38 183 TYR A N 1
ATOM 1397 C CA . TYR A 1 183 ? -28.944 -4.420 19.153 1.00 89.38 183 TYR A CA 1
ATOM 1398 C C . TYR A 1 183 ? -27.429 -4.518 18.967 1.00 89.38 183 TYR A C 1
ATOM 1400 O O . TYR A 1 183 ? -26.874 -5.593 19.150 1.00 89.38 183 TYR A O 1
ATOM 1408 N N . VAL A 1 184 ? -26.758 -3.388 18.722 1.00 90.50 184 VAL A N 1
ATOM 1409 C CA . VAL A 1 184 ? -25.293 -3.336 18.614 1.00 90.50 184 VAL A CA 1
ATOM 1410 C C . VAL A 1 184 ? -24.645 -3.711 19.945 1.00 90.50 184 VAL A C 1
ATOM 1412 O O . VAL A 1 184 ? -23.728 -4.524 19.967 1.00 90.50 184 VAL A O 1
ATOM 1415 N N . ASN A 1 185 ? -25.154 -3.189 21.067 1.00 91.25 185 ASN A N 1
ATOM 1416 C CA . ASN A 1 185 ? -24.655 -3.570 22.392 1.00 91.25 185 ASN A CA 1
ATOM 1417 C C . ASN A 1 185 ? -24.843 -5.078 22.662 1.00 91.25 185 ASN A C 1
ATOM 1419 O O . ASN A 1 185 ? -23.911 -5.744 23.109 1.00 91.25 185 ASN A O 1
ATOM 1423 N N . ARG A 1 186 ? -26.000 -5.648 22.295 1.00 94.44 186 ARG A N 1
ATOM 1424 C CA . ARG A 1 186 ? -26.238 -7.097 22.386 1.00 94.44 186 ARG A CA 1
ATOM 1425 C C . ARG A 1 186 ? -25.240 -7.908 21.552 1.00 94.44 186 ARG A C 1
ATOM 1427 O O . ARG A 1 186 ? -24.764 -8.934 22.033 1.00 94.44 186 ARG A O 1
ATOM 1434 N N . ASP A 1 187 ? -24.930 -7.472 20.336 1.00 94.25 187 ASP A N 1
ATOM 1435 C CA . ASP A 1 187 ? -23.977 -8.162 19.461 1.00 94.25 187 ASP A CA 1
ATOM 1436 C C . ASP A 1 187 ? -22.540 -8.061 19.998 1.00 94.25 187 ASP A C 1
ATOM 1438 O O . ASP A 1 187 ? -21.799 -9.044 19.976 1.00 94.25 187 ASP A O 1
ATOM 1442 N N . ILE A 1 188 ? -22.161 -6.907 20.560 1.00 95.62 188 ILE A N 1
ATOM 1443 C CA . ILE A 1 188 ? -20.882 -6.721 21.262 1.00 95.62 188 ILE A CA 1
ATOM 1444 C C . ILE A 1 188 ? -20.790 -7.647 22.474 1.00 95.62 188 ILE A C 1
ATOM 1446 O O . ILE A 1 188 ? -19.782 -8.329 22.647 1.00 95.62 188 ILE A O 1
ATOM 1450 N N . ARG A 1 189 ? -21.844 -7.714 23.293 1.00 96.62 189 ARG A N 1
ATOM 1451 C CA . ARG A 1 189 ? -21.911 -8.620 24.440 1.00 96.62 189 ARG A CA 1
ATOM 1452 C C . ARG A 1 189 ? -21.741 -10.071 23.996 1.00 96.62 189 ARG A C 1
ATOM 1454 O O . ARG A 1 189 ? -20.918 -10.780 24.561 1.00 96.62 189 ARG A O 1
ATOM 1461 N N . PHE A 1 190 ? -22.463 -10.495 22.960 1.00 96.56 190 PHE A N 1
ATOM 1462 C CA . PHE A 1 190 ? -22.342 -11.845 22.409 1.00 96.56 190 PHE A CA 1
ATOM 1463 C C . PHE A 1 190 ? -20.915 -12.150 21.930 1.00 96.56 190 PHE A C 1
ATOM 1465 O O . PHE A 1 190 ? -20.387 -13.229 22.199 1.00 96.56 190 PHE A O 1
ATOM 1472 N N . TYR A 1 191 ? -20.270 -11.194 21.255 1.00 95.81 191 TYR A N 1
ATOM 1473 C CA . TYR A 1 191 ? -18.869 -11.312 20.859 1.00 95.81 191 TYR A CA 1
ATOM 1474 C C . TYR A 1 191 ? -17.949 -11.476 22.080 1.00 95.81 191 TYR A C 1
ATOM 1476 O O . TYR A 1 191 ? -17.180 -12.432 22.130 1.00 95.81 191 TYR A O 1
ATOM 1484 N N . LEU A 1 192 ? -18.074 -10.612 23.094 1.00 96.50 192 LEU A N 1
ATOM 1485 C CA . LEU A 1 192 ? -17.288 -10.693 24.330 1.00 96.50 192 LEU A CA 1
ATOM 1486 C C . LEU A 1 192 ? -17.478 -12.038 25.044 1.00 96.50 192 LEU A C 1
ATOM 1488 O O . LEU A 1 192 ? -16.489 -12.665 25.413 1.00 96.50 192 LEU A O 1
ATOM 1492 N N . GLU A 1 193 ? -18.722 -12.508 25.200 1.00 95.88 193 GLU A N 1
ATOM 1493 C CA . GLU A 1 193 ? -19.036 -13.807 25.819 1.00 95.88 193 GLU A CA 1
ATOM 1494 C C . GLU A 1 193 ? -18.325 -14.952 25.092 1.00 95.88 193 GLU A C 1
ATOM 1496 O O . GLU A 1 193 ? -17.709 -15.810 25.729 1.00 95.88 193 GLU A O 1
ATOM 1501 N N . ARG A 1 194 ? -18.385 -14.952 23.755 1.00 96.06 194 ARG A N 1
ATOM 1502 C CA . ARG A 1 194 ? -17.767 -15.990 22.928 1.00 96.06 194 ARG A CA 1
ATOM 1503 C C . ARG A 1 194 ? -16.249 -16.005 23.072 1.00 96.06 194 ARG A C 1
ATOM 1505 O O . ARG A 1 194 ? -15.675 -17.075 23.250 1.00 96.06 194 ARG A O 1
ATOM 1512 N N . GLU A 1 195 ? -15.606 -14.845 22.987 1.00 94.69 195 GLU A N 1
ATOM 1513 C CA . GLU A 1 195 ? -14.146 -14.759 23.028 1.00 94.69 195 GLU A CA 1
ATOM 1514 C C . GLU A 1 195 ? -13.603 -15.018 24.440 1.00 94.69 195 GLU A C 1
ATOM 1516 O O . GLU A 1 195 ? -12.652 -15.780 24.603 1.00 94.69 195 GLU A O 1
ATOM 1521 N N . PHE A 1 196 ? -14.247 -14.490 25.486 1.00 93.81 196 PHE A N 1
ATOM 1522 C CA . PHE A 1 196 ? -13.832 -14.743 26.871 1.00 93.81 196 PHE A CA 1
ATOM 1523 C C . PHE A 1 196 ? -14.002 -16.215 27.260 1.00 93.81 196 PHE A C 1
ATOM 1525 O O . PHE A 1 196 ? -13.206 -16.727 28.044 1.00 93.81 196 PHE A O 1
ATOM 1532 N N . ALA A 1 197 ? -14.968 -16.937 26.682 1.00 92.44 197 ALA A N 1
ATOM 1533 C CA . ALA A 1 197 ? -15.117 -18.377 26.897 1.00 92.44 197 ALA A CA 1
ATOM 1534 C C . ALA A 1 197 ? -13.919 -19.207 26.387 1.00 92.44 197 ALA A C 1
ATOM 1536 O O . ALA A 1 197 ? -13.772 -20.368 26.772 1.00 92.44 197 ALA A O 1
ATOM 1537 N N . THR A 1 198 ? -13.048 -18.638 25.545 1.00 93.50 198 THR A N 1
ATOM 1538 C CA . THR A 1 198 ? -11.833 -19.318 25.065 1.00 93.50 198 THR A CA 1
ATOM 1539 C C . THR A 1 198 ? -10.700 -19.334 26.099 1.00 93.50 198 THR A C 1
ATOM 1541 O O . THR A 1 198 ? -9.812 -20.187 26.014 1.00 93.50 198 THR A O 1
ATOM 1544 N N . ILE A 1 199 ? -10.743 -18.451 27.105 1.00 90.69 199 ILE A N 1
ATOM 1545 C CA .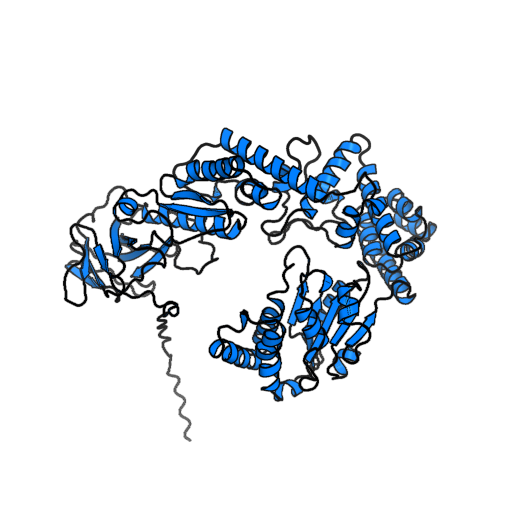 ILE A 1 199 ? -9.702 -18.315 28.132 1.00 90.69 199 ILE A CA 1
ATOM 1546 C C . ILE A 1 199 ? -9.790 -19.485 29.119 1.00 90.69 199 ILE A C 1
ATOM 1548 O O . ILE A 1 199 ? -10.707 -19.569 29.938 1.00 90.69 199 ILE A O 1
ATOM 1552 N N . ARG A 1 200 ? -8.803 -20.385 29.080 1.00 88.75 200 ARG A N 1
ATOM 1553 C CA . ARG A 1 200 ? -8.722 -21.573 29.950 1.00 88.75 200 ARG A CA 1
ATOM 1554 C C . ARG A 1 200 ? -7.996 -21.271 31.267 1.00 88.75 200 ARG A C 1
ATOM 1556 O O . ARG A 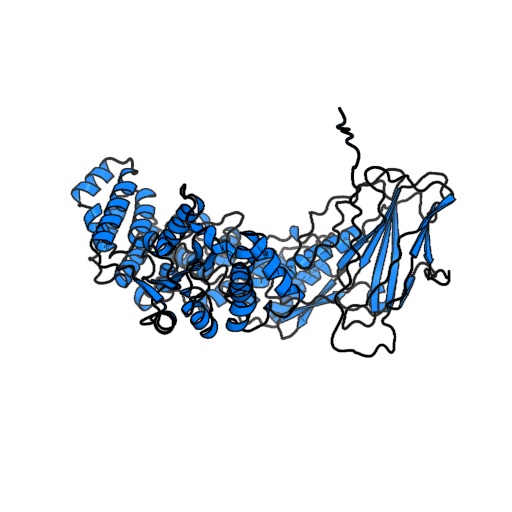1 200 ? -6.922 -21.810 31.514 1.00 88.75 200 ARG A O 1
ATOM 1563 N N . HIS A 1 201 ? -8.571 -20.391 32.087 1.00 89.50 201 HIS A N 1
ATOM 1564 C CA . HIS A 1 201 ? -8.021 -20.014 33.393 1.00 89.50 201 HIS A CA 1
ATOM 1565 C C . HIS A 1 201 ? -9.142 -19.835 34.428 1.00 89.50 201 HIS A C 1
ATOM 1567 O O . HIS A 1 201 ? -9.849 -18.829 34.411 1.00 89.50 201 HIS A O 1
ATOM 1573 N N . ASP A 1 202 ? -9.301 -20.798 35.338 1.00 90.56 202 ASP A N 1
ATOM 1574 C CA . ASP A 1 202 ? -10.472 -20.879 36.226 1.00 90.56 202 ASP A CA 1
ATOM 1575 C C . ASP A 1 202 ? -10.635 -19.642 37.119 1.00 90.56 202 ASP A C 1
ATOM 1577 O O . ASP A 1 202 ? -11.708 -19.047 37.148 1.00 90.56 202 ASP A O 1
ATOM 1581 N N . GLU A 1 203 ? -9.557 -19.177 37.759 1.00 91.12 203 GLU A N 1
ATOM 1582 C CA . GLU A 1 203 ? -9.591 -17.978 38.616 1.00 91.12 203 GLU A CA 1
ATOM 1583 C C . GLU A 1 203 ? -10.010 -16.717 37.839 1.00 91.12 203 GLU A C 1
ATOM 1585 O O . GLU A 1 203 ? -10.754 -15.875 38.340 1.00 91.12 203 GLU A O 1
ATOM 1590 N N . PHE A 1 204 ? -9.584 -16.608 36.577 1.00 91.94 204 PHE A N 1
ATOM 1591 C CA . PHE A 1 204 ? -9.937 -15.488 35.714 1.00 91.94 204 PHE A CA 1
ATOM 1592 C C . PHE A 1 204 ? -11.421 -15.561 35.340 1.00 91.94 204 PHE A C 1
ATOM 1594 O O . PHE A 1 204 ? -12.137 -14.571 35.455 1.00 91.94 204 PHE A O 1
ATOM 1601 N N . GLN A 1 205 ? -11.910 -16.749 34.968 1.00 92.69 205 GLN A N 1
ATOM 1602 C CA . GLN A 1 205 ? -13.321 -16.986 34.649 1.00 92.69 205 GLN A CA 1
ATOM 1603 C C . GLN A 1 205 ? -14.243 -16.716 35.843 1.00 92.69 205 GLN A C 1
ATOM 1605 O O . GLN A 1 205 ? -15.312 -16.123 35.681 1.00 92.69 205 GLN A O 1
ATOM 1610 N N . GLU A 1 206 ? -13.847 -17.141 37.044 1.00 93.50 206 GLU A N 1
ATOM 1611 C CA . GLU A 1 206 ? -14.567 -16.832 38.280 1.00 93.50 206 GLU A CA 1
ATOM 1612 C C . GLU A 1 206 ? -14.611 -15.324 38.518 1.00 93.50 206 GLU A C 1
ATOM 1614 O O . GLU A 1 206 ? -15.691 -14.774 38.750 1.00 93.50 206 GLU A O 1
ATOM 1619 N N . LYS A 1 207 ? -13.475 -14.636 38.359 1.00 92.94 207 LYS A N 1
ATOM 1620 C CA . LYS A 1 207 ? -13.410 -13.189 38.557 1.00 92.94 207 LYS A CA 1
ATOM 1621 C C . LYS A 1 207 ? -14.215 -12.407 37.520 1.00 92.94 207 LYS A C 1
ATOM 1623 O O . LYS A 1 207 ? -14.896 -11.450 37.881 1.00 92.94 207 LYS A O 1
ATOM 1628 N N . CYS A 1 208 ? -14.211 -12.829 36.255 1.00 93.62 208 CYS A N 1
ATOM 1629 C CA . CYS A 1 208 ? -15.055 -12.245 35.212 1.00 93.62 208 CYS A CA 1
ATOM 1630 C C . CYS A 1 208 ? -16.543 -12.324 35.559 1.00 93.62 208 CYS A C 1
ATOM 1632 O O . CYS A 1 208 ? -17.269 -11.358 35.332 1.00 93.62 208 CYS A O 1
ATOM 1634 N N . LYS A 1 209 ? -16.996 -13.457 36.112 1.00 94.62 209 LYS A N 1
ATOM 1635 C CA . LYS A 1 209 ? -18.390 -13.636 36.544 1.00 94.62 209 LYS A CA 1
ATOM 1636 C C . LYS A 1 209 ? -18.716 -12.786 37.767 1.00 94.62 209 LYS A C 1
ATOM 1638 O O . LYS A 1 209 ? -19.778 -12.178 37.802 1.00 94.62 209 LYS A O 1
ATOM 1643 N N . GLU A 1 210 ? -17.815 -12.738 38.748 1.00 95.88 210 GLU A N 1
ATOM 1644 C CA . GLU A 1 210 ? -17.977 -11.925 39.962 1.00 95.88 210 GLU A CA 1
ATOM 1645 C C . GLU A 1 210 ? -18.149 -10.436 39.632 1.00 95.88 210 GLU A C 1
ATOM 1647 O O . GLU A 1 210 ? -18.979 -9.762 40.236 1.00 95.88 210 GLU A O 1
ATOM 1652 N N . LEU A 1 211 ? -17.383 -9.935 38.660 1.00 94.38 211 LEU A N 1
ATOM 1653 C CA . LEU A 1 211 ? -17.376 -8.527 38.260 1.00 94.38 211 LEU A CA 1
ATOM 1654 C C . LEU A 1 211 ? -18.422 -8.173 37.190 1.00 94.38 211 LEU A C 1
ATOM 1656 O O . LEU A 1 211 ? -18.422 -7.041 36.718 1.00 94.38 211 LEU A O 1
ATOM 1660 N N . ASP A 1 212 ? -19.254 -9.129 36.762 1.00 95.94 212 ASP A N 1
ATOM 1661 C CA . ASP A 1 212 ? -20.140 -8.997 35.594 1.00 95.94 212 ASP A CA 1
ATOM 1662 C C . ASP A 1 212 ? -19.425 -8.399 34.362 1.00 95.94 212 ASP A C 1
ATOM 1664 O O . ASP A 1 212 ? -19.943 -7.547 33.634 1.00 95.94 212 ASP A O 1
ATOM 1668 N N . ALA A 1 213 ? -18.184 -8.850 34.144 1.00 95.69 213 ALA A N 1
ATOM 1669 C CA . ALA A 1 213 ? -17.229 -8.187 33.265 1.00 95.69 213 ALA A CA 1
ATOM 1670 C C . ALA A 1 213 ? -17.761 -8.009 31.839 1.00 95.69 213 ALA A C 1
ATOM 1672 O O . ALA A 1 213 ? -17.547 -6.971 31.230 1.00 95.69 213 ALA A O 1
ATOM 1673 N N . ILE A 1 214 ? -18.484 -8.993 31.303 1.00 96.56 214 ILE A N 1
ATOM 1674 C CA . ILE A 1 214 ? -19.018 -8.925 29.938 1.00 96.56 214 ILE A CA 1
ATOM 1675 C C . ILE A 1 214 ? -19.996 -7.751 29.779 1.00 96.56 214 ILE A C 1
ATOM 1677 O O . ILE A 1 214 ? -19.886 -7.009 28.804 1.00 96.56 214 ILE A O 1
ATOM 1681 N N . ASN A 1 215 ? -20.934 -7.564 30.714 1.00 95.81 215 ASN A N 1
ATOM 1682 C CA . ASN A 1 215 ? -21.915 -6.480 30.618 1.00 95.81 215 ASN A CA 1
ATOM 1683 C C . ASN A 1 215 ? -21.237 -5.122 30.801 1.00 95.81 215 ASN A C 1
ATOM 1685 O O . ASN A 1 215 ? -21.440 -4.213 30.000 1.00 95.81 215 ASN A O 1
ATOM 1689 N N . GLU A 1 216 ? -20.368 -5.013 31.802 1.00 96.56 216 GLU A N 1
ATOM 1690 C CA . GLU A 1 216 ? -19.641 -3.780 32.105 1.00 96.56 216 GLU A CA 1
ATOM 1691 C C . GLU A 1 216 ? -18.699 -3.348 30.968 1.00 96.56 216 GLU A C 1
ATOM 1693 O O . GLU A 1 216 ? -18.579 -2.156 30.664 1.00 96.56 216 GLU A O 1
ATOM 1698 N N . LEU A 1 217 ? -18.045 -4.304 30.302 1.00 96.44 217 LEU A N 1
ATOM 1699 C CA . LEU A 1 217 ? -17.228 -4.051 29.115 1.00 96.44 217 LEU A CA 1
ATOM 1700 C C . LEU A 1 217 ? -18.098 -3.682 27.901 1.00 96.44 217 LEU A C 1
ATOM 1702 O O . LEU A 1 217 ? -17.734 -2.779 27.150 1.00 96.44 217 LEU A O 1
ATOM 1706 N N . ALA A 1 218 ? -19.251 -4.330 27.708 1.00 95.88 218 ALA A N 1
ATOM 1707 C CA . ALA A 1 218 ? -20.163 -4.008 26.608 1.00 95.88 218 ALA A CA 1
ATOM 1708 C C . ALA A 1 218 ? -20.716 -2.575 26.710 1.00 95.88 218 ALA A C 1
ATOM 1710 O O . ALA A 1 218 ? -20.792 -1.876 25.698 1.00 95.88 218 ALA A O 1
ATOM 1711 N N . GLU A 1 219 ? -21.041 -2.110 27.919 1.00 94.50 219 GLU A N 1
ATOM 1712 C CA . GLU A 1 219 ? -21.444 -0.718 28.165 1.00 94.50 219 GLU A CA 1
ATOM 1713 C C . GLU A 1 219 ? -20.307 0.266 27.843 1.00 94.50 219 GLU A C 1
ATOM 1715 O O . GLU A 1 219 ? -20.505 1.242 27.115 1.00 94.50 219 GLU A O 1
ATOM 1720 N N . ARG A 1 220 ? -19.077 -0.026 28.288 1.00 95.62 220 ARG A N 1
ATOM 1721 C CA . ARG A 1 220 ? -17.895 0.814 28.006 1.00 95.62 220 ARG A CA 1
ATOM 1722 C C . ARG A 1 220 ? -17.503 0.848 26.533 1.00 95.62 220 ARG A C 1
ATOM 1724 O O . ARG A 1 220 ? -16.932 1.839 26.081 1.00 95.62 220 ARG A O 1
ATOM 1731 N N . ALA A 1 221 ? -17.854 -0.186 25.770 1.00 94.56 221 ALA A N 1
ATOM 1732 C CA . ALA A 1 221 ? -17.626 -0.216 24.333 1.00 94.56 221 ALA A CA 1
ATOM 1733 C C . ALA A 1 221 ? -18.413 0.866 23.577 1.00 94.56 221 ALA A C 1
ATOM 1735 O O . ALA A 1 221 ? -18.031 1.201 22.458 1.00 94.56 221 ALA A O 1
ATOM 1736 N N . SER A 1 222 ? -19.495 1.418 24.148 1.00 93.50 222 SER A N 1
ATOM 1737 C CA . SER A 1 222 ? -20.293 2.501 23.545 1.00 93.50 222 SER A CA 1
ATOM 1738 C C . SER A 1 222 ? -20.673 2.223 22.075 1.00 93.50 222 SER A C 1
ATOM 1740 O O . SER A 1 222 ? -20.569 3.080 21.196 1.00 93.50 222 SER A O 1
ATOM 1742 N N . GLY A 1 223 ? -21.045 0.971 21.778 1.00 92.25 223 GLY A N 1
ATOM 1743 C CA . GLY A 1 223 ? -21.424 0.531 20.431 1.00 92.25 223 GLY A CA 1
ATOM 1744 C C . GLY A 1 223 ? -20.266 0.329 19.442 1.00 92.25 223 GLY A C 1
ATOM 1745 O O . GLY A 1 223 ? -20.503 0.207 18.240 1.00 92.25 223 GLY A O 1
ATOM 1746 N N . LEU A 1 224 ? -19.016 0.293 19.911 1.00 93.00 224 LEU A N 1
ATOM 1747 C CA . LEU A 1 224 ? -17.829 0.131 19.074 1.00 93.00 224 LEU A CA 1
ATOM 1748 C C . LEU A 1 224 ? -17.257 -1.289 19.143 1.00 93.00 224 LEU A C 1
ATOM 1750 O O . LEU A 1 224 ? -16.647 -1.692 20.133 1.00 93.00 224 LEU A O 1
ATOM 1754 N N . PHE A 1 225 ? -17.346 -2.024 18.035 1.00 91.56 225 PHE A N 1
ATOM 1755 C CA . PHE A 1 225 ? -16.740 -3.354 17.915 1.00 91.56 225 PHE A CA 1
ATOM 1756 C C . PHE A 1 225 ? -15.218 -3.331 18.060 1.00 91.56 225 PHE A C 1
ATOM 1758 O O . PHE A 1 225 ? -14.658 -4.249 18.649 1.00 91.56 225 PHE A O 1
ATOM 1765 N N . ILE A 1 226 ? -14.543 -2.278 17.585 1.00 90.25 226 ILE A N 1
ATOM 1766 C CA . ILE A 1 226 ? -13.093 -2.126 17.787 1.00 90.25 226 ILE A CA 1
ATOM 1767 C C . ILE A 1 226 ? -12.714 -2.111 19.267 1.00 90.25 226 ILE A C 1
ATOM 1769 O O . ILE A 1 226 ? -11.671 -2.645 19.634 1.00 90.25 226 ILE A O 1
ATOM 1773 N N . TRP A 1 227 ? -13.556 -1.516 20.112 1.00 94.06 227 TRP A N 1
ATOM 1774 C CA . TRP A 1 227 ? -13.296 -1.419 21.538 1.00 94.06 227 TRP A CA 1
ATOM 1775 C C . TRP A 1 227 ? -13.304 -2.815 22.143 1.00 94.06 227 TRP A C 1
ATOM 1777 O O . TRP A 1 227 ? -12.313 -3.247 22.726 1.00 94.06 227 TRP A O 1
ATOM 1787 N N . ALA A 1 228 ? -14.375 -3.566 21.878 1.00 94.19 228 ALA A N 1
ATOM 1788 C CA . ALA A 1 228 ? -14.508 -4.941 22.337 1.00 94.19 228 ALA A CA 1
ATOM 1789 C C . ALA A 1 228 ? -13.400 -5.846 21.778 1.00 94.19 228 ALA A C 1
ATOM 1791 O O . ALA A 1 228 ? -12.801 -6.611 22.526 1.00 94.19 228 ALA A O 1
ATOM 1792 N N . ALA A 1 229 ? -13.083 -5.733 20.485 1.00 91.69 229 ALA A N 1
ATOM 1793 C CA . ALA A 1 229 ? -12.039 -6.525 19.840 1.00 91.69 229 ALA A CA 1
ATOM 1794 C C . ALA A 1 229 ? -10.645 -6.243 20.414 1.00 91.69 229 ALA A C 1
ATOM 1796 O O . ALA A 1 229 ? -9.897 -7.181 20.681 1.00 91.69 229 ALA A O 1
ATOM 1797 N N . THR A 1 230 ? -10.312 -4.972 20.655 1.00 90.06 230 THR A N 1
ATOM 1798 C CA . THR A 1 230 ? -9.029 -4.580 21.259 1.00 90.06 230 THR A CA 1
ATOM 1799 C C . THR A 1 230 ? -8.916 -5.102 22.691 1.00 90.06 230 THR A C 1
ATOM 1801 O O . THR A 1 230 ? -7.904 -5.714 23.027 1.00 90.06 230 THR A O 1
ATOM 1804 N N . VAL A 1 231 ? -9.958 -4.931 23.519 1.00 92.06 231 VAL A N 1
ATOM 1805 C CA . VAL A 1 231 ? -9.965 -5.441 24.903 1.00 92.06 231 VAL A CA 1
ATOM 1806 C C . VAL A 1 231 ? -9.833 -6.958 24.929 1.00 92.06 231 VAL A C 1
ATOM 1808 O O . VAL A 1 231 ? -8.992 -7.475 25.656 1.00 92.06 231 VAL A O 1
ATOM 1811 N N . VAL A 1 232 ? -10.611 -7.670 24.108 1.00 91.50 232 VAL A N 1
ATOM 1812 C CA . VAL A 1 232 ? -10.493 -9.127 23.960 1.00 91.50 232 VAL A CA 1
ATOM 1813 C C . VAL A 1 232 ? -9.066 -9.512 23.612 1.00 91.50 232 VAL A C 1
ATOM 1815 O O . VAL A 1 232 ? -8.512 -10.385 24.264 1.00 91.50 232 VAL A O 1
ATOM 1818 N N . LYS A 1 233 ? -8.456 -8.858 22.620 1.00 87.75 233 LYS A N 1
ATOM 1819 C CA . LYS A 1 233 ? -7.108 -9.208 22.172 1.00 87.75 233 LYS A CA 1
ATOM 1820 C C . LYS A 1 233 ? -6.081 -9.064 23.297 1.00 87.75 233 LYS A C 1
ATOM 1822 O O . LYS A 1 233 ? -5.301 -9.980 23.504 1.00 87.75 233 LYS A O 1
ATOM 1827 N N . ILE A 1 234 ? -6.148 -7.981 24.074 1.00 85.12 234 ILE A N 1
ATOM 1828 C CA . ILE A 1 234 ? -5.268 -7.763 25.234 1.00 85.12 234 ILE A CA 1
ATOM 1829 C C . ILE A 1 234 ? -5.504 -8.826 26.314 1.00 85.12 234 ILE A C 1
ATOM 1831 O O . ILE A 1 234 ? -4.563 -9.441 26.805 1.00 85.12 234 ILE A O 1
ATOM 1835 N N . VAL A 1 235 ? -6.765 -9.040 26.688 1.00 87.06 235 VAL A N 1
ATOM 1836 C CA . VAL A 1 235 ? -7.142 -9.884 27.828 1.00 87.06 235 VAL A CA 1
ATOM 1837 C C . VAL A 1 235 ? -6.987 -11.377 27.525 1.00 87.06 235 VAL A C 1
ATOM 1839 O O . VAL A 1 235 ? -6.640 -12.148 28.411 1.00 87.06 235 VAL A O 1
ATOM 1842 N N . VAL A 1 236 ? -7.232 -11.813 26.289 1.00 84.44 236 VAL A N 1
ATOM 1843 C CA . VAL A 1 236 ? -7.031 -13.211 25.877 1.00 84.44 236 VAL A CA 1
ATOM 1844 C C . VAL A 1 236 ? -5.542 -13.536 25.774 1.00 84.44 236 VAL A C 1
ATOM 1846 O O . VAL A 1 236 ? -5.137 -14.627 26.172 1.00 84.44 236 VAL A O 1
ATOM 1849 N N . GLU A 1 237 ? -4.730 -12.608 25.261 1.00 78.94 237 GLU A N 1
ATOM 1850 C CA . GLU A 1 237 ? -3.277 -12.787 25.152 1.00 78.94 237 GLU A CA 1
ATOM 1851 C C . GLU A 1 237 ? -2.610 -12.792 26.537 1.00 78.94 237 GLU A C 1
ATOM 1853 O O . GLU A 1 237 ? -1.748 -13.630 26.808 1.00 78.94 237 GLU A O 1
ATOM 1858 N N . PHE A 1 238 ? -3.085 -11.933 27.445 1.00 78.38 238 PHE A N 1
ATOM 1859 C CA . PHE A 1 238 ? -2.611 -11.829 28.824 1.00 78.38 238 PHE A CA 1
ATOM 1860 C C . PHE A 1 238 ? -3.802 -11.823 29.804 1.00 78.38 238 PHE A C 1
ATOM 1862 O O . PHE A 1 238 ? -4.267 -10.748 30.196 1.00 78.38 238 PHE A O 1
ATOM 1869 N N . PRO A 1 239 ? -4.310 -12.999 30.238 1.00 78.94 239 PRO A N 1
ATOM 1870 C CA . PRO A 1 239 ? -5.493 -13.119 31.101 1.00 78.94 239 PRO A CA 1
ATOM 1871 C C . PRO A 1 239 ? -5.188 -12.771 32.564 1.00 78.94 239 PRO A C 1
ATOM 1873 O O . PRO A 1 239 ? -5.387 -13.561 33.486 1.00 78.94 239 PRO A O 1
ATOM 1876 N N . ALA A 1 240 ? -4.681 -11.562 32.784 1.00 82.81 240 ALA A N 1
ATOM 1877 C CA . ALA A 1 240 ? -4.354 -11.023 34.087 1.00 82.81 240 ALA A CA 1
ATOM 1878 C C . ALA A 1 240 ? -5.552 -10.245 34.651 1.00 82.81 240 ALA A C 1
ATOM 1880 O O . ALA A 1 240 ? -6.047 -9.292 34.046 1.00 82.81 240 ALA A O 1
ATOM 1881 N N . ILE A 1 241 ? -5.990 -10.622 35.856 1.00 86.81 241 ILE A N 1
ATOM 1882 C CA . ILE A 1 241 ? -7.080 -9.947 36.579 1.00 86.81 241 ILE A CA 1
ATOM 1883 C C . ILE A 1 241 ? -6.856 -8.424 36.704 1.00 86.81 241 ILE A C 1
ATOM 1885 O O . ILE A 1 241 ? -7.819 -7.693 36.471 1.00 86.81 241 ILE A O 1
ATOM 1889 N N . PRO A 1 242 ? -5.637 -7.913 36.993 1.00 87.31 242 PRO A N 1
ATOM 1890 C CA . PRO A 1 242 ? -5.400 -6.471 37.057 1.00 87.31 242 PRO A CA 1
ATOM 1891 C C . PRO A 1 242 ? -5.722 -5.733 35.752 1.00 87.31 242 PRO A C 1
ATOM 1893 O O . PRO A 1 242 ? -6.345 -4.681 35.799 1.00 87.31 242 PRO A O 1
ATOM 1896 N N . ILE A 1 243 ? -5.388 -6.308 34.590 1.00 85.62 243 ILE A N 1
ATOM 1897 C CA . ILE A 1 243 ? -5.665 -5.687 33.284 1.00 85.62 243 ILE A CA 1
ATOM 1898 C C . ILE A 1 243 ? -7.175 -5.571 33.058 1.00 85.62 243 ILE A C 1
ATOM 1900 O O . ILE A 1 243 ? -7.673 -4.523 32.649 1.00 85.62 243 ILE A O 1
ATOM 1904 N N . LEU A 1 244 ? -7.925 -6.636 33.361 1.00 90.44 244 LEU A N 1
ATOM 1905 C CA . LEU A 1 244 ? -9.385 -6.601 33.291 1.00 90.44 244 LEU A CA 1
ATOM 1906 C C . LEU A 1 244 ? -9.958 -5.529 34.230 1.00 90.44 244 LEU A C 1
ATOM 1908 O O . LEU A 1 244 ? -10.845 -4.770 33.840 1.00 90.44 244 LEU A O 1
ATOM 1912 N N . GLN A 1 245 ? -9.447 -5.458 35.459 1.00 91.31 245 GLN A N 1
ATOM 1913 C CA . GLN A 1 245 ? -9.877 -4.472 36.444 1.00 91.31 245 GLN A CA 1
ATOM 1914 C C . GLN A 1 245 ? -9.564 -3.039 36.011 1.00 91.31 245 GLN A C 1
ATOM 1916 O O . GLN A 1 245 ? -10.403 -2.175 36.237 1.00 91.31 245 GLN A O 1
ATOM 1921 N N . ASP A 1 246 ? -8.436 -2.786 35.345 1.00 90.50 246 ASP A N 1
ATOM 1922 C CA . ASP A 1 246 ? -8.094 -1.459 34.823 1.00 90.50 246 ASP A CA 1
ATOM 1923 C C . ASP A 1 246 ? -9.128 -0.974 33.796 1.00 90.50 246 ASP A C 1
ATOM 1925 O O . ASP A 1 246 ? -9.544 0.184 33.842 1.00 90.50 246 ASP A O 1
ATOM 1929 N N . PHE A 1 247 ? -9.615 -1.855 32.912 1.00 92.19 247 PHE A N 1
ATOM 1930 C CA . PHE A 1 247 ? -10.704 -1.513 31.987 1.00 92.19 247 PHE A CA 1
ATOM 1931 C C . PHE A 1 247 ? -12.032 -1.278 32.713 1.00 92.19 247 PHE A C 1
ATOM 1933 O O . PHE A 1 247 ? -12.729 -0.306 32.417 1.00 92.19 247 PHE A O 1
ATOM 1940 N N . LEU A 1 248 ? -12.376 -2.127 33.681 1.00 93.56 248 LEU A N 1
ATOM 1941 C CA . LEU A 1 248 ? -13.617 -2.005 34.454 1.00 93.56 248 LEU A CA 1
ATOM 1942 C C . LEU A 1 248 ? -13.617 -0.800 35.409 1.00 93.56 248 LEU A C 1
ATOM 1944 O O . LEU A 1 248 ? -14.677 -0.267 35.721 1.00 93.56 248 LEU A O 1
ATOM 1948 N N . ALA A 1 249 ? -12.448 -0.340 35.853 1.00 92.69 249 ALA A N 1
ATOM 1949 C CA . ALA A 1 249 ? -12.306 0.829 36.716 1.00 92.69 249 ALA A CA 1
ATOM 1950 C C . ALA A 1 249 ? -12.525 2.156 35.974 1.00 92.69 249 ALA A C 1
ATOM 1952 O O . ALA A 1 249 ? -12.669 3.195 36.617 1.00 92.69 249 ALA A O 1
ATOM 1953 N N . THR A 1 250 ? -12.545 2.141 34.639 1.00 92.25 250 THR A N 1
ATOM 1954 C CA . THR A 1 250 ? -12.858 3.336 33.848 1.00 92.25 250 THR A CA 1
ATOM 1955 C C . THR A 1 250 ? -14.344 3.680 33.918 1.00 92.25 250 THR A C 1
ATOM 1957 O O . THR A 1 250 ? -15.188 2.788 34.045 1.00 92.25 250 THR A O 1
ATOM 1960 N N . ASP A 1 251 ? -14.669 4.969 33.826 1.00 92.06 251 ASP A N 1
ATOM 1961 C CA . ASP A 1 251 ? -16.056 5.430 33.750 1.00 92.06 251 ASP A CA 1
ATOM 1962 C C . ASP A 1 251 ? -16.720 4.974 32.443 1.00 92.06 251 ASP A C 1
ATOM 1964 O O . ASP A 1 251 ? -16.057 4.783 31.419 1.00 92.06 251 ASP A O 1
ATOM 1968 N N . ILE A 1 252 ? -18.048 4.820 32.467 1.00 91.06 252 ILE A N 1
ATOM 1969 C CA . ILE A 1 252 ? -18.822 4.559 31.249 1.00 91.06 252 ILE A CA 1
ATOM 1970 C C . ILE A 1 252 ? -18.744 5.814 30.364 1.00 91.06 252 ILE A C 1
ATOM 1972 O O . ILE A 1 252 ? -19.212 6.875 30.788 1.00 91.06 252 ILE A O 1
ATOM 1976 N N . PRO A 1 253 ? -18.180 5.722 29.146 1.00 92.25 253 PRO A N 1
ATOM 1977 C CA . PRO A 1 253 ? -17.982 6.885 28.291 1.00 92.25 253 PRO A CA 1
ATOM 1978 C C . PRO A 1 253 ? -19.310 7.510 27.856 1.00 92.25 253 PRO A C 1
ATOM 1980 O O . PRO A 1 253 ? -20.239 6.802 27.463 1.00 92.25 253 PRO A O 1
ATOM 1983 N N . ALA A 1 254 ? -19.381 8.842 27.822 1.00 89.69 254 ALA A N 1
ATOM 1984 C CA . ALA A 1 254 ? -20.563 9.561 27.347 1.00 89.69 254 ALA A CA 1
ATOM 1985 C C . ALA A 1 254 ? -20.697 9.532 25.813 1.00 89.69 254 ALA A C 1
ATOM 1987 O O . ALA A 1 254 ? -21.745 9.882 25.267 1.00 89.69 254 ALA A O 1
ATOM 1988 N N . SER A 1 255 ? -19.637 9.140 25.099 1.00 89.62 255 SER A N 1
ATOM 1989 C CA . SER A 1 255 ? -19.625 9.051 23.638 1.00 89.62 255 SER A CA 1
ATOM 1990 C C . SER A 1 255 ? -18.669 7.977 23.114 1.00 89.62 255 SER A C 1
ATOM 1992 O O . SER A 1 255 ? -17.691 7.616 23.766 1.00 89.62 255 SER A O 1
ATOM 1994 N N . ALA A 1 256 ? -18.888 7.548 21.869 1.00 87.56 256 ALA A N 1
ATOM 1995 C CA . ALA A 1 256 ? -17.987 6.651 21.145 1.00 87.56 256 ALA A CA 1
ATOM 1996 C C . ALA A 1 256 ? -16.548 7.206 21.031 1.00 87.56 256 ALA A C 1
ATOM 1998 O O . ALA A 1 256 ? -15.573 6.464 21.138 1.00 87.56 256 ALA A O 1
ATOM 1999 N N . THR A 1 257 ? -16.389 8.520 20.846 1.00 87.75 257 THR A N 1
ATOM 2000 C CA . THR A 1 257 ? -15.062 9.156 20.771 1.00 87.75 257 THR A CA 1
ATOM 2001 C C . THR A 1 257 ? -14.320 9.065 22.102 1.00 87.75 257 THR A C 1
ATOM 2003 O O . THR A 1 257 ? -13.129 8.751 22.119 1.00 87.75 257 THR A O 1
ATOM 2006 N N . GLU A 1 258 ? -15.023 9.307 23.209 1.00 90.75 258 GLU A N 1
ATOM 2007 C CA . GLU A 1 258 ? -14.484 9.151 24.560 1.00 90.75 258 GLU A CA 1
ATOM 2008 C C . GLU A 1 258 ? -14.151 7.684 24.855 1.00 90.75 258 GLU A C 1
ATOM 2010 O O . GLU A 1 258 ? -13.068 7.402 25.358 1.00 90.75 258 GLU A O 1
ATOM 2015 N N . ALA A 1 259 ? -14.999 6.742 24.429 1.00 92.06 259 ALA A N 1
ATOM 2016 C CA . ALA A 1 259 ? -14.736 5.311 24.568 1.00 92.06 259 ALA A CA 1
ATOM 2017 C C . ALA A 1 259 ? -13.426 4.888 23.891 1.00 92.06 259 ALA A C 1
ATOM 2019 O O . ALA A 1 259 ? -12.636 4.158 24.487 1.00 92.06 259 ALA A O 1
ATOM 2020 N N . LEU A 1 260 ? -13.149 5.380 22.676 1.00 91.50 260 LEU A N 1
ATOM 2021 C CA . LEU A 1 260 ? -11.872 5.145 21.987 1.00 91.50 260 LEU A CA 1
ATOM 2022 C C . LEU A 1 260 ? -10.685 5.775 22.721 1.00 91.50 260 LEU A C 1
ATOM 2024 O O . LEU A 1 260 ? -9.621 5.170 22.798 1.00 91.50 260 LEU A O 1
ATOM 2028 N N . THR A 1 261 ? -10.851 6.989 23.247 1.00 91.88 261 THR A N 1
ATOM 2029 C CA . THR A 1 261 ? -9.804 7.664 24.025 1.00 91.88 261 THR A CA 1
ATOM 2030 C C . THR A 1 261 ? -9.442 6.839 25.263 1.00 91.88 261 THR A C 1
ATOM 2032 O O . THR A 1 261 ? -8.270 6.521 25.472 1.00 91.88 261 THR A O 1
ATOM 2035 N N . THR A 1 262 ? -10.446 6.427 26.038 1.00 92.19 262 THR A N 1
ATOM 2036 C CA . THR A 1 262 ? -10.271 5.593 27.232 1.00 92.19 262 THR A CA 1
ATOM 2037 C C . THR A 1 262 ? -9.673 4.234 26.880 1.00 92.19 262 THR A C 1
ATOM 2039 O O . THR A 1 262 ? -8.739 3.795 27.545 1.00 92.19 262 THR A O 1
ATOM 2042 N N . LEU A 1 263 ? -10.125 3.600 25.792 1.00 92.75 263 LEU A N 1
ATOM 2043 C CA . LEU A 1 263 ? -9.556 2.346 25.292 1.00 92.75 263 LEU A CA 1
ATOM 2044 C C . LEU A 1 263 ? -8.049 2.445 25.088 1.00 92.75 263 LEU A C 1
ATOM 2046 O O . LEU A 1 263 ? -7.304 1.638 25.640 1.00 92.75 263 LEU A O 1
ATOM 2050 N N . TYR A 1 264 ? -7.600 3.405 24.277 1.00 92.00 264 TYR A N 1
ATOM 2051 C CA . TYR A 1 264 ? -6.194 3.498 23.900 1.00 92.00 264 TYR A CA 1
ATOM 2052 C C . TYR A 1 264 ? -5.319 3.917 25.076 1.00 92.00 264 TYR A C 1
ATOM 2054 O O . TYR A 1 264 ? -4.256 3.330 25.264 1.00 92.00 264 TYR A O 1
ATOM 2062 N N . LEU A 1 265 ? -5.776 4.854 25.913 1.00 91.06 265 LEU A N 1
ATOM 2063 C CA . LEU A 1 265 ? -5.045 5.239 27.121 1.00 91.06 265 LEU A CA 1
ATOM 2064 C C . LEU A 1 265 ? -4.885 4.064 28.089 1.00 91.06 265 LEU A C 1
ATOM 2066 O O . LEU A 1 265 ? -3.773 3.825 28.560 1.00 91.06 265 LEU A O 1
ATOM 2070 N N . THR A 1 266 ? -5.957 3.321 28.375 1.00 89.81 266 THR A N 1
ATOM 2071 C CA . THR A 1 266 ? -5.896 2.158 29.273 1.00 89.81 266 THR A CA 1
ATOM 2072 C C . THR A 1 266 ? -5.036 1.049 28.675 1.00 89.81 266 THR A C 1
ATOM 2074 O O . THR A 1 266 ? -4.167 0.521 29.364 1.00 89.81 266 THR A O 1
ATOM 2077 N N . SER A 1 267 ? -5.185 0.770 27.376 1.00 87.75 267 SER A N 1
ATOM 2078 C CA . SER A 1 267 ? -4.381 -0.237 26.670 1.00 87.75 267 SER A CA 1
ATOM 2079 C C . SER A 1 267 ? -2.888 0.092 26.732 1.00 87.75 267 SER A C 1
ATOM 2081 O O . SER A 1 267 ? -2.091 -0.725 27.179 1.00 87.75 267 SER A O 1
ATOM 2083 N N . LEU A 1 268 ? -2.492 1.311 26.354 1.00 87.44 268 LEU A N 1
ATOM 2084 C CA . LEU A 1 268 ? -1.086 1.723 26.346 1.00 87.44 268 LEU A CA 1
ATOM 2085 C C . LEU A 1 268 ? -0.478 1.763 27.761 1.00 87.44 268 LEU A C 1
ATOM 2087 O O . LEU A 1 268 ? 0.685 1.398 27.945 1.00 87.44 268 LEU A O 1
ATOM 2091 N N . LYS A 1 269 ? -1.258 2.161 28.777 1.00 85.00 269 LYS A N 1
ATOM 2092 C CA . LYS A 1 269 ? -0.821 2.152 30.185 1.00 85.00 269 LYS A CA 1
ATOM 2093 C C . LYS A 1 269 ? -0.639 0.742 30.741 1.00 85.00 269 LYS A C 1
ATOM 2095 O O . LYS A 1 269 ? 0.345 0.513 31.452 1.00 85.00 269 LYS A O 1
ATOM 2100 N N . ALA A 1 270 ? -1.553 -0.179 30.430 1.00 79.12 270 ALA A N 1
ATOM 2101 C CA . ALA A 1 270 ? -1.455 -1.577 30.840 1.00 79.12 270 ALA A CA 1
ATOM 2102 C C . ALA A 1 270 ? -0.160 -2.203 30.296 1.00 79.12 270 ALA A C 1
ATOM 2104 O O . ALA A 1 270 ? 0.624 -2.757 31.064 1.00 79.12 270 ALA A O 1
ATOM 2105 N N . LEU A 1 271 ? 0.139 -1.968 29.013 1.00 74.81 271 LEU A N 1
ATOM 2106 C CA . LEU A 1 271 ? 1.336 -2.485 28.339 1.00 74.81 271 LEU A CA 1
ATOM 2107 C C . LEU A 1 271 ? 2.663 -1.988 28.948 1.00 74.81 271 LEU A C 1
ATOM 2109 O O . LEU A 1 271 ? 3.638 -2.733 28.999 1.00 74.81 271 LEU A O 1
ATOM 2113 N N . ILE A 1 272 ? 2.732 -0.747 29.449 1.00 74.69 272 ILE A N 1
ATOM 2114 C CA . ILE A 1 272 ? 3.959 -0.223 30.090 1.00 74.69 272 ILE A CA 1
ATOM 2115 C C . ILE A 1 272 ? 4.078 -0.649 31.559 1.00 74.69 272 ILE A C 1
ATOM 2117 O O . ILE A 1 272 ? 5.186 -0.735 32.105 1.00 74.69 272 ILE A O 1
ATOM 2121 N N . SER A 1 273 ? 2.957 -0.880 32.244 1.00 68.31 273 SER A N 1
ATOM 2122 C CA . SER A 1 273 ? 2.948 -1.040 33.701 1.00 68.31 273 SER A CA 1
ATOM 2123 C C . SER A 1 273 ? 3.579 -2.341 34.194 1.00 68.31 273 SER A C 1
ATOM 2125 O O . SER A 1 273 ? 4.075 -2.349 35.325 1.00 68.31 273 SER A O 1
ATOM 2127 N N . GLU A 1 274 ? 3.668 -3.368 33.345 1.00 59.84 274 GLU A N 1
ATOM 2128 C CA . GLU A 1 274 ? 4.346 -4.640 33.633 1.00 59.84 274 GLU A CA 1
ATOM 2129 C C . GLU A 1 274 ? 5.882 -4.512 33.753 1.00 59.84 274 GLU A C 1
ATOM 2131 O O . GLU A 1 274 ? 6.527 -5.313 34.427 1.00 59.84 274 GLU A O 1
ATOM 2136 N N . ASN A 1 275 ? 6.489 -3.451 33.205 1.00 56.09 275 ASN A N 1
ATOM 2137 C CA . ASN A 1 275 ? 7.944 -3.256 33.171 1.00 56.09 275 ASN A CA 1
ATOM 2138 C C . ASN A 1 275 ? 8.436 -2.287 34.270 1.00 56.09 275 ASN A C 1
ATOM 2140 O O . ASN A 1 275 ? 8.825 -1.146 34.009 1.00 56.09 275 ASN A O 1
ATOM 2144 N N . GLN A 1 276 ? 8.427 -2.728 35.536 1.00 51.34 276 GLN A N 1
ATOM 2145 C CA . GLN A 1 276 ? 8.607 -1.870 36.728 1.00 51.34 276 GLN A CA 1
ATOM 2146 C C . GLN A 1 276 ? 9.955 -1.116 36.866 1.00 51.34 276 GLN A C 1
ATOM 2148 O O . GLN A 1 276 ? 10.038 -0.204 37.684 1.00 51.34 276 GLN A O 1
ATOM 2153 N N . GLY A 1 277 ? 10.992 -1.418 36.073 1.00 54.66 277 GLY A N 1
ATOM 2154 C CA . GLY A 1 277 ? 12.319 -0.783 36.198 1.00 54.66 277 GLY A CA 1
ATOM 2155 C C . GLY A 1 277 ? 12.684 0.277 35.146 1.00 54.66 277 GLY A C 1
ATOM 2156 O O . GLY A 1 277 ? 13.628 1.033 35.363 1.00 54.66 277 GLY A O 1
ATOM 2157 N N . ILE A 1 278 ? 11.992 0.325 33.995 1.00 60.28 278 ILE A N 1
ATOM 2158 C CA . ILE A 1 278 ? 12.423 1.091 32.798 1.00 60.28 278 ILE A CA 1
ATOM 2159 C C . ILE A 1 278 ? 11.223 1.773 32.087 1.00 60.28 278 ILE A C 1
ATOM 2161 O O . ILE A 1 278 ? 11.232 2.000 30.881 1.00 60.28 278 ILE A O 1
ATOM 2165 N N . LYS A 1 279 ? 10.164 2.129 32.830 1.00 66.94 279 LYS A N 1
ATOM 2166 C CA . LYS A 1 279 ? 8.888 2.613 32.258 1.00 66.94 279 LYS A CA 1
ATOM 2167 C C . LYS A 1 279 ? 9.034 3.772 31.259 1.00 66.94 279 LYS A C 1
ATOM 2169 O O . LYS A 1 279 ? 8.467 3.701 30.175 1.00 66.94 279 LYS A O 1
ATOM 2174 N N . VAL A 1 280 ? 9.838 4.790 31.584 1.00 68.25 280 VAL A N 1
ATOM 2175 C CA . VAL A 1 280 ? 10.014 5.983 30.729 1.00 68.25 280 VAL A CA 1
ATOM 2176 C C . VAL A 1 280 ? 10.682 5.639 29.393 1.00 68.25 280 VAL A C 1
ATOM 2178 O O . VAL A 1 280 ? 10.183 6.034 28.347 1.00 68.25 280 VAL A O 1
ATOM 2181 N N . LYS A 1 281 ? 11.757 4.836 29.392 1.00 77.56 281 LYS A N 1
ATOM 2182 C CA . LYS A 1 281 ? 12.435 4.476 28.132 1.00 77.56 281 LYS A CA 1
ATOM 2183 C C . LYS A 1 281 ? 11.587 3.547 27.265 1.00 77.56 281 LYS A C 1
ATOM 2185 O O . LYS A 1 281 ? 11.612 3.666 26.044 1.00 77.56 281 LYS A O 1
ATOM 2190 N N . VAL A 1 282 ? 10.834 2.627 27.878 1.00 81.56 282 VAL A N 1
ATOM 2191 C CA . VAL A 1 282 ? 9.901 1.759 27.139 1.00 81.56 282 VAL A CA 1
ATOM 2192 C C . VAL A 1 282 ? 8.810 2.605 26.485 1.00 81.56 282 VAL A C 1
ATOM 2194 O O . VAL A 1 282 ? 8.547 2.431 25.300 1.00 81.56 282 VAL A O 1
ATOM 2197 N N . GLN A 1 283 ? 8.241 3.567 27.212 1.00 85.56 283 GLN A N 1
ATOM 2198 C CA . GLN A 1 283 ? 7.252 4.500 26.674 1.00 85.56 283 GLN A CA 1
ATOM 2199 C C . GLN A 1 283 ? 7.797 5.323 25.498 1.00 85.56 283 GLN A C 1
ATOM 2201 O O . GLN A 1 283 ? 7.141 5.411 24.462 1.00 85.56 283 GLN A O 1
ATOM 2206 N N . GLU A 1 284 ? 9.007 5.877 25.615 1.00 86.50 284 GLU A N 1
ATOM 2207 C CA . GLU A 1 284 ? 9.670 6.601 24.521 1.00 86.50 284 GLU A CA 1
ATOM 2208 C C . GLU A 1 284 ? 9.868 5.716 23.280 1.00 86.50 284 GLU A C 1
ATOM 2210 O O . GLU A 1 284 ? 9.673 6.176 22.153 1.00 86.50 284 GLU A O 1
ATOM 2215 N N . CYS A 1 285 ? 10.191 4.433 23.467 1.00 87.75 285 CYS A N 1
ATOM 2216 C CA . CYS A 1 285 ? 10.343 3.482 22.363 1.00 87.75 285 CYS A CA 1
ATOM 2217 C C . CYS A 1 285 ? 9.007 3.125 21.723 1.00 87.75 285 CYS A C 1
ATOM 2219 O O . CYS A 1 285 ? 8.906 3.144 20.501 1.00 87.75 285 CYS A O 1
ATOM 2221 N N . VAL A 1 286 ? 7.972 2.867 22.527 1.00 89.69 286 VAL A N 1
ATOM 2222 C CA . VAL A 1 286 ? 6.605 2.643 22.037 1.00 89.69 286 VAL A CA 1
ATOM 2223 C C . VAL A 1 286 ? 6.152 3.839 21.203 1.00 89.69 286 VAL A C 1
ATOM 2225 O O . VAL A 1 286 ? 5.697 3.665 20.075 1.00 89.69 286 VAL A O 1
ATOM 2228 N N . ARG A 1 287 ? 6.336 5.060 21.712 1.00 90.88 287 ARG A N 1
ATOM 2229 C CA . ARG A 1 287 ? 5.992 6.288 20.989 1.00 90.88 287 ARG A CA 1
ATOM 2230 C C . ARG A 1 287 ? 6.811 6.454 19.709 1.00 90.88 287 ARG A C 1
ATOM 2232 O O . ARG A 1 287 ? 6.245 6.828 18.688 1.00 90.88 287 ARG A O 1
ATOM 2239 N N . SER A 1 288 ? 8.104 6.132 19.736 1.00 90.44 288 SER A N 1
ATOM 2240 C CA . SER A 1 288 ? 8.965 6.175 18.547 1.00 90.44 288 SER A CA 1
ATOM 2241 C C . SER A 1 288 ? 8.512 5.176 17.479 1.00 90.44 288 SER A C 1
ATOM 2243 O O . SER A 1 288 ? 8.445 5.536 16.308 1.00 90.44 288 SER A O 1
ATOM 2245 N N . VAL A 1 289 ? 8.139 3.952 17.873 1.00 91.75 289 VAL A N 1
ATOM 2246 C CA . VAL A 1 289 ? 7.600 2.925 16.966 1.00 91.75 289 VAL A CA 1
ATOM 2247 C C . VAL A 1 289 ? 6.260 3.366 16.383 1.00 91.75 289 VAL A C 1
ATOM 2249 O O . VAL A 1 289 ? 6.107 3.366 15.165 1.00 91.75 289 VAL A O 1
ATOM 2252 N N . LEU A 1 290 ? 5.311 3.798 17.220 1.00 91.88 290 LEU A N 1
ATOM 2253 C CA . LEU A 1 290 ? 4.007 4.282 16.758 1.00 91.88 290 LEU A CA 1
ATOM 2254 C C . LEU A 1 290 ? 4.157 5.490 15.825 1.00 91.88 290 LEU A C 1
ATOM 2256 O O . LEU A 1 290 ? 3.507 5.544 14.785 1.00 91.88 290 LEU A O 1
ATOM 2260 N N . GLY A 1 291 ? 5.050 6.424 16.156 1.00 91.56 291 GLY A N 1
ATOM 2261 C CA . GLY A 1 291 ? 5.323 7.602 15.335 1.00 91.56 291 GLY A CA 1
ATOM 2262 C C . GLY A 1 291 ? 5.976 7.248 14.010 1.00 91.56 291 GLY A C 1
ATOM 2263 O O . GLY A 1 291 ? 5.633 7.835 12.988 1.00 91.56 291 GLY A O 1
ATOM 2264 N N . ALA A 1 292 ? 6.863 6.254 14.004 1.00 90.38 292 ALA A N 1
ATOM 2265 C CA . ALA A 1 292 ? 7.461 5.748 12.783 1.00 90.38 292 ALA A CA 1
ATOM 2266 C C . ALA A 1 292 ? 6.425 5.082 11.876 1.00 90.38 292 ALA A C 1
ATOM 2268 O O . ALA A 1 292 ? 6.309 5.485 10.724 1.00 90.38 292 ALA A O 1
ATOM 2269 N N . VAL A 1 293 ? 5.620 4.156 12.407 1.00 89.19 293 VAL A N 1
ATOM 2270 C CA . VAL A 1 293 ? 4.542 3.485 11.658 1.00 89.19 293 VAL A CA 1
ATOM 2271 C C . VAL A 1 293 ? 3.532 4.494 11.098 1.00 89.19 293 VAL A C 1
ATOM 2273 O O . VAL A 1 293 ? 3.083 4.345 9.965 1.00 89.19 293 VAL A O 1
ATOM 2276 N N . LEU A 1 294 ? 3.204 5.542 11.859 1.00 86.81 294 LEU A N 1
ATOM 2277 C CA . LEU A 1 294 ? 2.262 6.586 11.447 1.00 86.81 294 LEU A CA 1
ATOM 2278 C C . LEU A 1 294 ? 2.817 7.483 10.331 1.00 86.81 294 LEU A C 1
ATOM 2280 O O . LEU A 1 294 ? 2.083 7.935 9.455 1.00 86.81 294 LEU A O 1
ATOM 2284 N N . VAL A 1 295 ? 4.120 7.764 10.362 1.00 85.25 295 VAL A N 1
ATOM 2285 C CA . VAL A 1 295 ? 4.779 8.633 9.382 1.00 85.25 295 VAL A CA 1
ATOM 2286 C C . VAL A 1 295 ? 5.114 7.902 8.081 1.00 85.25 295 VAL A C 1
ATOM 2288 O O . VAL A 1 295 ? 5.158 8.543 7.026 1.00 85.25 295 VAL A O 1
ATOM 2291 N N . THR A 1 296 ? 5.376 6.597 8.141 1.00 79.38 296 THR A N 1
ATOM 2292 C CA . THR A 1 296 ? 5.818 5.830 6.975 1.00 79.38 296 THR A CA 1
ATOM 2293 C C . THR A 1 296 ? 4.739 5.638 5.929 1.00 79.38 296 THR A C 1
ATOM 2295 O O . THR A 1 296 ? 3.622 5.240 6.244 1.00 79.38 296 THR A O 1
ATOM 2298 N N . GLN A 1 297 ? 5.113 5.854 4.669 1.00 64.25 297 GLN A N 1
ATOM 2299 C CA . GLN A 1 297 ? 4.303 5.499 3.506 1.00 64.25 297 GLN A CA 1
ATOM 2300 C C . GLN A 1 297 ? 4.677 4.092 3.012 1.00 64.25 297 GLN A C 1
ATOM 2302 O O . GLN A 1 297 ? 5.795 3.619 3.234 1.00 64.25 297 GLN A O 1
ATOM 2307 N N . THR A 1 298 ? 3.750 3.427 2.326 1.00 55.75 298 THR A N 1
ATOM 2308 C CA . THR A 1 298 ? 4.017 2.185 1.582 1.00 55.75 298 THR A CA 1
ATOM 2309 C C . THR A 1 298 ? 4.257 2.556 0.115 1.00 55.75 298 THR A C 1
ATOM 2311 O O . THR A 1 298 ? 3.429 3.301 -0.405 1.00 55.75 298 THR A O 1
ATOM 2314 N N . PRO A 1 299 ? 5.286 2.054 -0.601 1.00 58.03 299 PRO A N 1
ATOM 2315 C CA . PRO A 1 299 ? 6.412 1.192 -0.213 1.00 58.03 299 PRO A CA 1
ATOM 2316 C C . PRO A 1 299 ? 7.742 1.957 0.025 1.00 58.03 299 PRO A C 1
ATOM 2318 O O . PRO A 1 299 ? 7.923 3.052 -0.501 1.00 58.03 299 PRO A O 1
ATOM 2321 N N . PRO A 1 300 ? 8.701 1.371 0.781 1.00 62.44 300 PRO A N 1
ATOM 2322 C CA . PRO A 1 300 ? 8.706 -0.021 1.245 1.00 62.44 300 PRO A CA 1
ATOM 2323 C C . PRO A 1 300 ? 7.997 -0.251 2.588 1.00 62.44 300 PRO A C 1
ATOM 2325 O O . PRO A 1 300 ? 7.888 -1.397 3.013 1.00 62.44 300 PRO A O 1
ATOM 2328 N N . GLY A 1 301 ? 7.486 0.801 3.240 1.00 76.56 301 GLY A N 1
ATOM 2329 C CA . GLY A 1 301 ? 6.838 0.707 4.552 1.00 76.56 301 GLY A CA 1
ATOM 2330 C C . GLY A 1 301 ? 7.807 0.436 5.710 1.00 76.56 301 GLY A C 1
ATOM 2331 O O . GLY A 1 301 ? 9.017 0.285 5.524 1.00 76.56 301 GLY A O 1
ATOM 2332 N N . MET A 1 302 ? 7.275 0.413 6.936 1.00 85.81 302 MET A N 1
ATOM 2333 C CA . MET A 1 302 ? 8.060 0.141 8.144 1.00 85.81 302 MET A CA 1
ATOM 2334 C C . MET A 1 302 ? 8.195 -1.367 8.393 1.00 85.81 302 MET A C 1
ATOM 2336 O O . MET A 1 302 ? 7.206 -2.096 8.402 1.00 85.81 302 MET A O 1
ATOM 2340 N N . THR A 1 303 ? 9.419 -1.833 8.629 1.00 88.00 303 THR A N 1
ATOM 2341 C CA . THR A 1 303 ? 9.741 -3.242 8.918 1.00 88.00 303 THR A CA 1
ATOM 2342 C C . THR A 1 303 ? 10.445 -3.353 10.260 1.00 88.00 303 THR A C 1
ATOM 2344 O O . THR A 1 303 ? 10.958 -2.359 10.775 1.00 88.00 303 THR A O 1
ATOM 2347 N N . GLU A 1 304 ? 10.499 -4.558 10.819 1.00 89.00 304 GLU A N 1
ATOM 2348 C CA . GLU A 1 304 ? 11.179 -4.786 12.096 1.00 89.00 304 GLU A CA 1
ATOM 2349 C C . GLU A 1 304 ? 12.679 -4.435 12.017 1.00 89.00 304 GLU A C 1
ATOM 2351 O O . GLU A 1 304 ? 13.202 -3.712 12.864 1.00 89.00 304 GLU A O 1
ATOM 2356 N N . ASP A 1 305 ? 13.352 -4.826 10.926 1.00 87.75 305 ASP A N 1
ATOM 2357 C CA . ASP A 1 305 ? 14.763 -4.484 10.688 1.00 87.75 305 ASP A CA 1
ATOM 2358 C C . ASP A 1 305 ? 14.973 -2.962 10.585 1.00 87.75 305 ASP A C 1
ATOM 2360 O O . ASP A 1 305 ? 15.916 -2.424 11.163 1.00 87.75 305 ASP A O 1
ATOM 2364 N N . VAL A 1 306 ? 14.072 -2.229 9.917 1.00 89.94 306 VAL A N 1
ATOM 2365 C CA . VAL A 1 306 ? 14.145 -0.755 9.862 1.00 89.94 306 VAL A CA 1
ATOM 2366 C C . VAL A 1 306 ? 13.897 -0.139 11.242 1.00 89.94 306 VAL A C 1
ATOM 2368 O O . VAL A 1 306 ? 14.582 0.821 11.605 1.00 89.94 306 VAL A O 1
ATOM 2371 N N . LEU A 1 307 ? 12.976 -0.686 12.042 1.00 91.62 307 LEU A N 1
ATOM 2372 C CA . LEU A 1 307 ? 12.768 -0.214 13.410 1.00 91.62 307 LEU A CA 1
ATOM 2373 C C . LEU A 1 307 ? 14.048 -0.350 14.237 1.00 91.62 307 LEU A C 1
ATOM 2375 O O . LEU A 1 307 ? 14.468 0.631 14.840 1.00 91.62 307 LEU A O 1
ATOM 2379 N N . ASP A 1 308 ? 14.713 -1.503 14.220 1.00 91.00 308 ASP A N 1
ATOM 2380 C CA . ASP A 1 308 ? 15.924 -1.717 15.022 1.00 91.00 308 ASP A CA 1
ATOM 2381 C C . ASP A 1 308 ? 17.153 -0.972 14.491 1.00 91.00 308 ASP A C 1
ATOM 2383 O O . ASP A 1 308 ? 17.961 -0.454 15.268 1.00 91.00 308 ASP A O 1
ATOM 2387 N N . LYS A 1 309 ? 17.328 -0.922 13.166 1.00 90.69 309 LYS A N 1
ATOM 2388 C CA . LYS A 1 309 ? 18.530 -0.355 12.534 1.00 90.69 309 LYS A CA 1
ATOM 2389 C C . LYS A 1 309 ? 18.443 1.141 12.278 1.00 90.69 309 LYS A C 1
ATOM 2391 O O . LYS A 1 309 ? 19.488 1.764 12.104 1.00 90.69 309 LYS A O 1
ATOM 2396 N N . VAL A 1 310 ? 17.240 1.714 12.252 1.00 90.56 310 VAL A N 1
ATOM 2397 C CA . VAL A 1 310 ? 17.021 3.135 11.954 1.00 90.56 310 VAL A CA 1
ATOM 2398 C C . VAL A 1 310 ? 16.294 3.836 13.094 1.00 90.56 310 VAL A C 1
ATOM 2400 O O . VAL A 1 310 ? 16.833 4.778 13.662 1.00 90.56 310 VAL A O 1
ATOM 2403 N N . VAL A 1 311 ? 15.089 3.397 13.459 1.00 90.56 311 VAL A N 1
ATOM 2404 C CA . VAL A 1 311 ? 14.218 4.163 14.374 1.00 90.56 311 VAL A CA 1
ATOM 2405 C C . VAL A 1 311 ? 14.698 4.097 15.824 1.00 90.56 311 VAL A C 1
ATOM 2407 O O . VAL A 1 311 ? 14.788 5.119 16.499 1.00 90.56 311 VAL A O 1
ATOM 2410 N N . LEU A 1 312 ? 15.020 2.899 16.301 1.00 89.12 312 LEU A N 1
ATOM 2411 C CA . LEU A 1 312 ? 15.438 2.616 17.672 1.00 89.12 312 LEU A CA 1
ATOM 2412 C C . LEU A 1 312 ? 16.963 2.596 17.824 1.00 89.12 312 LEU A C 1
ATOM 2414 O O . LEU A 1 312 ? 17.482 2.200 18.875 1.00 89.12 312 LEU A O 1
ATOM 2418 N N . LEU A 1 313 ? 17.696 3.052 16.807 1.00 84.00 313 LEU A N 1
ATOM 2419 C CA . LEU A 1 313 ? 19.149 3.085 16.833 1.00 84.00 313 LEU A CA 1
ATOM 2420 C C . LEU A 1 313 ? 19.649 3.900 18.039 1.00 84.00 313 LEU A C 1
ATOM 2422 O O . LEU A 1 313 ? 19.232 5.032 18.269 1.00 84.00 313 LEU A O 1
ATOM 2426 N N . ASN A 1 314 ? 20.581 3.327 18.807 1.00 75.12 314 ASN A N 1
ATOM 2427 C CA . ASN A 1 314 ? 21.203 3.944 19.990 1.00 75.12 314 ASN A CA 1
ATOM 2428 C C . ASN A 1 314 ? 20.249 4.285 21.155 1.00 75.12 314 ASN A C 1
ATOM 2430 O O . ASN A 1 314 ? 20.660 4.976 22.086 1.00 75.12 314 ASN A O 1
ATOM 2434 N N . THR A 1 315 ? 19.014 3.777 21.163 1.00 72.50 315 THR A N 1
ATOM 2435 C CA . THR A 1 315 ? 18.066 4.012 22.273 1.00 72.50 315 THR A CA 1
ATOM 2436 C C . THR A 1 315 ? 18.420 3.231 23.548 1.00 72.50 315 THR A C 1
ATOM 2438 O O . THR A 1 315 ? 18.007 3.607 24.645 1.00 72.50 315 THR A O 1
ATOM 2441 N N . GLY A 1 316 ? 19.237 2.170 23.441 1.00 66.69 316 GLY A N 1
ATOM 2442 C CA . GLY A 1 316 ? 19.632 1.324 24.580 1.00 66.69 316 GLY A CA 1
ATOM 2443 C C . GLY A 1 316 ? 18.456 0.569 25.215 1.00 66.69 316 GLY A C 1
ATOM 2444 O O . GLY A 1 316 ? 18.504 0.230 26.398 1.00 66.69 316 GLY A O 1
ATOM 2445 N N . SER A 1 317 ? 17.401 0.372 24.430 1.00 66.69 317 SER A N 1
ATOM 2446 C CA . SER A 1 317 ? 16.075 -0.105 24.818 1.00 66.69 317 SER A CA 1
ATOM 2447 C C . SER A 1 317 ? 15.826 -1.537 24.334 1.00 66.69 317 SER A C 1
ATOM 2449 O O . SER A 1 317 ? 16.660 -2.072 23.596 1.00 66.69 317 SER A O 1
ATOM 2451 N N . PRO A 1 318 ? 14.729 -2.199 24.757 1.00 76.00 318 PRO A N 1
ATOM 2452 C CA . PRO A 1 318 ? 14.408 -3.523 24.241 1.00 76.00 318 PRO A CA 1
ATOM 2453 C C . PRO A 1 318 ? 14.286 -3.510 22.706 1.00 76.00 318 PRO A C 1
ATOM 2455 O O . PRO A 1 318 ? 13.875 -2.499 22.133 1.00 76.00 318 PRO A O 1
ATOM 2458 N N . PRO A 1 319 ? 14.643 -4.623 22.049 1.00 83.00 319 PRO A N 1
ATOM 2459 C CA . PRO A 1 319 ? 14.537 -4.768 20.600 1.00 83.00 319 PRO A CA 1
ATOM 2460 C C . PRO A 1 319 ? 13.093 -4.585 20.121 1.00 83.00 319 PRO A C 1
ATOM 2462 O O . PRO A 1 319 ? 12.138 -4.835 20.865 1.00 83.00 319 PRO A O 1
ATOM 2465 N N . SER A 1 320 ? 12.937 -4.179 18.864 1.00 87.56 320 SER A N 1
ATOM 2466 C CA . SER A 1 320 ? 11.647 -3.850 18.262 1.00 87.56 320 SER A CA 1
ATOM 2467 C C . SER A 1 320 ? 10.613 -4.977 18.384 1.00 87.56 320 SER A C 1
ATOM 2469 O O . SER A 1 320 ? 9.476 -4.667 18.734 1.00 87.56 320 SER A O 1
ATOM 2471 N N . HIS A 1 321 ? 10.981 -6.263 18.247 1.00 85.75 321 HIS A N 1
ATOM 2472 C CA . HIS A 1 321 ? 10.042 -7.384 18.452 1.00 85.75 321 HIS A CA 1
ATOM 2473 C C . HIS A 1 321 ? 9.325 -7.348 19.805 1.00 85.75 321 HIS A C 1
ATOM 2475 O O . HIS A 1 321 ? 8.154 -7.706 19.891 1.00 85.75 321 HIS A O 1
ATOM 2481 N N . HIS A 1 322 ? 10.001 -6.912 20.873 1.00 83.25 322 HIS A N 1
ATOM 2482 C CA . HIS A 1 322 ? 9.388 -6.833 22.196 1.00 83.25 322 HIS A CA 1
ATOM 2483 C C . HIS A 1 322 ? 8.344 -5.712 22.240 1.00 83.25 322 HIS A C 1
ATOM 2485 O O . HIS A 1 322 ? 7.246 -5.904 22.756 1.00 83.25 322 HIS A O 1
ATOM 2491 N N . ILE A 1 323 ? 8.656 -4.560 21.636 1.00 86.38 323 ILE A N 1
ATOM 2492 C CA . ILE A 1 323 ? 7.712 -3.443 21.502 1.00 86.38 323 ILE A CA 1
ATOM 2493 C C . ILE A 1 323 ? 6.513 -3.839 20.634 1.00 86.38 323 ILE A C 1
ATOM 2495 O O . ILE A 1 323 ? 5.371 -3.566 20.996 1.00 86.38 323 ILE A O 1
ATOM 2499 N N . LEU A 1 324 ? 6.762 -4.507 19.509 1.00 87.56 324 LEU A N 1
ATOM 2500 C CA . LEU A 1 324 ? 5.726 -4.960 18.588 1.00 87.56 324 LEU A CA 1
ATOM 2501 C C . LEU A 1 324 ? 4.825 -6.028 19.209 1.00 87.56 324 LEU A C 1
ATOM 2503 O O . LEU A 1 324 ? 3.616 -5.969 19.014 1.00 87.56 324 LEU A O 1
ATOM 2507 N N . SER A 1 325 ? 5.386 -6.950 19.997 1.00 82.56 325 SER A N 1
ATOM 2508 C CA . SER A 1 325 ? 4.610 -7.936 20.756 1.00 82.56 325 SER A CA 1
ATOM 2509 C C . SER A 1 325 ? 3.680 -7.257 21.761 1.00 82.56 325 SER A C 1
ATOM 2511 O O . SER A 1 325 ? 2.497 -7.577 21.784 1.00 82.56 325 SER A O 1
ATOM 2513 N N . MET A 1 326 ? 4.155 -6.254 22.513 1.00 79.00 326 MET A N 1
ATOM 2514 C CA . MET A 1 326 ? 3.281 -5.475 23.405 1.00 79.00 326 MET A CA 1
ATOM 2515 C C . MET A 1 326 ? 2.165 -4.763 22.630 1.00 79.00 326 MET A C 1
ATOM 2517 O O . MET A 1 326 ? 1.018 -4.711 23.059 1.00 79.00 326 MET A O 1
ATOM 2521 N N . LEU A 1 327 ? 2.485 -4.219 21.459 1.00 84.94 327 LEU A N 1
ATOM 2522 C CA . LEU A 1 327 ? 1.531 -3.501 20.621 1.00 84.94 327 LEU A CA 1
ATOM 2523 C C . LEU A 1 327 ? 0.691 -4.420 19.727 1.00 84.94 327 LEU A C 1
ATOM 2525 O O . LEU A 1 327 ? -0.060 -3.908 18.898 1.00 84.94 327 LEU A O 1
ATOM 2529 N N . GLY A 1 328 ? 0.758 -5.744 19.891 1.00 81.06 328 GLY A N 1
ATOM 2530 C CA . GLY A 1 328 ? 0.055 -6.704 19.041 1.00 81.06 328 GLY A CA 1
ATOM 2531 C C . GLY A 1 328 ? -1.452 -6.458 18.980 1.00 81.06 328 GLY A C 1
ATOM 2532 O O . GLY A 1 328 ? -2.078 -6.690 17.949 1.00 81.06 328 GLY A O 1
ATOM 2533 N N . SER A 1 329 ? -2.051 -5.899 20.035 1.00 80.12 329 SER A N 1
ATOM 2534 C CA . SER A 1 329 ? -3.473 -5.538 20.073 1.00 80.12 329 SER A CA 1
ATOM 2535 C C . SER A 1 329 ? -3.870 -4.383 19.148 1.00 80.12 329 SER A C 1
ATOM 2537 O O . SER A 1 329 ? -5.038 -4.277 18.775 1.00 80.12 329 SER A O 1
ATOM 2539 N N . VAL A 1 330 ? -2.910 -3.548 18.743 1.00 83.62 330 VAL A N 1
ATOM 2540 C CA . VAL A 1 330 ? -3.138 -2.309 17.984 1.00 83.62 330 VAL A CA 1
ATOM 2541 C C . VAL A 1 330 ? -2.302 -2.186 16.707 1.00 83.62 330 VAL A C 1
ATOM 2543 O O . VAL A 1 330 ? -2.635 -1.375 15.838 1.00 83.62 330 VAL A O 1
ATOM 2546 N N . LEU A 1 331 ? -1.261 -3.009 16.562 1.00 84.88 331 LEU A N 1
ATOM 2547 C CA . LEU A 1 331 ? -0.433 -3.142 15.370 1.00 84.88 331 LEU A CA 1
ATOM 2548 C C . LEU A 1 331 ? -0.636 -4.501 14.694 1.00 84.88 331 LEU A C 1
ATOM 2550 O O . LEU A 1 331 ? -0.707 -5.544 15.339 1.00 84.88 331 LEU A O 1
ATOM 2554 N N . SER A 1 332 ? -0.690 -4.479 13.367 1.00 81.31 332 SER A N 1
ATOM 2555 C CA . SER A 1 332 ? -0.462 -5.654 12.539 1.00 81.31 332 SER A CA 1
ATOM 2556 C C . SER A 1 332 ? 1.039 -5.802 12.331 1.00 81.31 332 SER A C 1
ATOM 2558 O O . SER A 1 332 ? 1.705 -4.848 11.919 1.00 81.31 332 SER A O 1
ATOM 2560 N N . LEU A 1 333 ? 1.557 -6.993 12.619 1.00 80.62 333 LEU A N 1
ATOM 2561 C CA . LEU A 1 333 ? 2.960 -7.328 12.396 1.00 80.62 333 LEU A CA 1
ATOM 2562 C C . LEU A 1 333 ? 3.263 -7.438 10.898 1.00 80.62 333 LEU A C 1
ATOM 2564 O O . LEU A 1 333 ? 2.360 -7.616 10.075 1.00 80.62 333 LEU A O 1
ATOM 2568 N N . GLN A 1 334 ? 4.548 -7.329 10.572 1.00 78.06 334 GLN A N 1
ATOM 2569 C CA . GLN A 1 334 ? 5.048 -7.516 9.217 1.00 78.06 334 GLN A CA 1
ATOM 2570 C C . GLN A 1 334 ? 4.759 -8.940 8.712 1.00 78.06 334 GLN A C 1
ATOM 2572 O O . GLN A 1 334 ? 4.916 -9.914 9.447 1.00 78.06 334 GLN A O 1
ATOM 2577 N N . THR A 1 335 ? 4.395 -9.047 7.437 1.00 73.25 335 THR A N 1
ATOM 2578 C CA . THR A 1 335 ? 4.344 -10.300 6.664 1.00 73.25 335 THR A CA 1
ATOM 2579 C C . THR A 1 335 ? 5.273 -10.183 5.450 1.00 73.25 335 THR A C 1
ATOM 2581 O O . THR A 1 335 ? 5.880 -9.130 5.249 1.00 73.25 335 THR A O 1
ATOM 2584 N N . GLU A 1 336 ? 5.414 -11.241 4.645 1.00 66.50 336 GLU A N 1
ATOM 2585 C CA . GLU A 1 336 ? 6.223 -11.185 3.413 1.00 66.50 336 GLU A CA 1
ATOM 2586 C C . GLU A 1 336 ? 5.752 -10.065 2.466 1.00 66.50 336 GLU A C 1
ATOM 2588 O O . GLU A 1 336 ? 6.585 -9.372 1.882 1.00 66.50 336 GLU A O 1
ATOM 2593 N N . ASP A 1 337 ? 4.438 -9.817 2.422 1.00 62.56 337 ASP A N 1
ATOM 2594 C CA . ASP A 1 337 ? 3.804 -8.879 1.488 1.00 62.56 337 ASP A CA 1
ATOM 2595 C C . ASP A 1 337 ? 3.379 -7.539 2.118 1.00 62.56 337 ASP A C 1
ATOM 2597 O O . ASP A 1 337 ? 3.002 -6.615 1.398 1.00 62.56 337 ASP A O 1
ATOM 2601 N N . SER A 1 338 ? 3.423 -7.394 3.450 1.00 71.38 338 SER A N 1
ATOM 2602 C CA . SER A 1 338 ? 2.939 -6.183 4.135 1.00 71.38 338 SER A CA 1
ATOM 2603 C C . SER A 1 338 ? 3.879 -5.697 5.245 1.00 71.38 338 SER A C 1
ATOM 2605 O O . SER A 1 338 ? 4.245 -6.487 6.119 1.00 71.38 338 SER A O 1
ATOM 2607 N N . PRO A 1 339 ? 4.192 -4.385 5.302 1.00 84.00 339 PRO A N 1
ATOM 2608 C CA . PRO A 1 339 ? 4.896 -3.768 6.424 1.00 84.00 339 PRO A CA 1
ATOM 2609 C C . PRO A 1 339 ? 4.049 -3.762 7.709 1.00 84.00 339 PRO A C 1
ATOM 2611 O O . PRO A 1 339 ? 2.869 -4.123 7.710 1.00 84.00 339 PRO A O 1
ATOM 2614 N N . ILE A 1 340 ? 4.658 -3.301 8.803 1.00 86.50 340 ILE A N 1
ATOM 2615 C CA . ILE A 1 340 ? 4.007 -3.054 10.096 1.00 86.50 340 ILE A CA 1
ATOM 2616 C C . ILE A 1 340 ? 2.990 -1.919 9.947 1.00 86.50 340 ILE A C 1
ATOM 2618 O O . ILE A 1 340 ? 3.301 -0.880 9.361 1.00 86.50 340 ILE A O 1
ATOM 2622 N N . ARG A 1 341 ? 1.781 -2.091 10.499 1.00 83.19 341 ARG A N 1
ATOM 2623 C CA . ARG A 1 341 ? 0.678 -1.121 10.355 1.00 83.19 341 ARG A CA 1
ATOM 2624 C C . ARG A 1 341 ? -0.153 -0.974 11.613 1.00 83.19 341 ARG A C 1
ATOM 2626 O O . ARG A 1 341 ? -0.290 -1.918 12.382 1.00 83.19 341 ARG A O 1
ATOM 2633 N N . LEU A 1 342 ? -0.793 0.180 11.773 1.00 85.44 342 LEU A N 1
ATOM 2634 C CA . LEU A 1 342 ? -1.901 0.331 12.716 1.00 85.44 342 LEU A CA 1
ATOM 2635 C C . LEU A 1 342 ? -3.075 -0.526 12.227 1.00 85.44 342 LEU A C 1
ATOM 2637 O O . LEU A 1 342 ? -3.472 -0.420 11.069 1.00 85.44 342 LEU A O 1
ATOM 2641 N N . ILE A 1 343 ? -3.655 -1.353 13.100 1.00 78.38 343 ILE A N 1
ATOM 2642 C CA . ILE A 1 343 ? -4.819 -2.186 12.739 1.00 78.38 343 ILE A CA 1
ATOM 2643 C C . ILE A 1 343 ? -6.018 -1.292 12.393 1.00 78.38 343 ILE A C 1
ATOM 2645 O O . ILE A 1 343 ? -6.848 -1.629 11.546 1.00 78.38 343 ILE A O 1
ATOM 2649 N N . HIS A 1 344 ? -6.115 -0.134 13.052 1.00 76.00 344 HIS A N 1
ATOM 2650 C CA . HIS A 1 344 ? -7.281 0.727 12.961 1.00 76.00 344 HIS A CA 1
ATOM 2651 C C . HIS A 1 344 ? -6.931 2.211 12.886 1.00 76.00 344 HIS A C 1
ATOM 2653 O O . HIS A 1 344 ? -6.201 2.747 13.719 1.00 76.00 344 HIS A O 1
ATOM 2659 N N . LYS A 1 345 ? -7.584 2.906 11.951 1.00 78.06 345 LYS A N 1
ATOM 2660 C CA . LYS A 1 345 ? -7.475 4.356 11.744 1.00 78.06 345 LYS A CA 1
ATOM 2661 C C . LYS A 1 345 ? -7.880 5.206 12.951 1.00 78.06 345 LYS A C 1
ATOM 2663 O O . LYS A 1 345 ? -7.383 6.308 13.122 1.00 78.06 345 LYS A O 1
ATOM 2668 N N . SER A 1 346 ? -8.748 4.711 13.829 1.00 86.00 346 SER A N 1
ATOM 2669 C CA . SER A 1 346 ? -9.096 5.441 15.056 1.00 86.00 346 SER A CA 1
ATOM 2670 C C . SER A 1 346 ? -7.914 5.623 16.012 1.00 86.00 346 SER A C 1
ATOM 2672 O O . SER A 1 346 ? -7.959 6.545 16.825 1.00 86.00 346 SER A O 1
ATOM 2674 N N . LEU A 1 347 ? -6.881 4.774 15.924 1.00 88.94 347 LEU A N 1
ATOM 2675 C CA . LEU A 1 347 ? -5.643 4.958 16.679 1.00 88.94 347 LEU A CA 1
ATOM 2676 C C . LEU A 1 347 ? -4.786 6.073 16.068 1.00 88.94 347 LEU A C 1
ATOM 2678 O O . LEU A 1 347 ? -4.260 6.894 16.809 1.00 88.94 347 LEU A O 1
ATOM 2682 N N . ASP A 1 348 ? -4.710 6.148 14.737 1.00 87.62 348 ASP A N 1
ATOM 2683 C CA . ASP A 1 348 ? -4.088 7.269 14.015 1.00 87.62 348 ASP A CA 1
ATOM 2684 C C . ASP A 1 348 ? -4.722 8.609 14.433 1.00 87.62 348 ASP A C 1
ATOM 2686 O O . ASP A 1 348 ? -4.025 9.509 14.901 1.00 87.62 348 ASP A O 1
ATOM 2690 N N . ASP A 1 349 ? -6.059 8.688 14.393 1.00 86.94 349 ASP A N 1
ATOM 2691 C CA . ASP A 1 349 ? -6.815 9.876 14.816 1.00 86.94 349 ASP A CA 1
ATOM 2692 C C . ASP A 1 349 ? -6.614 10.208 16.312 1.00 86.94 349 ASP A C 1
ATOM 2694 O O . ASP A 1 349 ? -6.733 11.362 16.716 1.00 86.94 349 ASP A O 1
ATOM 2698 N N . PHE A 1 350 ? -6.371 9.207 17.166 1.00 92.06 350 PHE A N 1
ATOM 2699 C CA . PHE A 1 350 ? -6.104 9.411 18.594 1.00 92.06 350 PHE A CA 1
ATOM 2700 C C . PHE A 1 350 ? -4.694 9.958 18.834 1.00 92.06 350 PHE A C 1
ATOM 2702 O O . PHE A 1 350 ? -4.543 10.925 19.573 1.00 92.06 350 PHE A O 1
ATOM 2709 N N . LEU A 1 351 ? -3.675 9.372 18.200 1.00 92.94 351 LEU A N 1
ATOM 2710 C CA . LEU A 1 351 ? -2.272 9.749 18.395 1.00 92.94 351 LEU A CA 1
ATOM 2711 C C . LEU A 1 351 ? -1.959 11.153 17.856 1.00 92.94 351 LEU A C 1
ATOM 2713 O O . LEU A 1 351 ? -1.046 11.807 18.354 1.00 92.94 351 LEU A O 1
ATOM 2717 N N . GLN A 1 352 ? -2.719 11.631 16.867 1.00 92.06 352 GLN A N 1
ATOM 2718 C CA . GLN A 1 352 ? -2.568 12.971 16.288 1.00 92.06 352 GLN A CA 1
ATOM 2719 C C . GLN A 1 352 ? -3.448 14.046 16.952 1.00 92.06 352 GLN A C 1
ATOM 2721 O O . GLN A 1 352 ? -3.395 15.206 16.546 1.00 92.06 352 GLN A O 1
ATOM 2726 N N . ASP A 1 353 ? -4.242 13.705 17.972 1.00 91.81 353 ASP A N 1
ATOM 2727 C CA . ASP A 1 353 ? -5.071 14.662 18.713 1.00 91.81 353 ASP A CA 1
ATOM 2728 C C . ASP A 1 353 ? -4.581 14.791 20.160 1.00 91.81 353 ASP A C 1
ATOM 2730 O O . ASP A 1 353 ? -4.965 14.027 21.052 1.00 91.81 353 ASP A O 1
ATOM 2734 N N . GLN A 1 354 ? -3.752 15.812 20.398 1.00 93.06 354 GLN A N 1
ATOM 2735 C CA . GLN A 1 354 ? -3.164 16.098 21.710 1.00 93.06 354 GLN A CA 1
ATOM 2736 C C . GLN A 1 354 ? -4.219 16.249 22.816 1.00 93.06 354 GLN A C 1
ATOM 2738 O O . GLN A 1 354 ? -3.955 15.885 23.960 1.00 93.06 354 GLN A O 1
ATOM 2743 N N . SER A 1 355 ? -5.424 16.738 22.494 1.00 92.00 355 SER A N 1
ATOM 2744 C CA . SER A 1 355 ? -6.499 16.896 23.481 1.00 92.00 355 SER A CA 1
ATOM 2745 C C . SER A 1 355 ? -7.057 15.559 23.979 1.00 92.00 355 SER A C 1
ATOM 2747 O O . SER A 1 355 ? -7.610 15.495 25.076 1.00 92.00 355 SER A O 1
ATOM 2749 N N . ARG A 1 356 ? -6.886 14.486 23.197 1.00 91.69 356 ARG A N 1
ATOM 2750 C CA . ARG A 1 356 ? -7.366 13.138 23.514 1.00 91.69 356 ARG A CA 1
ATOM 2751 C C . ARG A 1 356 ? -6.274 12.275 24.130 1.00 91.69 356 ARG A C 1
ATOM 2753 O O . ARG A 1 356 ? -6.506 11.640 25.154 1.00 91.69 356 ARG A O 1
ATOM 2760 N N . CYS A 1 357 ? -5.095 12.227 23.513 1.00 91.06 357 CYS A N 1
ATOM 2761 C CA . CYS A 1 357 ? -4.024 11.328 23.946 1.00 91.06 357 CYS A CA 1
ATOM 2762 C C . CYS A 1 357 ? -3.111 11.926 25.027 1.00 91.06 357 CYS A C 1
ATOM 2764 O O . CYS A 1 357 ? -2.361 11.190 25.672 1.00 91.06 357 CYS A O 1
ATOM 2766 N N . GLY A 1 358 ? -3.173 13.245 25.236 1.00 90.75 358 GLY A N 1
ATOM 2767 C CA . GLY A 1 358 ? -2.273 13.975 26.124 1.00 90.75 358 GLY A CA 1
ATOM 2768 C C . GLY A 1 358 ? -0.831 14.031 25.607 1.00 90.75 358 GLY A C 1
ATOM 2769 O O . GLY A 1 358 ? -0.467 13.395 24.614 1.00 90.75 358 GLY A O 1
ATOM 2770 N N . ASP A 1 359 ? 0.014 14.785 26.311 1.00 88.31 359 ASP A N 1
ATOM 2771 C CA . ASP A 1 359 ? 1.408 15.042 25.911 1.00 88.31 359 ASP A CA 1
ATOM 2772 C C . ASP A 1 359 ? 2.268 13.776 25.840 1.00 88.31 359 ASP A C 1
ATOM 2774 O O . ASP A 1 359 ? 3.211 13.698 25.049 1.00 88.31 359 ASP A O 1
ATOM 2778 N N . GLU A 1 360 ? 1.931 12.780 26.658 1.00 86.88 360 GLU A N 1
ATOM 2779 C CA . GLU A 1 360 ? 2.635 11.503 26.759 1.00 86.88 360 GLU A CA 1
ATOM 2780 C C . GLU A 1 360 ? 2.610 10.722 25.441 1.00 86.88 360 GLU A C 1
ATOM 2782 O O . GLU A 1 360 ? 3.637 10.185 25.016 1.00 86.88 360 GLU A O 1
ATOM 2787 N N . TRP A 1 361 ? 1.458 10.704 24.770 1.00 91.69 361 TRP A N 1
ATOM 2788 C CA . TRP A 1 361 ? 1.192 9.856 23.605 1.00 91.69 361 TRP A CA 1
ATOM 2789 C C . TRP A 1 361 ? 1.036 10.624 22.302 1.00 91.69 361 TRP A C 1
ATOM 2791 O O . TRP A 1 361 ? 0.959 10.004 21.245 1.00 91.69 361 TRP A O 1
ATOM 2801 N N . PHE A 1 362 ? 1.014 11.954 22.367 1.00 93.75 362 PHE A N 1
ATOM 2802 C CA . PHE A 1 362 ? 0.853 12.794 21.193 1.00 93.75 362 PHE A CA 1
ATOM 2803 C C . PHE A 1 362 ? 2.004 12.629 20.199 1.00 93.75 362 PHE A C 1
ATOM 2805 O O . PHE A 1 362 ? 3.186 12.761 20.531 1.00 93.75 362 PHE A O 1
ATOM 2812 N N . ILE A 1 363 ? 1.641 12.383 18.946 1.00 92.88 363 ILE A N 1
ATOM 2813 C CA . ILE A 1 363 ? 2.554 12.223 17.825 1.00 92.88 363 ILE A CA 1
ATOM 2814 C C . ILE A 1 363 ? 2.411 13.435 16.920 1.00 92.88 363 ILE A C 1
ATOM 2816 O O . ILE A 1 363 ? 1.530 13.516 16.067 1.00 92.88 363 ILE A O 1
ATOM 2820 N N . ASP A 1 364 ? 3.350 14.365 17.062 1.00 91.25 364 ASP A N 1
ATOM 2821 C CA . ASP A 1 364 ? 3.559 15.383 16.043 1.00 91.25 364 ASP A CA 1
ATOM 2822 C C . ASP A 1 364 ? 4.213 14.724 14.821 1.00 91.25 364 ASP A C 1
ATOM 2824 O O . ASP A 1 364 ? 5.398 14.361 14.839 1.00 91.25 364 ASP A O 1
ATOM 2828 N N . VAL A 1 365 ? 3.419 14.560 13.762 1.00 89.56 365 VAL A N 1
ATOM 2829 C CA . VAL A 1 365 ? 3.828 13.954 12.487 1.00 89.56 365 VAL A CA 1
ATOM 2830 C C . VAL A 1 365 ? 5.039 14.668 11.894 1.00 89.56 365 VAL A C 1
ATOM 2832 O O . VAL A 1 365 ? 5.940 14.021 11.364 1.00 89.56 365 VAL A O 1
ATOM 2835 N N . THR A 1 366 ? 5.101 15.996 12.003 1.00 89.94 366 THR A N 1
ATOM 2836 C CA . THR A 1 366 ? 6.188 16.802 11.432 1.00 89.94 366 THR A CA 1
ATOM 2837 C C . THR A 1 366 ? 7.489 16.585 12.198 1.00 89.94 366 THR A C 1
ATOM 2839 O O . THR A 1 366 ? 8.557 16.491 11.589 1.00 89.94 366 THR A O 1
ATOM 2842 N N . LEU A 1 367 ? 7.422 16.480 13.528 1.00 90.62 367 LEU A N 1
ATOM 2843 C CA . LEU A 1 367 ? 8.601 16.196 14.349 1.00 90.62 367 LEU A CA 1
ATOM 2844 C C . LEU A 1 367 ? 9.116 14.770 14.138 1.00 90.62 367 LEU A C 1
ATOM 2846 O O . LEU A 1 367 ? 10.320 14.592 13.964 1.00 90.62 367 LEU A O 1
ATOM 2850 N N . HIS A 1 368 ? 8.231 13.771 14.084 1.00 90.69 368 HIS A N 1
ATOM 2851 C CA . HIS A 1 368 ? 8.640 12.381 13.846 1.00 90.69 368 HIS A CA 1
ATOM 2852 C C . HIS A 1 368 ? 9.224 12.194 12.444 1.00 90.69 368 HIS A C 1
ATOM 2854 O O . HIS A 1 368 ? 10.254 11.543 12.293 1.00 90.69 368 HIS A O 1
ATOM 2860 N N . ARG A 1 369 ? 8.649 12.854 11.432 1.00 90.31 369 ARG A N 1
ATOM 2861 C CA . ARG A 1 369 ? 9.220 12.947 10.082 1.00 90.31 369 ARG A CA 1
ATOM 2862 C C . ARG A 1 369 ? 10.668 13.442 10.088 1.00 90.31 369 ARG A C 1
ATOM 2864 O O . ARG A 1 369 ? 11.556 12.781 9.551 1.00 90.31 369 ARG A O 1
ATOM 2871 N N . LYS A 1 370 ? 10.931 14.564 10.763 1.00 90.25 370 LYS A N 1
ATOM 2872 C CA . LYS A 1 370 ? 12.291 15.109 10.903 1.00 90.25 370 LYS A CA 1
ATOM 2873 C C . LYS A 1 370 ? 13.220 14.168 11.670 1.00 90.25 370 LYS A C 1
ATOM 2875 O O . LYS A 1 370 ? 14.368 14.001 11.268 1.00 90.25 370 LYS A O 1
ATOM 2880 N N . ALA A 1 371 ? 12.735 13.546 12.744 1.00 90.12 371 ALA A N 1
ATOM 2881 C CA . ALA A 1 371 ? 13.522 12.617 13.551 1.00 90.12 371 ALA A CA 1
ATOM 2882 C C . ALA A 1 371 ? 13.951 11.378 12.747 1.00 90.12 371 ALA A C 1
ATOM 2884 O O . ALA A 1 371 ? 15.120 11.000 12.785 1.00 90.12 371 ALA A O 1
ATOM 2885 N N . ILE A 1 372 ? 13.040 10.787 11.968 1.00 90.38 372 ILE A N 1
ATOM 2886 C CA . ILE A 1 372 ? 13.337 9.627 11.116 1.00 90.38 372 ILE A CA 1
ATOM 2887 C C . ILE A 1 372 ? 14.307 10.010 9.999 1.00 90.38 372 ILE A C 1
ATOM 2889 O O . ILE A 1 372 ? 15.256 9.268 9.751 1.00 90.38 372 ILE A O 1
ATOM 2893 N N . ALA A 1 373 ? 14.117 11.168 9.357 1.00 90.94 373 ALA A N 1
ATOM 2894 C CA . ALA A 1 373 ? 15.060 11.674 8.360 1.00 90.94 373 ALA A CA 1
ATOM 2895 C C . ALA A 1 373 ? 16.475 11.820 8.949 1.00 90.94 373 ALA A C 1
ATOM 2897 O O . ALA A 1 373 ? 17.451 11.406 8.327 1.00 90.94 373 ALA A O 1
ATOM 2898 N N . GLU A 1 374 ? 16.600 12.336 10.173 1.00 91.56 374 GLU A N 1
ATOM 2899 C CA . GLU A 1 374 ? 17.903 12.458 10.830 1.00 91.56 374 GLU A CA 1
ATOM 2900 C C . GLU A 1 374 ? 18.534 11.097 11.149 1.00 91.56 374 GLU A C 1
ATOM 2902 O O . GLU A 1 374 ? 19.720 10.892 10.885 1.00 91.56 374 GLU A O 1
ATOM 2907 N N . GLN A 1 375 ? 17.752 10.127 11.630 1.00 91.62 375 GLN A N 1
ATOM 2908 C CA . GLN A 1 375 ? 18.261 8.765 11.824 1.00 91.62 375 GLN A CA 1
ATOM 2909 C C . GLN A 1 375 ? 18.717 8.131 10.506 1.00 91.62 375 GLN A C 1
ATOM 2911 O O . GLN A 1 375 ? 19.787 7.526 10.451 1.00 91.62 375 GLN A O 1
ATOM 2916 N N . CYS A 1 376 ? 17.973 8.342 9.418 1.00 91.94 376 CYS A N 1
ATOM 2917 C CA . CYS A 1 376 ? 18.361 7.902 8.078 1.00 91.94 376 CYS A CA 1
ATOM 2918 C C . CYS A 1 376 ? 19.728 8.478 7.660 1.00 91.94 376 CYS A C 1
ATOM 2920 O O . CYS A 1 376 ? 20.581 7.736 7.159 1.00 91.94 376 CYS A O 1
ATOM 2922 N N . ARG A 1 377 ? 19.995 9.764 7.943 1.00 90.94 377 ARG A N 1
ATOM 2923 C CA . ARG A 1 377 ? 21.315 10.386 7.712 1.00 90.94 377 ARG A CA 1
ATOM 2924 C C . ARG A 1 377 ? 22.414 9.741 8.547 1.00 90.94 377 ARG A C 1
ATOM 2926 O O . ARG A 1 377 ? 23.493 9.465 8.020 1.00 90.94 377 ARG A O 1
ATOM 2933 N N . ILE A 1 378 ? 22.171 9.522 9.840 1.00 91.94 378 ILE A N 1
ATOM 2934 C CA . ILE A 1 378 ? 23.149 8.929 10.765 1.00 91.94 378 ILE A CA 1
ATOM 2935 C C . ILE A 1 378 ? 23.527 7.519 10.306 1.00 91.94 378 ILE A C 1
ATOM 2937 O O . ILE A 1 378 ? 24.716 7.209 10.188 1.00 91.94 378 ILE A O 1
ATOM 2941 N N . VAL A 1 379 ? 22.525 6.695 10.002 1.00 92.00 379 VAL A N 1
ATOM 2942 C CA . VAL A 1 379 ? 22.689 5.315 9.531 1.00 92.00 379 VAL A CA 1
ATOM 2943 C C . VAL A 1 379 ? 23.471 5.280 8.220 1.00 92.00 379 VAL A C 1
ATOM 2945 O O . VAL A 1 379 ? 24.488 4.590 8.131 1.00 92.00 379 VAL A O 1
ATOM 2948 N N . SER A 1 380 ? 23.074 6.095 7.240 1.00 90.62 380 SER A N 1
ATOM 2949 C CA . SER A 1 380 ? 23.738 6.166 5.934 1.00 90.62 380 SER A CA 1
ATOM 2950 C C . SER A 1 380 ? 25.200 6.618 6.056 1.00 90.62 380 SER A C 1
ATOM 2952 O O . SER A 1 380 ? 26.100 5.986 5.503 1.00 90.62 380 SER A O 1
ATOM 2954 N N . LYS A 1 381 ? 25.482 7.655 6.862 1.00 90.44 381 LYS A N 1
ATOM 2955 C CA . LYS A 1 381 ? 26.857 8.121 7.131 1.00 90.44 381 LYS A CA 1
ATOM 2956 C C . LYS A 1 381 ? 27.695 7.082 7.877 1.00 90.44 381 LYS A C 1
ATOM 2958 O O . LYS A 1 381 ? 28.899 7.000 7.647 1.00 90.44 381 LYS A O 1
ATOM 2963 N N . SER A 1 382 ? 27.097 6.331 8.802 1.00 90.12 382 SER A N 1
ATOM 2964 C CA . SER A 1 382 ? 27.789 5.273 9.544 1.00 90.12 382 SER A CA 1
ATOM 2965 C C . SER A 1 382 ? 28.191 4.127 8.619 1.00 90.12 382 SER A C 1
ATOM 2967 O O . SER A 1 382 ? 29.357 3.733 8.618 1.00 90.12 382 SER A O 1
ATOM 2969 N N . PHE A 1 383 ? 27.264 3.670 7.774 1.00 87.50 383 PHE A N 1
ATOM 2970 C CA . PHE A 1 383 ? 27.524 2.627 6.787 1.00 87.50 383 PHE A CA 1
ATOM 2971 C C . PHE A 1 383 ? 28.652 3.019 5.827 1.00 87.50 383 PHE A C 1
ATOM 2973 O O . PHE A 1 383 ? 29.602 2.263 5.657 1.00 87.50 383 PHE A O 1
ATOM 2980 N N . MET A 1 384 ? 28.622 4.243 5.289 1.00 83.94 384 MET A N 1
ATOM 2981 C CA . MET A 1 384 ? 29.667 4.738 4.382 1.00 83.94 384 MET A CA 1
ATOM 2982 C C . MET A 1 384 ? 31.077 4.741 4.994 1.00 83.94 384 MET A C 1
ATOM 2984 O O . MET A 1 384 ? 32.059 4.672 4.261 1.00 83.94 384 MET A O 1
ATOM 2988 N N . LYS A 1 385 ? 31.211 4.821 6.327 1.00 86.06 385 LYS A N 1
ATOM 2989 C CA . LYS A 1 385 ? 32.521 4.783 7.005 1.00 86.06 385 LYS A CA 1
ATOM 2990 C C . LYS A 1 385 ? 33.081 3.374 7.158 1.00 86.06 385 LYS A C 1
ATOM 2992 O O . LYS A 1 385 ? 34.297 3.215 7.218 1.00 86.06 385 LYS A O 1
ATOM 2997 N N . THR A 1 386 ? 32.216 2.382 7.332 1.00 82.69 386 THR A N 1
ATOM 2998 C CA . THR A 1 386 ? 32.617 0.996 7.613 1.00 82.69 386 THR A CA 1
ATOM 2999 C C . THR A 1 386 ? 32.644 0.135 6.360 1.00 82.69 386 THR A C 1
ATOM 3001 O O . THR A 1 386 ? 33.277 -0.920 6.355 1.00 82.69 386 THR A O 1
ATOM 3004 N N . TRP A 1 387 ? 31.961 0.572 5.308 1.00 73.38 387 TRP A N 1
ATOM 3005 C CA . TRP A 1 387 ? 31.795 -0.188 4.088 1.00 73.38 387 TRP A CA 1
ATOM 3006 C C . TRP A 1 387 ? 32.957 0.009 3.108 1.00 73.38 387 TRP A C 1
ATOM 3008 O O . TRP A 1 387 ? 33.484 1.110 2.947 1.00 73.38 387 TRP A O 1
ATOM 3018 N N . SER A 1 388 ? 33.343 -1.074 2.431 1.00 70.69 388 SER A N 1
ATOM 3019 C CA . SER A 1 388 ? 34.333 -1.071 1.356 1.00 70.69 388 SER A CA 1
ATOM 3020 C C . SER A 1 388 ? 33.712 -1.604 0.058 1.00 70.69 388 SER A C 1
ATOM 3022 O O . SER A 1 388 ? 33.028 -2.633 0.092 1.00 70.69 388 SER A O 1
ATOM 3024 N N . PRO A 1 389 ? 33.953 -0.951 -1.096 1.00 63.38 389 PRO A N 1
ATOM 3025 C CA . PRO A 1 389 ? 33.439 -1.430 -2.373 1.00 63.38 389 PRO A CA 1
ATOM 3026 C C . PRO A 1 389 ? 33.980 -2.819 -2.718 1.00 63.38 389 PRO A C 1
ATOM 3028 O O . PRO A 1 389 ? 35.187 -3.061 -2.635 1.00 63.38 389 PRO A O 1
ATOM 3031 N N . LYS A 1 390 ? 33.098 -3.725 -3.150 1.00 61.06 390 LYS A N 1
ATOM 3032 C CA . LYS A 1 390 ? 33.483 -4.941 -3.884 1.00 61.06 390 LYS A CA 1
ATOM 3033 C C . LYS A 1 390 ? 33.384 -4.663 -5.387 1.00 61.06 390 LYS A C 1
ATOM 3035 O O . LYS A 1 390 ? 32.570 -3.849 -5.806 1.00 61.06 390 LYS A O 1
ATOM 3040 N N . SER A 1 391 ? 34.192 -5.346 -6.196 1.00 54.94 391 SER A N 1
ATOM 3041 C CA . SER A 1 391 ? 34.314 -5.124 -7.649 1.00 54.94 391 SER A CA 1
ATOM 3042 C C . SER A 1 391 ? 33.070 -5.453 -8.482 1.00 54.94 391 SER A C 1
ATOM 3044 O O . SER A 1 391 ? 33.037 -5.109 -9.659 1.00 54.94 391 SER A O 1
ATOM 3046 N N . ASP A 1 392 ? 32.073 -6.126 -7.907 1.00 59.47 392 ASP A N 1
ATOM 3047 C CA . ASP A 1 392 ? 31.090 -6.881 -8.696 1.00 59.47 392 ASP A CA 1
ATOM 3048 C C . ASP A 1 392 ? 29.741 -6.160 -8.873 1.00 59.47 392 ASP A C 1
ATOM 3050 O O . ASP A 1 392 ? 28.860 -6.689 -9.542 1.00 59.47 392 ASP A O 1
ATOM 3054 N N . MET A 1 393 ? 29.573 -4.958 -8.303 1.00 69.44 393 MET A N 1
ATOM 3055 C CA . MET A 1 393 ? 28.352 -4.140 -8.414 1.00 69.44 393 MET A CA 1
ATOM 3056 C C . MET A 1 393 ? 27.033 -4.886 -8.099 1.00 69.44 393 MET A C 1
ATOM 3058 O O . MET A 1 393 ? 25.987 -4.581 -8.665 1.00 69.44 393 MET A O 1
ATOM 3062 N N . ASP A 1 394 ? 27.049 -5.840 -7.171 1.00 70.06 394 ASP A N 1
ATOM 3063 C CA . ASP A 1 394 ? 25.874 -6.519 -6.602 1.00 70.06 394 ASP A CA 1
ATOM 3064 C C . ASP A 1 394 ? 25.043 -5.673 -5.592 1.00 70.06 394 ASP A C 1
ATOM 3066 O O . ASP A 1 394 ? 25.350 -5.632 -4.390 1.00 70.06 394 ASP A O 1
ATOM 3070 N N . ILE A 1 395 ? 24.017 -4.941 -6.046 1.00 68.81 395 ILE A N 1
ATOM 3071 C CA . ILE A 1 395 ? 23.164 -4.107 -5.167 1.00 68.81 395 ILE A CA 1
ATOM 3072 C C . ILE A 1 395 ? 22.504 -4.914 -4.032 1.00 68.81 395 ILE A C 1
ATOM 3074 O O . ILE A 1 395 ? 22.161 -4.350 -2.991 1.00 68.81 395 ILE A O 1
ATOM 3078 N N . GLU A 1 396 ? 22.372 -6.234 -4.190 1.00 71.06 396 GLU A N 1
ATOM 3079 C CA . GLU A 1 396 ? 21.791 -7.128 -3.186 1.00 71.06 396 GLU A CA 1
ATOM 3080 C C . GLU A 1 396 ? 22.729 -7.352 -1.991 1.00 71.06 396 GLU A C 1
ATOM 3082 O O . GLU A 1 396 ? 22.279 -7.717 -0.905 1.00 71.06 396 GLU A O 1
ATOM 3087 N N . ALA A 1 397 ? 24.020 -7.032 -2.132 1.00 75.94 397 ALA A N 1
ATOM 3088 C CA . ALA A 1 397 ? 24.972 -7.020 -1.024 1.00 75.94 397 ALA A CA 1
ATOM 3089 C C . ALA A 1 397 ? 24.755 -5.848 -0.042 1.00 75.94 397 ALA A C 1
ATOM 3091 O O . ALA A 1 397 ? 25.338 -5.848 1.048 1.00 75.94 397 ALA A O 1
ATOM 3092 N N . VAL A 1 398 ? 23.952 -4.838 -0.406 1.00 80.25 398 VAL A N 1
ATOM 3093 C CA . VAL A 1 398 ? 23.595 -3.728 0.487 1.00 80.25 398 VAL A CA 1
ATOM 3094 C C . VAL A 1 398 ? 22.389 -4.132 1.345 1.00 80.25 398 VAL A C 1
ATOM 3096 O O . VAL A 1 398 ? 21.339 -4.460 0.787 1.00 80.25 398 VAL A O 1
ATOM 3099 N N . PRO A 1 399 ? 22.471 -4.044 2.689 1.00 84.81 399 PRO A N 1
ATOM 3100 C CA . PRO A 1 399 ? 21.355 -4.391 3.567 1.00 84.81 399 PRO A CA 1
ATOM 3101 C C . PRO A 1 399 ? 20.057 -3.664 3.199 1.00 84.81 399 PRO A C 1
ATOM 3103 O O . PRO A 1 399 ? 20.068 -2.462 2.933 1.00 84.81 399 PRO A O 1
ATOM 3106 N N . ALA A 1 400 ? 18.929 -4.374 3.235 1.00 82.44 400 ALA A N 1
ATOM 3107 C CA . ALA A 1 400 ? 17.640 -3.851 2.781 1.00 82.44 400 ALA A CA 1
ATOM 3108 C C . ALA A 1 400 ? 17.192 -2.582 3.531 1.00 82.44 400 ALA A C 1
ATOM 3110 O O . ALA A 1 400 ? 16.706 -1.650 2.895 1.00 82.44 400 ALA A O 1
ATOM 3111 N N . HIS A 1 401 ? 17.408 -2.482 4.851 1.00 84.88 401 HIS A N 1
ATOM 3112 C CA . HIS A 1 401 ? 17.093 -1.254 5.599 1.00 84.88 401 HIS A CA 1
ATOM 3113 C C . HIS A 1 401 ? 17.892 -0.031 5.119 1.00 84.88 401 HIS A C 1
ATOM 3115 O O . HIS A 1 401 ? 17.450 1.095 5.327 1.00 84.88 401 HIS A O 1
ATOM 3121 N N . LEU A 1 402 ? 19.044 -0.217 4.465 1.00 87.50 402 LEU A N 1
ATOM 3122 C CA . LEU A 1 402 ? 19.809 0.858 3.831 1.00 87.50 402 LEU A CA 1
ATOM 3123 C C . LEU A 1 402 ? 19.329 1.106 2.402 1.00 87.50 402 LEU A C 1
ATOM 3125 O O . LEU A 1 402 ? 18.875 2.208 2.095 1.00 87.50 402 LEU A O 1
ATOM 3129 N N . SER A 1 403 ? 19.411 0.076 1.552 1.00 82.81 403 SER A N 1
ATOM 3130 C CA . SER A 1 403 ? 19.167 0.166 0.105 1.00 82.81 403 SER A CA 1
ATOM 3131 C C . SER A 1 403 ? 17.712 0.390 -0.271 1.00 82.81 403 SER A C 1
ATOM 3133 O O . SER A 1 403 ? 17.453 0.825 -1.386 1.00 82.81 403 SER A O 1
ATOM 3135 N N . LYS A 1 404 ? 16.768 0.094 0.625 1.00 80.50 404 LYS A N 1
ATOM 3136 C CA . LYS A 1 404 ? 15.344 0.344 0.398 1.00 80.50 404 LYS A CA 1
ATOM 3137 C C . LYS A 1 404 ? 14.818 1.507 1.229 1.00 80.50 404 LYS A C 1
ATOM 3139 O O . LYS A 1 404 ? 13.833 2.097 0.819 1.00 80.50 404 LYS A O 1
ATOM 3144 N N . TYR A 1 405 ? 15.441 1.852 2.361 1.00 86.94 405 TYR A N 1
ATOM 3145 C CA . TYR A 1 405 ? 14.865 2.819 3.305 1.00 86.94 405 TYR A CA 1
ATOM 3146 C C . TYR A 1 405 ? 15.808 3.967 3.684 1.00 86.94 405 TYR A C 1
ATOM 3148 O O . TYR A 1 405 ? 15.546 5.106 3.314 1.00 86.94 405 TYR A O 1
ATOM 3156 N N . ALA A 1 406 ? 16.898 3.719 4.415 1.00 89.00 406 ALA A N 1
ATOM 3157 C CA . ALA A 1 406 ? 17.688 4.793 5.027 1.00 89.00 406 ALA A CA 1
ATOM 3158 C C . ALA A 1 406 ? 18.315 5.769 4.012 1.00 89.00 406 ALA A C 1
ATOM 3160 O O . ALA A 1 406 ? 18.438 6.952 4.319 1.00 89.00 406 ALA A O 1
ATOM 3161 N N . LEU A 1 407 ? 18.661 5.318 2.801 1.00 87.75 407 LEU A N 1
ATOM 3162 C CA . LEU A 1 407 ? 19.153 6.213 1.742 1.00 87.75 407 LEU A CA 1
ATOM 3163 C C . LEU A 1 407 ? 18.072 7.165 1.213 1.00 87.75 407 LEU A C 1
ATOM 3165 O O . LEU A 1 407 ? 18.383 8.272 0.785 1.00 87.75 407 LEU A O 1
ATOM 3169 N N . PHE A 1 408 ? 16.810 6.744 1.264 1.00 88.38 408 PHE A N 1
ATOM 3170 C CA . PHE A 1 408 ? 15.671 7.451 0.679 1.00 88.38 408 PHE A CA 1
ATOM 3171 C C . PHE A 1 408 ? 14.872 8.256 1.707 1.00 88.38 408 PHE A C 1
ATOM 3173 O O . PHE A 1 408 ? 14.277 9.279 1.374 1.00 88.38 408 PHE A O 1
ATOM 3180 N N . GLY A 1 409 ? 14.897 7.842 2.978 1.00 87.88 409 GLY A N 1
ATOM 3181 C CA . GLY A 1 409 ? 14.056 8.404 4.036 1.00 87.88 409 GLY A CA 1
ATOM 3182 C C . GLY A 1 409 ? 14.210 9.910 4.237 1.00 87.88 409 GLY A C 1
ATOM 3183 O O . GLY A 1 409 ? 13.256 10.581 4.632 1.00 87.88 409 GLY A O 1
ATOM 3184 N N . VAL A 1 410 ? 15.373 10.475 3.913 1.00 87.75 410 VAL A N 1
ATOM 3185 C CA . VAL A 1 410 ? 15.592 11.922 4.002 1.00 87.75 410 VAL A CA 1
ATOM 3186 C C . VAL A 1 410 ? 14.743 12.694 2.989 1.00 87.75 410 VAL A C 1
ATOM 3188 O O . VAL A 1 410 ? 14.197 13.737 3.340 1.00 87.75 410 VAL A O 1
ATOM 3191 N N . PHE A 1 411 ? 14.571 12.148 1.782 1.00 87.50 411 PHE A N 1
ATOM 3192 C CA . PHE A 1 411 ? 13.764 12.728 0.703 1.00 87.50 411 PHE A CA 1
ATOM 3193 C C . PHE A 1 411 ? 12.258 12.519 0.913 1.00 87.50 411 PHE A C 1
ATOM 3195 O O . PHE A 1 411 ? 11.447 13.276 0.380 1.00 87.50 411 PHE A O 1
ATOM 3202 N N . TRP A 1 412 ? 11.871 11.511 1.700 1.00 85.62 412 TRP A N 1
ATOM 3203 C CA . TRP A 1 412 ? 10.468 11.249 2.036 1.00 85.62 412 TRP A CA 1
ATOM 3204 C C . TRP A 1 412 ? 9.948 12.114 3.175 1.00 85.62 412 TRP A C 1
ATOM 3206 O O . TRP A 1 412 ? 8.816 12.599 3.127 1.00 85.62 412 TRP A O 1
ATOM 3216 N N . TYR A 1 413 ? 10.744 12.277 4.232 1.00 84.88 413 TYR A N 1
ATOM 3217 C CA . TYR A 1 413 ? 10.227 12.790 5.498 1.00 84.88 413 TYR A CA 1
ATOM 3218 C C . TYR A 1 413 ? 10.641 14.229 5.799 1.00 84.88 413 TYR A C 1
ATOM 3220 O O . TYR A 1 413 ? 9.979 14.896 6.588 1.00 84.88 413 TYR A O 1
ATOM 3228 N N . SER A 1 414 ? 11.689 14.758 5.178 1.00 80.62 414 SER A N 1
ATOM 3229 C CA . SER A 1 414 ? 12.130 16.134 5.413 1.00 80.62 414 SER A CA 1
ATOM 3230 C C . SER A 1 414 ? 12.367 16.858 4.096 1.00 80.62 414 SER A C 1
ATOM 3232 O O . SER A 1 414 ? 12.517 16.242 3.049 1.00 80.62 414 SER A O 1
ATOM 3234 N N . ALA A 1 415 ? 12.446 18.188 4.158 1.00 79.38 415 ALA A N 1
ATOM 3235 C CA . ALA A 1 415 ? 13.159 18.915 3.120 1.00 79.38 415 ALA A CA 1
ATOM 3236 C C . ALA A 1 415 ? 14.610 18.410 3.132 1.00 79.38 415 ALA A C 1
ATOM 3238 O O . ALA A 1 415 ? 15.290 18.530 4.161 1.00 79.38 415 ALA A O 1
ATOM 3239 N N . SER A 1 416 ? 15.017 17.773 2.037 1.00 81.31 416 SER A N 1
ATOM 3240 C CA . SER A 1 416 ? 16.401 17.403 1.772 1.00 81.31 416 SER A CA 1
ATOM 3241 C C . SER A 1 416 ? 17.222 18.658 1.490 1.00 81.31 416 SER A C 1
ATOM 3243 O O . SER A 1 416 ? 16.701 19.683 1.042 1.00 81.31 416 SER A O 1
ATOM 3245 N N . ASP A 1 417 ? 18.521 18.581 1.753 1.00 84.50 417 ASP A N 1
ATOM 3246 C CA . ASP A 1 417 ? 19.470 19.609 1.345 1.00 84.50 417 ASP A CA 1
ATOM 3247 C C . ASP A 1 417 ? 20.562 19.052 0.416 1.00 84.50 417 ASP A C 1
ATOM 3249 O O . ASP A 1 417 ? 20.597 17.868 0.072 1.00 84.50 417 ASP A O 1
ATOM 3253 N N . LYS A 1 418 ? 21.478 19.925 -0.019 1.00 85.31 418 LYS A N 1
ATOM 3254 C CA . LYS A 1 418 ? 22.583 19.534 -0.907 1.00 85.31 418 LYS A CA 1
ATOM 3255 C C . LYS A 1 418 ? 23.489 18.465 -0.293 1.00 85.31 418 LYS A C 1
ATOM 3257 O O . LYS A 1 418 ? 24.038 17.660 -1.035 1.00 85.31 418 LYS A O 1
ATOM 3262 N N . SER A 1 419 ? 23.643 18.447 1.031 1.00 88.25 419 SER A N 1
ATOM 3263 C CA . SER A 1 419 ? 24.470 17.451 1.714 1.00 88.25 419 SER A CA 1
ATOM 3264 C C . SER A 1 419 ? 23.817 16.068 1.713 1.00 88.25 419 SER A C 1
ATOM 3266 O O . SER A 1 419 ? 24.522 15.063 1.650 1.00 88.25 419 SER A O 1
ATOM 3268 N N . ASP A 1 420 ? 22.483 16.012 1.710 1.00 89.31 420 ASP A N 1
ATOM 3269 C CA . ASP A 1 420 ? 21.722 14.767 1.582 1.00 89.31 420 ASP A CA 1
ATOM 3270 C C . ASP A 1 420 ? 21.853 14.178 0.175 1.00 89.31 420 ASP A C 1
ATOM 3272 O O . ASP A 1 420 ? 22.122 12.986 0.021 1.00 89.31 420 ASP A O 1
ATOM 3276 N N . ILE A 1 421 ? 21.754 15.028 -0.851 1.00 88.19 421 ILE A N 1
ATOM 3277 C CA . ILE A 1 421 ? 22.003 14.645 -2.247 1.00 88.19 421 ILE A CA 1
ATOM 3278 C C . ILE A 1 421 ? 23.454 14.184 -2.432 1.00 88.19 421 ILE A C 1
ATOM 3280 O O . ILE A 1 421 ? 23.708 13.180 -3.095 1.00 88.19 421 ILE A O 1
ATOM 3284 N N . GLU A 1 422 ? 24.425 14.884 -1.844 1.00 88.38 422 GLU A N 1
ATOM 3285 C CA . GLU A 1 422 ? 25.837 14.506 -1.928 1.00 88.38 422 GLU A CA 1
ATOM 3286 C C . GLU A 1 422 ? 26.111 13.172 -1.223 1.00 88.38 422 GLU A C 1
ATOM 3288 O O . GLU A 1 422 ? 26.841 12.339 -1.755 1.00 88.38 422 GLU A O 1
ATOM 3293 N N . LEU A 1 423 ? 25.491 12.924 -0.065 1.00 88.31 423 LEU A N 1
ATOM 3294 C CA . LEU A 1 423 ? 25.575 11.637 0.627 1.00 88.31 423 LEU A CA 1
ATOM 3295 C C . LEU A 1 423 ? 24.976 10.508 -0.221 1.00 88.31 423 LEU A C 1
ATOM 3297 O O . LEU A 1 423 ? 25.608 9.460 -0.363 1.00 88.31 423 LEU A O 1
ATOM 3301 N N . PHE A 1 424 ? 23.794 10.739 -0.798 1.00 88.44 424 PHE A N 1
ATOM 3302 C CA . PHE A 1 424 ? 23.118 9.802 -1.691 1.00 88.44 424 PHE A CA 1
ATOM 3303 C C . PHE A 1 424 ? 23.989 9.492 -2.914 1.00 88.44 424 PHE A C 1
ATOM 3305 O O . PHE A 1 424 ? 24.392 8.353 -3.115 1.00 88.44 424 PHE A O 1
ATOM 3312 N N . THR A 1 425 ? 24.379 10.503 -3.688 1.00 87.00 425 THR A N 1
ATOM 3313 C CA . THR A 1 425 ? 25.209 10.328 -4.896 1.00 87.00 425 THR A CA 1
ATOM 3314 C C . THR A 1 425 ? 26.586 9.732 -4.584 1.00 87.00 425 THR A C 1
ATOM 3316 O O . THR A 1 425 ? 27.071 8.892 -5.337 1.00 87.00 425 THR A O 1
ATOM 3319 N N . SER A 1 426 ? 27.206 10.070 -3.447 1.00 85.75 426 SER A N 1
ATOM 3320 C CA . SER A 1 426 ? 28.474 9.458 -3.013 1.00 85.75 426 SER A CA 1
ATOM 3321 C C . SER A 1 426 ? 28.338 7.962 -2.745 1.00 85.75 426 SER A C 1
ATOM 3323 O O . SER A 1 426 ? 29.237 7.200 -3.100 1.00 85.75 426 SER A O 1
ATOM 3325 N N . PHE A 1 427 ? 27.216 7.532 -2.160 1.00 83.31 427 PHE A N 1
ATOM 3326 C CA . PHE A 1 427 ? 26.912 6.113 -1.997 1.00 83.31 427 PHE A CA 1
ATOM 3327 C C . PHE A 1 427 ? 26.915 5.396 -3.357 1.00 83.31 427 PHE A C 1
ATOM 3329 O O . PHE A 1 427 ? 27.583 4.372 -3.509 1.00 83.31 427 PHE A O 1
ATOM 3336 N N . PHE A 1 428 ? 26.256 5.970 -4.372 1.00 79.75 428 PHE A N 1
ATOM 3337 C CA . PHE A 1 428 ? 26.216 5.392 -5.724 1.00 79.75 428 PHE A CA 1
ATOM 3338 C C . PHE A 1 428 ? 27.560 5.428 -6.434 1.00 79.75 428 PHE A C 1
ATOM 3340 O O . PHE A 1 428 ? 27.925 4.444 -7.071 1.00 79.75 428 PHE A O 1
ATOM 3347 N N . ARG A 1 429 ? 28.342 6.499 -6.284 1.00 79.06 429 ARG A N 1
ATOM 3348 C CA . ARG A 1 429 ? 29.695 6.587 -6.853 1.00 79.06 429 ARG A CA 1
ATOM 3349 C C . ARG A 1 429 ? 30.612 5.494 -6.341 1.00 79.06 429 ARG A C 1
ATOM 3351 O O . ARG A 1 429 ? 31.374 4.919 -7.108 1.00 79.06 429 ARG A O 1
ATOM 3358 N N . CYS A 1 430 ? 30.538 5.161 -5.059 1.00 74.06 430 CYS A N 1
ATOM 3359 C CA . CYS A 1 430 ? 31.334 4.054 -4.541 1.00 74.06 430 CYS A CA 1
ATOM 3360 C C . CYS A 1 430 ? 30.917 2.693 -5.128 1.00 74.06 430 CYS A C 1
ATOM 3362 O O . CYS A 1 430 ? 31.677 1.736 -5.009 1.00 74.06 430 CYS A O 1
ATOM 3364 N N . TYR A 1 431 ? 29.742 2.614 -5.757 1.00 72.50 431 TYR A N 1
ATOM 3365 C CA . TYR A 1 431 ? 29.122 1.385 -6.224 1.00 72.50 431 TYR A CA 1
ATOM 3366 C C . TYR A 1 431 ? 29.199 1.194 -7.744 1.00 72.50 431 TYR A C 1
ATOM 3368 O O . TYR A 1 431 ? 29.655 0.156 -8.206 1.00 72.50 431 TYR A O 1
ATOM 3376 N N . PHE A 1 432 ? 28.778 2.198 -8.518 1.00 74.19 432 PHE A N 1
ATOM 3377 C CA . PHE A 1 432 ? 28.550 2.092 -9.961 1.00 74.19 432 PHE A CA 1
ATOM 3378 C C . PHE A 1 432 ? 29.562 2.845 -10.819 1.00 74.19 432 PHE A C 1
ATOM 3380 O O . PHE A 1 432 ? 29.523 2.677 -12.031 1.00 74.19 432 PHE A O 1
ATOM 3387 N N . LEU A 1 433 ? 30.489 3.622 -10.243 1.00 73.38 433 LEU A N 1
ATOM 3388 C CA . LEU A 1 433 ? 31.370 4.525 -11.002 1.00 73.38 433 LEU A CA 1
ATOM 3389 C C . LEU A 1 433 ? 32.159 3.889 -12.168 1.00 73.38 433 LEU A C 1
ATOM 3391 O O . LEU A 1 433 ? 32.411 4.603 -13.137 1.00 73.38 433 LEU A O 1
ATOM 3395 N N . PRO A 1 434 ? 32.525 2.588 -12.175 1.00 74.25 434 PRO A N 1
ATOM 3396 C CA . PRO A 1 434 ? 33.076 1.964 -13.382 1.00 74.25 434 PRO A CA 1
ATOM 3397 C C . PRO A 1 434 ? 32.133 1.982 -14.603 1.00 74.25 434 PRO A C 1
ATOM 3399 O O . PRO A 1 434 ? 32.580 1.717 -15.715 1.00 74.25 434 PRO A O 1
ATOM 3402 N N . TRP A 1 435 ? 30.844 2.256 -14.401 1.00 81.44 435 TRP A N 1
ATOM 3403 C CA . TRP A 1 435 ? 29.762 2.093 -15.368 1.00 81.44 435 TRP A CA 1
ATOM 3404 C C . TRP A 1 435 ? 28.799 3.294 -15.424 1.00 81.44 435 TRP A C 1
ATOM 3406 O O . TRP A 1 435 ? 28.592 3.853 -16.502 1.00 81.44 435 TRP A O 1
ATOM 3416 N N . LEU A 1 436 ? 28.257 3.735 -14.283 1.00 86.50 436 LEU A N 1
ATOM 3417 C CA . LEU A 1 436 ? 27.305 4.844 -14.159 1.00 86.50 436 LEU A CA 1
ATOM 3418 C C . LEU A 1 436 ? 27.647 5.767 -12.979 1.00 86.50 436 LEU A C 1
ATOM 3420 O O . LEU A 1 436 ? 28.128 5.318 -11.941 1.00 86.50 436 LEU A O 1
ATOM 3424 N N . ASP A 1 437 ? 27.323 7.050 -13.120 1.00 87.81 437 ASP A N 1
ATOM 3425 C CA . ASP A 1 437 ? 27.212 8.001 -12.006 1.00 87.81 437 ASP A CA 1
ATOM 3426 C C . ASP A 1 437 ? 25.776 8.538 -11.938 1.00 87.81 437 ASP A C 1
ATOM 3428 O O . ASP A 1 437 ? 25.024 8.469 -12.909 1.00 87.81 437 ASP A O 1
ATOM 3432 N N . THR A 1 438 ? 25.386 9.074 -10.789 1.00 88.62 438 THR A N 1
ATOM 3433 C CA . THR A 1 438 ? 24.067 9.675 -10.571 1.00 88.62 438 THR A CA 1
ATOM 3434 C C . THR A 1 438 ? 24.203 11.171 -10.350 1.00 88.62 438 THR A C 1
ATOM 3436 O O . THR A 1 438 ? 24.973 11.604 -9.490 1.00 88.62 438 THR A O 1
ATOM 3439 N N . VAL A 1 439 ? 23.405 11.956 -11.066 1.00 87.50 439 VAL A N 1
ATOM 3440 C CA . VAL A 1 439 ? 23.311 13.407 -10.896 1.00 87.50 439 VAL A CA 1
ATOM 3441 C C . VAL A 1 439 ? 21.873 13.760 -10.556 1.00 87.50 439 VAL A C 1
ATOM 3443 O O . VAL A 1 439 ? 20.960 13.483 -11.330 1.00 87.50 439 VAL A O 1
ATOM 3446 N N . ALA A 1 440 ? 21.674 14.368 -9.390 1.00 84.81 440 ALA A N 1
ATOM 3447 C CA . ALA A 1 440 ? 20.375 14.888 -8.989 1.00 84.81 440 ALA A CA 1
ATOM 3448 C C . ALA A 1 440 ? 20.193 16.321 -9.491 1.00 84.81 440 ALA A C 1
ATOM 3450 O O . ALA A 1 440 ? 21.105 17.146 -9.394 1.00 84.81 440 ALA A O 1
ATOM 3451 N N . THR A 1 441 ? 19.002 16.613 -9.993 1.00 80.19 441 THR A N 1
ATOM 3452 C CA . THR A 1 441 ? 18.540 17.973 -10.289 1.00 80.19 441 THR A CA 1
ATOM 3453 C C . THR A 1 441 ? 17.881 18.602 -9.063 1.00 80.19 441 THR A C 1
ATOM 3455 O O . THR A 1 441 ? 17.575 17.917 -8.084 1.00 80.19 441 THR A O 1
ATOM 3458 N N . ASP A 1 442 ? 17.628 19.911 -9.124 1.00 71.69 442 ASP A N 1
ATOM 3459 C CA . ASP A 1 442 ? 16.941 20.645 -8.054 1.00 71.69 442 ASP A CA 1
ATOM 3460 C C . ASP A 1 442 ? 15.495 20.148 -7.818 1.00 71.69 442 ASP A C 1
ATOM 3462 O O . ASP A 1 442 ? 14.960 20.319 -6.724 1.00 71.69 442 ASP A O 1
ATOM 3466 N N . ASP A 1 443 ? 14.890 19.467 -8.800 1.00 77.81 443 ASP A N 1
ATOM 3467 C CA . ASP A 1 443 ? 13.529 18.915 -8.736 1.00 77.81 443 ASP A CA 1
ATOM 3468 C C . ASP A 1 443 ? 13.473 17.473 -8.193 1.00 77.81 443 ASP A C 1
ATOM 3470 O O . ASP A 1 443 ? 12.477 16.778 -8.381 1.00 77.81 443 ASP A O 1
ATOM 3474 N N . ASN A 1 444 ? 14.532 17.000 -7.521 1.00 79.81 444 ASN A N 1
ATOM 3475 C CA . ASN A 1 444 ? 14.667 15.622 -7.026 1.00 79.81 444 ASN A CA 1
ATOM 3476 C C . ASN A 1 444 ? 14.679 14.539 -8.125 1.00 79.81 444 ASN A C 1
ATOM 3478 O O . ASN A 1 444 ? 14.562 13.354 -7.818 1.00 79.81 444 ASN A O 1
ATOM 3482 N N . ILE A 1 445 ? 14.865 14.910 -9.395 1.00 87.94 445 ILE A N 1
ATOM 3483 C CA . ILE A 1 445 ? 15.007 13.948 -10.493 1.00 87.94 445 ILE A CA 1
ATOM 3484 C C . ILE A 1 445 ? 16.468 13.532 -10.619 1.00 87.94 445 ILE A C 1
ATOM 3486 O O . ILE A 1 445 ? 17.360 14.382 -10.724 1.00 87.94 445 ILE A O 1
ATOM 3490 N N . ILE A 1 446 ? 16.702 12.222 -10.629 1.00 89.88 446 ILE A N 1
ATOM 3491 C CA . ILE A 1 446 ? 18.007 11.617 -10.857 1.00 89.88 446 ILE A CA 1
ATOM 3492 C C . ILE A 1 446 ? 18.173 11.289 -12.334 1.00 89.88 446 ILE A C 1
ATOM 3494 O O . ILE A 1 446 ? 17.364 10.580 -12.934 1.00 89.88 446 ILE A O 1
ATOM 3498 N N . HIS A 1 447 ? 19.281 11.773 -12.882 1.00 90.19 447 HIS A N 1
ATOM 3499 C CA . HIS A 1 447 ? 19.818 11.355 -14.164 1.00 90.19 447 HIS A CA 1
ATOM 3500 C C . HIS A 1 447 ? 21.004 10.427 -13.937 1.00 90.19 447 HIS A C 1
ATOM 3502 O O . HIS A 1 447 ? 21.804 10.619 -13.018 1.00 90.19 447 HIS A O 1
ATOM 3508 N N . PHE A 1 448 ? 21.138 9.443 -14.816 1.00 91.06 448 PHE A N 1
ATOM 3509 C CA . PHE A 1 448 ? 22.248 8.504 -14.796 1.00 91.06 448 PHE A CA 1
ATOM 3510 C C . PHE A 1 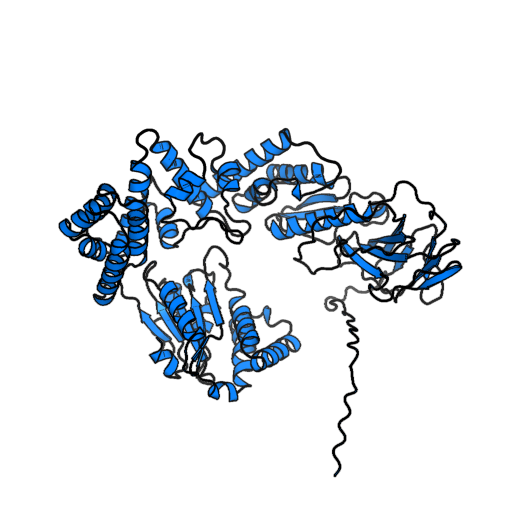448 ? 23.235 8.884 -15.891 1.00 91.06 448 PHE A C 1
ATOM 3512 O O . PHE A 1 448 ? 22.916 8.809 -17.078 1.00 91.06 448 PHE A O 1
ATOM 3519 N N . GLU A 1 449 ? 24.430 9.306 -15.503 1.00 91.88 449 GLU A N 1
ATOM 3520 C CA . GLU A 1 449 ? 25.510 9.574 -16.438 1.00 91.88 449 GLU A CA 1
ATOM 3521 C C . GLU A 1 449 ? 26.241 8.280 -16.798 1.00 91.88 449 GLU A C 1
ATOM 3523 O O . GLU A 1 449 ? 26.635 7.508 -15.927 1.00 91.88 449 GLU A O 1
ATOM 3528 N N . VAL A 1 450 ? 26.499 8.076 -18.087 1.00 91.44 450 VAL A N 1
ATOM 3529 C CA . VAL A 1 450 ? 27.280 6.940 -18.589 1.00 91.44 450 VAL A CA 1
ATOM 3530 C C . VAL A 1 450 ? 28.756 7.225 -18.367 1.00 91.44 450 VAL A C 1
ATOM 3532 O O . VAL A 1 450 ? 29.235 8.250 -18.841 1.00 91.44 450 VAL A O 1
ATOM 3535 N N . MET A 1 451 ? 29.488 6.365 -17.652 1.00 90.25 451 MET A N 1
ATOM 3536 C CA . MET A 1 451 ? 30.928 6.552 -17.380 1.00 90.25 451 MET A CA 1
ATOM 3537 C C . MET A 1 451 ? 31.834 5.887 -18.419 1.00 90.25 451 MET A C 1
ATOM 3539 O O . MET A 1 451 ? 33.024 6.199 -18.487 1.00 90.25 451 MET A O 1
ATOM 3543 N N . ASP A 1 452 ? 31.284 5.001 -19.252 1.00 89.19 452 ASP A N 1
ATOM 3544 C CA . ASP A 1 452 ? 32.048 4.312 -20.288 1.00 89.19 452 ASP A CA 1
ATOM 3545 C C . ASP A 1 452 ? 32.685 5.297 -21.286 1.00 89.19 452 ASP A C 1
ATOM 3547 O O . ASP A 1 452 ? 32.027 6.161 -21.879 1.00 89.19 452 ASP A O 1
ATOM 3551 N N . THR A 1 453 ? 33.999 5.154 -21.480 1.00 90.75 453 THR A N 1
ATOM 3552 C CA . THR A 1 453 ? 34.794 6.090 -22.290 1.00 90.75 453 THR A CA 1
ATOM 3553 C C . THR A 1 453 ? 34.375 6.056 -23.759 1.00 90.75 453 THR A C 1
ATOM 3555 O O . THR A 1 453 ? 34.334 7.104 -24.405 1.00 90.75 453 THR A O 1
ATOM 3558 N N . PHE A 1 454 ? 34.058 4.872 -24.294 1.00 90.81 454 PHE A N 1
ATOM 3559 C CA . PHE A 1 454 ? 33.661 4.724 -25.692 1.00 90.81 454 PHE A CA 1
ATOM 3560 C C . PHE A 1 454 ? 32.296 5.375 -25.936 1.00 90.81 454 PHE A C 1
ATOM 3562 O O . PHE A 1 454 ? 32.167 6.187 -26.852 1.00 90.81 454 PHE A O 1
ATOM 3569 N N . CYS A 1 455 ? 31.309 5.107 -25.076 1.00 92.50 455 CYS A N 1
ATOM 3570 C CA . CYS A 1 455 ? 29.977 5.710 -25.164 1.00 92.50 455 CYS A CA 1
ATOM 3571 C C . CYS A 1 455 ? 30.049 7.245 -25.165 1.00 92.50 455 CYS A C 1
ATOM 3573 O O . CYS A 1 455 ? 29.491 7.895 -26.055 1.00 92.50 455 CYS A O 1
ATOM 3575 N N . ARG A 1 456 ? 30.833 7.826 -24.244 1.00 93.62 456 ARG A N 1
ATOM 3576 C CA . ARG A 1 456 ? 31.043 9.281 -24.171 1.00 93.62 456 ARG A CA 1
ATOM 3577 C C . ARG A 1 456 ? 31.696 9.854 -25.428 1.00 93.62 456 ARG A C 1
ATOM 3579 O O . ARG A 1 456 ? 31.286 10.917 -25.885 1.00 93.62 456 ARG A O 1
ATOM 3586 N N . GLN A 1 457 ? 32.681 9.164 -26.010 1.00 93.12 457 GLN A N 1
ATOM 3587 C CA . GLN A 1 457 ? 33.320 9.590 -27.265 1.00 93.12 457 GLN A CA 1
ATOM 3588 C C . GLN A 1 457 ? 32.344 9.611 -28.448 1.00 93.12 457 GLN A C 1
ATOM 3590 O O . GLN A 1 457 ? 32.500 10.437 -29.346 1.00 93.12 457 GLN A O 1
ATOM 3595 N N . GLN A 1 458 ? 31.338 8.733 -28.445 1.00 94.12 458 GLN A N 1
ATOM 3596 C CA . GLN A 1 458 ? 30.285 8.714 -29.464 1.00 94.12 458 GLN A CA 1
ATOM 3597 C C . GLN A 1 458 ? 29.163 9.733 -29.201 1.00 94.12 458 GLN A C 1
ATOM 3599 O O . GLN A 1 458 ? 28.353 9.980 -30.091 1.00 94.12 458 GLN A O 1
ATOM 3604 N N . GLY A 1 459 ? 29.136 10.364 -28.022 1.00 91.56 459 GLY A N 1
ATOM 3605 C CA . GLY A 1 459 ? 28.155 11.385 -27.645 1.00 91.56 459 GLY A CA 1
ATOM 3606 C C . GLY A 1 459 ? 27.043 10.900 -26.712 1.00 91.56 459 GLY A C 1
ATOM 3607 O O . GLY A 1 459 ? 26.217 11.715 -26.308 1.00 91.56 459 GLY A O 1
ATOM 3608 N N . LEU A 1 460 ? 27.033 9.620 -26.320 1.00 92.69 460 LEU A N 1
ATOM 3609 C CA . LEU A 1 460 ? 26.114 9.109 -25.303 1.00 92.69 460 LEU A CA 1
ATOM 3610 C C . LEU A 1 460 ? 26.693 9.380 -23.908 1.00 92.69 460 LEU A C 1
ATOM 3612 O O . LEU A 1 460 ? 27.601 8.688 -23.447 1.00 92.69 460 LEU A O 1
ATOM 3616 N N . THR A 1 461 ? 26.188 10.421 -23.246 1.00 91.94 461 THR A N 1
ATOM 3617 C CA . THR A 1 461 ? 26.680 10.873 -21.931 1.00 91.94 461 THR A CA 1
ATOM 3618 C C . THR A 1 461 ? 25.775 10.492 -20.766 1.00 91.94 461 THR A C 1
ATOM 3620 O O . THR A 1 461 ? 26.230 10.500 -19.624 1.00 91.94 461 THR A O 1
ATOM 3623 N N . HIS A 1 462 ? 24.515 10.152 -21.032 1.00 91.12 462 HIS A N 1
ATOM 3624 C CA . HIS A 1 462 ? 23.505 9.842 -20.025 1.00 91.12 462 HIS A CA 1
ATOM 3625 C C . HIS A 1 462 ? 22.491 8.826 -20.558 1.00 91.12 462 HIS A C 1
ATOM 3627 O O . HIS A 1 462 ? 22.287 8.714 -21.768 1.00 91.12 462 HIS A O 1
ATOM 3633 N N . LEU A 1 463 ? 21.854 8.099 -19.644 1.00 90.50 463 LEU A N 1
ATOM 3634 C CA . LEU A 1 463 ? 20.717 7.237 -19.953 1.00 90.50 463 LEU A CA 1
ATOM 3635 C C . LEU A 1 463 ? 19.479 8.082 -20.276 1.00 90.50 463 LEU A C 1
ATOM 3637 O O . LEU A 1 463 ? 19.318 9.188 -19.768 1.00 90.50 463 LEU A O 1
ATOM 3641 N N . SER A 1 464 ? 18.571 7.535 -21.079 1.00 86.25 464 SER A N 1
ATOM 3642 C CA . SER A 1 464 ? 17.250 8.136 -21.336 1.00 86.25 464 SER A CA 1
ATOM 3643 C C . SER A 1 464 ? 16.299 8.040 -20.131 1.00 86.25 464 SER A C 1
ATOM 3645 O O . SER A 1 464 ? 15.263 8.700 -20.099 1.00 86.25 464 SER A O 1
ATOM 3647 N N . ILE A 1 465 ? 16.669 7.236 -19.132 1.00 85.44 465 ILE A N 1
ATOM 3648 C CA . ILE A 1 465 ? 15.902 6.968 -17.917 1.00 85.44 465 ILE A CA 1
ATOM 3649 C C . ILE A 1 465 ? 16.056 8.132 -16.932 1.00 85.44 465 ILE A C 1
ATOM 3651 O O . ILE A 1 465 ? 17.170 8.579 -16.650 1.00 85.44 465 ILE A O 1
ATOM 3655 N N . GLN A 1 466 ? 14.934 8.583 -16.379 1.00 87.38 466 GLN A N 1
ATOM 3656 C CA . GLN A 1 466 ? 14.861 9.590 -15.324 1.00 87.38 466 GLN A CA 1
ATOM 3657 C C . GLN A 1 466 ? 13.977 9.051 -14.211 1.00 87.38 466 GLN A C 1
ATOM 3659 O O . GLN A 1 466 ? 12.944 8.458 -14.503 1.00 87.38 466 GLN A O 1
ATOM 3664 N N . VAL A 1 467 ? 14.382 9.253 -12.959 1.00 88.62 467 VAL A N 1
ATOM 3665 C CA . VAL A 1 467 ? 13.656 8.723 -11.799 1.00 88.62 467 VAL A CA 1
ATOM 3666 C C . VAL A 1 467 ? 13.541 9.807 -10.738 1.00 88.62 467 VAL A C 1
ATOM 3668 O O . VAL A 1 467 ? 14.531 10.471 -10.431 1.00 88.62 467 VAL A O 1
ATOM 3671 N N . ASP A 1 468 ? 12.354 9.993 -10.163 1.00 87.69 468 ASP A N 1
ATOM 3672 C CA . ASP A 1 468 ? 12.216 10.795 -8.943 1.00 87.69 468 ASP A CA 1
ATOM 3673 C C . ASP A 1 468 ? 12.920 10.053 -7.806 1.00 87.69 468 ASP A C 1
ATOM 3675 O O . ASP A 1 468 ? 12.613 8.897 -7.536 1.00 87.69 468 ASP A O 1
ATOM 3679 N N . ILE A 1 469 ? 13.854 10.701 -7.110 1.00 85.75 469 ILE A N 1
ATOM 3680 C CA . ILE A 1 469 ? 14.598 10.086 -6.004 1.00 85.75 469 ILE A CA 1
ATOM 3681 C C . ILE A 1 469 ? 13.675 9.528 -4.912 1.00 85.75 469 ILE A C 1
ATOM 3683 O O . ILE A 1 469 ? 14.083 8.661 -4.149 1.00 85.75 469 ILE A O 1
ATOM 3687 N N . ARG A 1 470 ? 12.433 10.013 -4.810 1.00 83.06 470 ARG A N 1
ATOM 3688 C CA . ARG A 1 470 ? 11.438 9.515 -3.856 1.00 83.06 470 ARG A CA 1
ATOM 3689 C C . ARG A 1 470 ? 10.822 8.186 -4.295 1.00 83.06 470 ARG A C 1
ATOM 3691 O O . ARG A 1 470 ? 10.301 7.483 -3.432 1.00 83.06 470 ARG A O 1
ATOM 3698 N N . ASP A 1 471 ? 10.907 7.819 -5.571 1.00 84.06 471 ASP A N 1
ATOM 3699 C CA . ASP A 1 471 ? 10.502 6.507 -6.074 1.00 84.06 471 ASP A CA 1
ATOM 3700 C C . ASP A 1 471 ? 11.650 5.499 -5.920 1.00 84.06 471 ASP A C 1
ATOM 3702 O O . ASP A 1 471 ? 12.412 5.197 -6.843 1.00 84.06 471 ASP A O 1
ATOM 3706 N N . SER A 1 472 ? 11.802 4.973 -4.702 1.00 81.94 472 SER A N 1
ATOM 3707 C CA . SER A 1 472 ? 12.856 3.995 -4.413 1.00 81.94 472 SER A CA 1
ATOM 3708 C C . SER A 1 472 ? 12.669 2.676 -5.161 1.00 81.94 472 SER A C 1
ATOM 3710 O O . SER A 1 472 ? 13.651 1.963 -5.370 1.00 81.94 472 SER A O 1
ATOM 3712 N N . VAL A 1 473 ? 11.440 2.338 -5.570 1.00 82.12 473 VAL A N 1
ATOM 3713 C CA . VAL A 1 473 ? 11.139 1.097 -6.294 1.00 82.12 473 VAL A CA 1
ATOM 3714 C C . VAL A 1 473 ? 11.659 1.202 -7.718 1.00 82.12 473 VAL A C 1
ATOM 3716 O O . VAL A 1 473 ? 12.453 0.357 -8.138 1.00 82.12 473 VAL A O 1
ATOM 3719 N N . GLU A 1 474 ? 11.266 2.251 -8.441 1.00 83.62 474 GLU A N 1
ATOM 3720 C CA . GLU A 1 474 ? 11.756 2.512 -9.792 1.00 83.62 474 GLU A CA 1
ATOM 3721 C C . GLU A 1 474 ? 13.277 2.667 -9.787 1.00 83.62 474 GLU A C 1
ATOM 3723 O O . GLU A 1 474 ? 13.975 2.018 -10.570 1.00 83.62 474 GLU A O 1
ATOM 3728 N N . PHE A 1 475 ? 13.812 3.426 -8.831 1.00 85.25 475 PHE A N 1
ATOM 3729 C CA . PHE A 1 475 ? 15.249 3.621 -8.711 1.00 85.25 475 PHE A CA 1
ATOM 3730 C C . PHE A 1 475 ? 15.992 2.294 -8.488 1.00 85.25 475 PHE A C 1
ATOM 3732 O O . PHE A 1 475 ? 16.970 2.003 -9.179 1.00 85.25 475 PHE A O 1
ATOM 3739 N N . HIS A 1 476 ? 15.519 1.442 -7.572 1.00 81.44 476 HIS A N 1
ATOM 3740 C CA . HIS A 1 476 ? 16.127 0.134 -7.315 1.00 81.44 476 HIS A CA 1
ATOM 3741 C C . HIS A 1 476 ? 16.030 -0.806 -8.526 1.00 81.44 476 HIS A C 1
ATOM 3743 O O . HIS A 1 476 ? 16.964 -1.571 -8.780 1.00 81.44 476 HIS A O 1
ATOM 3749 N N . ASN A 1 477 ? 14.948 -0.726 -9.305 1.00 84.19 477 ASN A N 1
ATOM 3750 C CA . ASN A 1 477 ? 14.809 -1.477 -10.552 1.00 84.19 477 ASN A CA 1
ATOM 3751 C C . ASN A 1 477 ? 15.856 -1.048 -11.589 1.00 84.19 477 ASN A C 1
ATOM 3753 O O . ASN A 1 477 ? 16.487 -1.913 -12.197 1.00 84.19 477 ASN A O 1
ATOM 3757 N N . VAL A 1 478 ? 16.116 0.258 -11.734 1.00 85.00 478 VAL A N 1
ATOM 3758 C CA . VAL A 1 478 ? 17.179 0.769 -12.620 1.00 85.00 478 VAL A CA 1
ATOM 3759 C C . VAL A 1 478 ? 18.551 0.259 -12.186 1.00 85.00 478 VAL A C 1
ATOM 3761 O O . VAL A 1 478 ? 19.332 -0.199 -13.021 1.00 85.00 478 VAL A O 1
ATOM 3764 N N . LEU A 1 479 ? 18.845 0.270 -10.882 1.00 82.19 479 LEU A N 1
ATOM 3765 C CA . LEU A 1 479 ? 20.114 -0.257 -10.372 1.00 82.19 479 LEU A CA 1
ATOM 3766 C C . LEU A 1 479 ? 20.276 -1.750 -10.649 1.00 82.19 479 LEU A C 1
ATOM 3768 O O . LEU A 1 479 ? 21.335 -2.170 -11.109 1.00 82.19 479 LEU A O 1
ATOM 3772 N N . LYS A 1 480 ? 19.232 -2.548 -10.404 1.00 82.12 480 LYS A N 1
ATOM 3773 C CA . LYS A 1 480 ? 19.236 -3.983 -10.713 1.00 82.12 480 LYS A CA 1
ATOM 3774 C C . LYS A 1 480 ? 19.464 -4.228 -12.200 1.00 82.12 480 LYS A C 1
ATOM 3776 O O . LYS A 1 480 ? 20.350 -5.003 -12.555 1.00 82.12 480 LYS A O 1
ATOM 3781 N N . ALA A 1 481 ? 18.720 -3.538 -13.064 1.00 83.88 481 ALA A N 1
ATOM 3782 C CA . ALA A 1 481 ? 18.892 -3.630 -14.511 1.00 83.88 481 ALA A CA 1
ATOM 3783 C C . ALA A 1 481 ? 20.333 -3.287 -14.922 1.00 83.88 481 ALA A C 1
ATOM 3785 O O . ALA A 1 481 ? 20.956 -4.036 -15.670 1.00 83.88 481 ALA A O 1
ATOM 3786 N N . SER A 1 482 ? 20.900 -2.220 -14.355 1.00 84.88 482 SER A N 1
ATOM 3787 C CA . SER A 1 482 ? 22.287 -1.803 -14.578 1.00 84.88 482 SER A CA 1
ATOM 3788 C C . SER A 1 482 ? 23.313 -2.857 -14.135 1.00 84.88 482 SER A C 1
ATOM 3790 O O . SER A 1 482 ? 24.230 -3.177 -14.894 1.00 84.88 482 SER A O 1
ATOM 3792 N N . THR A 1 483 ? 23.155 -3.447 -12.944 1.00 81.56 483 THR A N 1
ATOM 3793 C CA . THR A 1 483 ? 24.021 -4.531 -12.450 1.00 81.56 483 THR A CA 1
ATOM 3794 C C . THR A 1 483 ? 23.999 -5.730 -13.397 1.00 81.56 483 THR A C 1
ATOM 3796 O O . THR A 1 483 ? 25.057 -6.214 -13.804 1.00 81.56 483 THR A O 1
ATOM 3799 N N . HIS A 1 484 ? 22.806 -6.182 -13.795 1.00 81.19 484 HIS A N 1
ATOM 3800 C CA . HIS A 1 484 ? 22.650 -7.285 -14.743 1.00 81.19 484 HIS A CA 1
ATOM 3801 C C . HIS A 1 484 ? 23.272 -6.967 -16.100 1.00 81.19 484 HIS A C 1
ATOM 3803 O O . HIS A 1 484 ? 24.031 -7.778 -16.639 1.00 81.19 484 HIS A O 1
ATOM 3809 N N . PHE A 1 485 ? 22.985 -5.777 -16.627 1.00 86.75 485 PHE A N 1
ATOM 3810 C CA . PHE A 1 485 ? 23.537 -5.287 -17.880 1.00 86.75 485 PHE A CA 1
ATOM 3811 C C . PHE A 1 485 ? 25.061 -5.348 -17.859 1.00 86.75 485 PHE A C 1
ATOM 3813 O O . PHE A 1 485 ? 25.672 -5.982 -18.720 1.00 86.75 485 PHE A O 1
ATOM 3820 N N . TYR A 1 486 ? 25.684 -4.747 -16.843 1.00 84.81 486 TYR A N 1
ATOM 3821 C CA . TYR A 1 486 ? 27.133 -4.701 -16.745 1.00 84.81 486 TYR A CA 1
ATOM 3822 C C . TYR A 1 486 ? 27.744 -6.092 -16.586 1.00 84.81 486 TYR A C 1
ATOM 3824 O O . TYR A 1 486 ? 28.701 -6.415 -17.297 1.00 84.81 486 TYR A O 1
ATOM 3832 N N . TYR A 1 487 ? 27.192 -6.914 -15.685 1.00 82.25 487 TYR A N 1
ATOM 3833 C CA . TYR A 1 487 ? 27.669 -8.271 -15.428 1.00 82.25 487 TYR A CA 1
ATOM 3834 C C . TYR A 1 487 ? 27.679 -9.099 -16.715 1.00 82.25 487 TYR A C 1
ATOM 3836 O O . TYR A 1 487 ? 28.719 -9.632 -17.109 1.00 82.25 487 TYR A O 1
ATOM 3844 N N . HIS A 1 488 ? 26.542 -9.161 -17.413 1.00 82.81 488 HIS A N 1
ATOM 3845 C CA . HIS A 1 488 ? 26.418 -9.969 -18.621 1.00 82.81 488 HIS A CA 1
ATOM 3846 C C . HIS A 1 488 ? 27.180 -9.379 -19.806 1.00 82.81 488 HIS A C 1
ATOM 3848 O O . HIS A 1 488 ? 27.679 -10.157 -20.617 1.00 82.81 488 HIS A O 1
ATOM 3854 N N . LEU A 1 489 ? 27.351 -8.056 -19.904 1.00 85.88 489 LEU A N 1
ATOM 3855 C CA . LEU A 1 489 ? 28.159 -7.431 -20.954 1.00 85.88 489 LEU A CA 1
ATOM 3856 C C . LEU A 1 489 ? 29.659 -7.717 -20.775 1.00 85.88 489 LEU A C 1
ATOM 3858 O O . LEU A 1 489 ? 30.328 -8.084 -21.741 1.00 85.88 489 LEU A O 1
ATOM 3862 N N . HIS A 1 490 ? 30.183 -7.640 -19.550 1.00 81.19 490 HIS A N 1
ATOM 3863 C CA . HIS A 1 490 ? 31.625 -7.760 -19.278 1.00 81.19 490 HIS A CA 1
ATOM 3864 C C . HIS A 1 490 ? 32.103 -9.187 -18.990 1.00 81.19 490 HIS A C 1
ATOM 3866 O O . HIS A 1 490 ? 33.306 -9.452 -18.937 1.00 81.19 490 HIS A O 1
ATOM 3872 N N . GLN A 1 491 ? 31.184 -10.138 -18.848 1.00 75.75 491 GLN A N 1
ATOM 3873 C CA . GLN A 1 491 ? 31.537 -11.542 -18.684 1.00 75.75 491 GLN A CA 1
ATOM 3874 C C . GLN A 1 491 ? 32.289 -12.077 -19.912 1.00 75.75 491 GLN A C 1
ATOM 3876 O O . GLN A 1 491 ? 31.746 -12.095 -21.016 1.00 75.75 491 GLN A O 1
ATOM 3881 N N . SER A 1 492 ? 33.530 -12.529 -19.727 1.00 67.25 492 SER A N 1
ATOM 3882 C CA . SER A 1 492 ? 34.351 -13.128 -20.787 1.00 67.25 492 SER A CA 1
ATOM 3883 C C . SER A 1 492 ? 35.125 -14.348 -20.284 1.00 67.25 492 SER A C 1
ATOM 3885 O O . SER A 1 492 ? 35.592 -14.389 -19.142 1.00 67.25 492 SER A O 1
ATOM 3887 N N . SER A 1 493 ? 35.279 -15.361 -21.140 1.00 60.84 493 SER A N 1
ATOM 3888 C CA . SER A 1 493 ? 36.227 -16.456 -20.914 1.00 60.84 493 SER A CA 1
ATOM 3889 C C . SER A 1 493 ? 37.653 -15.928 -21.097 1.00 60.84 493 SER A C 1
ATOM 3891 O O . SER A 1 493 ? 37.979 -15.422 -22.172 1.00 60.84 493 SER A O 1
ATOM 3893 N N . LYS A 1 494 ? 38.509 -16.056 -20.076 1.00 54.59 494 LYS A N 1
ATOM 3894 C CA . LYS A 1 494 ? 39.865 -15.469 -20.062 1.00 54.59 494 LYS A CA 1
ATOM 3895 C C . LYS A 1 494 ? 40.816 -16.014 -21.139 1.00 54.59 494 LYS A C 1
ATOM 3897 O O . LYS A 1 494 ? 41.804 -15.356 -21.434 1.00 54.59 494 LYS A O 1
ATOM 3902 N N . GLU A 1 495 ? 40.499 -17.146 -21.767 1.00 57.59 495 GLU A N 1
ATOM 3903 C CA . GLU A 1 495 ? 41.217 -17.704 -22.919 1.00 57.59 495 GLU A CA 1
ATOM 3904 C C . GLU A 1 495 ? 40.204 -18.428 -23.821 1.00 57.59 495 GLU A C 1
ATOM 3906 O O . GLU A 1 495 ? 39.420 -19.238 -23.331 1.00 57.59 495 GLU A O 1
ATOM 3911 N N . SER A 1 496 ? 40.176 -18.132 -25.125 1.00 62.59 496 SER A N 1
ATOM 3912 C CA . SER A 1 496 ? 39.265 -18.795 -26.070 1.00 62.59 496 SER A CA 1
ATOM 3913 C C . SER A 1 496 ? 39.984 -19.276 -27.322 1.00 62.59 496 SER A C 1
ATOM 3915 O O . SER A 1 496 ? 40.677 -18.519 -28.000 1.00 62.59 496 SER A O 1
ATOM 3917 N N . LEU A 1 497 ? 39.728 -20.536 -27.673 1.00 65.62 497 LEU A N 1
ATOM 3918 C CA . LEU A 1 497 ? 40.223 -21.205 -28.878 1.00 65.62 497 LEU A CA 1
ATOM 3919 C C . LEU A 1 497 ? 39.572 -20.693 -30.180 1.00 65.62 497 LEU A C 1
ATOM 3921 O O . LEU A 1 497 ? 40.038 -21.046 -31.273 1.00 65.62 497 LEU A O 1
ATOM 3925 N N . PHE A 1 498 ? 38.510 -19.887 -30.070 1.00 72.06 498 PHE A N 1
ATOM 3926 C CA . PHE A 1 498 ? 37.678 -19.410 -31.183 1.00 72.06 498 PHE A CA 1
ATOM 3927 C C . PHE A 1 498 ? 37.873 -17.925 -31.515 1.00 72.06 498 PHE A C 1
ATOM 3929 O O . PHE A 1 498 ? 37.281 -17.440 -32.479 1.00 72.06 498 PHE A O 1
ATOM 3936 N N . ALA A 1 499 ? 38.722 -17.212 -30.766 1.00 71.44 499 ALA A N 1
ATOM 3937 C CA . ALA A 1 499 ? 39.021 -15.808 -31.035 1.00 71.44 499 ALA A CA 1
ATOM 3938 C C . ALA A 1 499 ? 39.526 -15.622 -32.479 1.00 71.44 499 ALA A C 1
ATOM 3940 O O . ALA A 1 499 ? 40.458 -16.299 -32.916 1.00 71.44 499 ALA A O 1
ATOM 3941 N N . GLY A 1 500 ? 38.875 -14.731 -33.233 1.00 75.12 500 GLY A N 1
ATOM 3942 C CA . GLY A 1 500 ? 39.188 -14.470 -34.643 1.00 75.12 500 GLY A CA 1
ATOM 3943 C C . GLY A 1 500 ? 38.764 -15.568 -35.629 1.00 75.12 500 GLY A C 1
ATOM 3944 O O . GLY A 1 500 ? 39.089 -15.458 -36.806 1.00 75.12 500 GLY A O 1
ATOM 3945 N N . LYS A 1 501 ? 38.050 -16.611 -35.180 1.00 83.19 501 LYS A N 1
ATOM 3946 C CA . LYS A 1 501 ? 37.538 -17.703 -36.034 1.00 83.19 501 LYS A CA 1
ATOM 3947 C C . LYS A 1 501 ? 36.018 -17.674 -36.238 1.00 83.19 501 LYS A C 1
ATOM 3949 O O . LYS A 1 501 ? 35.466 -18.538 -36.920 1.00 83.19 501 LYS A O 1
ATOM 3954 N N . VAL A 1 502 ? 35.344 -16.680 -35.676 1.00 87.25 502 VAL A N 1
ATOM 3955 C CA . VAL A 1 502 ? 33.948 -16.350 -35.971 1.00 87.25 502 VAL A CA 1
ATOM 3956 C C . VAL A 1 502 ? 33.933 -14.917 -36.479 1.00 87.25 502 VAL A C 1
ATOM 3958 O O . VAL A 1 502 ? 34.506 -14.037 -35.836 1.00 87.25 502 VAL A O 1
ATOM 3961 N N . THR A 1 503 ? 33.339 -14.693 -37.649 1.00 89.75 503 THR A N 1
ATOM 3962 C CA . THR A 1 503 ? 33.228 -13.354 -38.242 1.00 89.75 503 THR A CA 1
ATOM 3963 C C . THR A 1 503 ? 31.806 -12.833 -38.109 1.00 89.75 503 THR A C 1
ATOM 3965 O O . THR A 1 503 ? 30.851 -13.607 -38.143 1.00 89.75 503 THR A O 1
ATOM 3968 N N . LEU A 1 504 ? 31.679 -11.515 -37.953 1.00 91.81 504 LEU A N 1
ATOM 3969 C CA . LEU A 1 504 ? 30.408 -10.803 -37.885 1.00 91.81 504 LEU A CA 1
ATOM 3970 C C . LEU A 1 504 ? 30.399 -9.709 -38.952 1.00 91.81 504 LEU A C 1
ATOM 3972 O O . LEU A 1 504 ? 31.228 -8.799 -38.914 1.00 91.81 504 LEU A O 1
ATOM 3976 N N . GLU A 1 505 ? 29.431 -9.769 -39.851 1.00 93.62 505 GLU A N 1
ATOM 3977 C CA . GLU A 1 505 ? 29.120 -8.715 -40.814 1.00 93.62 505 GLU A CA 1
ATOM 3978 C C . GLU A 1 505 ? 27.769 -8.092 -40.441 1.00 93.62 505 GLU A C 1
ATOM 3980 O O . GLU A 1 505 ? 26.871 -8.790 -39.968 1.00 93.62 505 GLU A O 1
ATOM 3985 N N . CYS A 1 506 ? 27.625 -6.782 -40.631 1.00 93.50 506 CYS A N 1
ATOM 3986 C CA . CYS A 1 506 ? 26.349 -6.080 -40.494 1.00 93.50 506 CYS A CA 1
ATOM 3987 C C . CYS A 1 506 ? 25.982 -5.559 -41.877 1.00 93.50 506 CYS A C 1
ATOM 3989 O O . CYS A 1 506 ? 26.673 -4.682 -42.378 1.00 93.50 506 CYS A O 1
ATOM 3991 N N . MET A 1 507 ? 24.976 -6.135 -42.520 1.00 93.81 507 MET A N 1
ATOM 3992 C CA . MET A 1 507 ? 24.669 -5.866 -43.923 1.00 93.81 507 MET A CA 1
ATOM 3993 C C . MET A 1 507 ? 23.476 -4.922 -44.024 1.00 93.81 507 MET A C 1
ATOM 3995 O O . MET A 1 507 ? 22.431 -5.199 -43.438 1.00 93.81 507 MET A O 1
ATOM 3999 N N . ASP A 1 508 ? 23.630 -3.833 -44.775 1.00 90.62 508 ASP A N 1
ATOM 4000 C CA . ASP A 1 508 ? 22.513 -2.962 -45.157 1.00 90.62 508 ASP A CA 1
ATOM 4001 C C . ASP A 1 508 ? 21.716 -3.552 -46.349 1.00 90.62 508 ASP A C 1
ATOM 4003 O O . ASP A 1 508 ? 22.183 -4.502 -46.992 1.00 90.62 508 ASP A O 1
ATOM 4007 N N . PRO A 1 509 ? 20.544 -2.991 -46.717 1.00 86.38 509 PRO A N 1
ATOM 4008 C CA . PRO A 1 509 ? 19.723 -3.502 -47.818 1.00 86.38 509 PRO A CA 1
ATOM 4009 C C . PRO A 1 509 ? 20.401 -3.369 -49.189 1.00 86.38 509 PRO A C 1
ATOM 4011 O O . PRO A 1 509 ? 19.959 -3.959 -50.172 1.00 86.38 509 PRO A O 1
ATOM 4014 N N . THR A 1 510 ? 21.485 -2.591 -49.276 1.00 87.94 510 THR A N 1
ATOM 4015 C CA . THR A 1 510 ? 22.292 -2.428 -50.491 1.00 87.94 510 THR A CA 1
ATOM 4016 C C . THR A 1 510 ? 23.458 -3.420 -50.564 1.00 87.94 510 THR A C 1
ATOM 4018 O O . THR A 1 510 ? 24.163 -3.462 -51.572 1.00 87.94 510 THR A O 1
ATOM 4021 N N . GLY A 1 511 ? 23.640 -4.252 -49.532 1.00 85.19 511 GLY A N 1
ATOM 4022 C CA . GLY A 1 511 ? 24.680 -5.272 -49.448 1.00 85.19 511 GLY A CA 1
ATOM 4023 C C . GLY A 1 511 ? 26.035 -4.760 -48.956 1.00 85.19 511 GLY A C 1
ATOM 4024 O O . GLY A 1 511 ? 27.027 -5.476 -49.098 1.00 85.19 511 GLY A O 1
ATOM 4025 N N . ASN A 1 512 ? 26.118 -3.554 -48.386 1.00 90.88 512 ASN A N 1
ATOM 4026 C CA . ASN A 1 512 ? 27.360 -3.061 -47.790 1.00 90.88 512 ASN A CA 1
ATOM 4027 C C . ASN A 1 512 ? 27.521 -3.578 -46.360 1.00 90.88 512 ASN A C 1
ATOM 4029 O O . ASN A 1 512 ? 26.572 -3.569 -45.577 1.00 90.88 512 ASN A O 1
ATOM 4033 N N . ASN A 1 513 ? 28.751 -3.945 -45.994 1.00 93.44 513 ASN A N 1
ATOM 4034 C CA . ASN A 1 513 ? 29.083 -4.280 -44.615 1.00 93.44 513 ASN A CA 1
ATOM 4035 C C . ASN A 1 513 ? 29.347 -3.002 -43.796 1.00 93.44 513 ASN A C 1
ATOM 4037 O O . ASN A 1 513 ? 30.365 -2.330 -43.972 1.00 93.44 513 ASN A O 1
ATOM 4041 N N . LEU A 1 514 ? 28.432 -2.691 -42.883 1.00 92.88 514 LEU A N 1
ATOM 4042 C CA . LEU A 1 514 ? 28.486 -1.581 -41.935 1.00 92.88 514 LEU A CA 1
ATOM 4043 C C . LEU A 1 514 ? 29.412 -1.850 -40.739 1.00 92.88 514 LEU A C 1
ATOM 4045 O O . LEU A 1 514 ? 29.717 -0.919 -39.994 1.00 92.88 514 LEU A O 1
ATOM 4049 N N . ASN A 1 515 ? 29.863 -3.094 -40.529 1.00 93.00 515 ASN A N 1
ATOM 4050 C CA . ASN A 1 515 ? 30.869 -3.413 -39.517 1.00 93.00 515 ASN A CA 1
ATOM 4051 C C . ASN A 1 515 ? 32.268 -3.057 -40.036 1.00 93.00 515 ASN A C 1
ATOM 4053 O O . ASN A 1 515 ? 32.942 -3.864 -40.679 1.00 93.00 515 ASN A O 1
ATOM 4057 N N . ILE A 1 516 ? 32.714 -1.837 -39.739 1.00 91.19 516 ILE A N 1
ATOM 4058 C CA . ILE A 1 516 ? 33.994 -1.302 -40.199 1.00 91.19 516 ILE A CA 1
ATOM 4059 C C . ILE A 1 516 ? 34.958 -1.258 -39.015 1.00 91.19 516 ILE A C 1
ATOM 4061 O O . ILE A 1 516 ? 34.731 -0.549 -38.037 1.00 91.19 516 ILE A O 1
ATOM 4065 N N . ASN A 1 517 ? 36.064 -2.003 -39.109 1.00 86.62 517 ASN A N 1
ATOM 4066 C CA . ASN A 1 517 ? 37.093 -2.100 -38.063 1.00 86.62 517 ASN A CA 1
ATOM 4067 C C . ASN A 1 517 ? 36.545 -2.518 -36.683 1.00 86.62 517 ASN A C 1
ATOM 4069 O O . ASN A 1 517 ? 37.057 -2.079 -35.654 1.00 86.62 517 ASN A O 1
ATOM 4073 N N . GLY A 1 518 ? 35.515 -3.371 -36.659 1.00 86.81 518 GLY A N 1
ATOM 4074 C CA . GLY A 1 518 ? 34.916 -3.858 -35.416 1.00 86.81 518 GLY A CA 1
ATOM 4075 C C . GLY A 1 518 ? 33.985 -2.852 -34.741 1.00 86.81 518 GLY A C 1
ATOM 4076 O O . GLY A 1 518 ? 33.785 -2.944 -33.536 1.00 86.81 518 GLY A O 1
ATOM 4077 N N . MET A 1 519 ? 33.435 -1.894 -35.489 1.00 92.56 519 MET A N 1
ATOM 4078 C CA . MET A 1 519 ? 32.408 -0.964 -35.029 1.00 92.56 519 MET A CA 1
ATOM 4079 C C . MET A 1 519 ? 31.330 -0.834 -36.101 1.00 92.56 519 MET A C 1
ATOM 4081 O O . MET A 1 519 ? 31.629 -0.658 -37.282 1.00 92.56 519 MET A O 1
ATOM 4085 N N . ILE A 1 520 ? 30.073 -0.893 -35.677 1.00 93.94 520 ILE A N 1
ATOM 4086 C CA . ILE A 1 520 ? 28.910 -0.769 -36.553 1.00 93.94 520 ILE A CA 1
ATOM 4087 C C . ILE A 1 520 ? 28.316 0.620 -36.360 1.00 93.94 520 ILE A C 1
ATOM 4089 O O . ILE A 1 520 ? 28.085 1.040 -35.228 1.00 93.94 520 ILE A O 1
ATOM 4093 N N . VAL A 1 521 ? 28.064 1.339 -37.452 1.00 92.62 521 VAL A N 1
ATOM 4094 C CA . VAL A 1 521 ? 27.387 2.641 -37.414 1.00 92.62 521 VAL A CA 1
ATOM 4095 C C . VAL A 1 521 ? 26.145 2.570 -38.286 1.00 92.62 521 VAL A C 1
ATOM 4097 O O . VAL A 1 521 ? 26.249 2.303 -39.480 1.00 92.62 521 VAL A O 1
ATOM 4100 N N . VAL A 1 522 ? 24.983 2.830 -37.692 1.00 91.00 522 VAL A N 1
ATOM 4101 C CA . VAL A 1 522 ? 23.686 2.813 -38.380 1.00 91.00 522 VAL A CA 1
ATOM 4102 C C . VAL A 1 522 ? 22.950 4.130 -38.159 1.00 91.00 522 VAL A C 1
ATOM 4104 O O . VAL A 1 522 ? 23.129 4.806 -37.140 1.00 91.00 522 VAL A O 1
ATOM 4107 N N . HIS A 1 523 ? 22.121 4.514 -39.124 1.00 89.19 523 HIS A N 1
ATOM 4108 C CA . HIS A 1 523 ? 21.232 5.661 -38.992 1.00 89.19 523 HIS A CA 1
ATOM 4109 C C . HIS A 1 523 ? 19.827 5.198 -38.622 1.00 89.19 523 HIS A C 1
ATOM 4111 O O . HIS A 1 523 ? 19.386 4.138 -39.055 1.00 89.19 523 HIS A O 1
ATOM 4117 N N . GLU A 1 524 ? 19.124 6.005 -37.838 1.00 84.31 524 GLU A N 1
ATOM 4118 C CA . GLU A 1 524 ? 17.737 5.749 -37.454 1.00 84.31 524 GLU A CA 1
ATOM 4119 C C . GLU A 1 524 ? 16.855 5.393 -38.664 1.00 84.31 524 GLU A C 1
ATOM 4121 O O . GLU A 1 524 ? 16.920 6.051 -39.710 1.00 84.31 524 GLU A O 1
ATOM 4126 N N . GLY A 1 525 ? 16.064 4.326 -38.513 1.00 80.81 525 GLY A N 1
ATOM 4127 C CA . GLY A 1 525 ? 15.219 3.769 -39.573 1.00 80.81 525 GLY A CA 1
ATOM 4128 C C . GLY A 1 525 ? 15.967 3.034 -40.693 1.00 80.81 525 GLY A C 1
ATOM 4129 O O . GLY A 1 525 ? 15.342 2.657 -41.678 1.00 80.81 525 GLY A O 1
ATOM 4130 N N . THR A 1 526 ? 17.287 2.841 -40.584 1.00 85.25 526 THR A N 1
ATOM 4131 C CA . THR A 1 526 ? 18.031 1.965 -41.504 1.00 85.25 526 THR A CA 1
ATOM 4132 C C . THR A 1 526 ? 17.805 0.519 -41.090 1.00 85.25 526 THR A C 1
ATOM 4134 O O . THR A 1 526 ? 18.101 0.157 -39.951 1.00 85.25 526 THR A O 1
ATOM 4137 N N . GLU A 1 527 ? 17.303 -0.286 -42.015 1.00 88.69 527 GLU A N 1
ATOM 4138 C CA . GLU A 1 527 ? 17.215 -1.737 -41.879 1.00 88.69 527 GLU A CA 1
ATOM 4139 C C . GLU A 1 527 ? 18.603 -2.372 -42.035 1.00 88.69 527 GLU A C 1
ATOM 4141 O O . GLU A 1 527 ? 19.421 -1.906 -42.829 1.00 88.69 527 GLU A O 1
ATOM 4146 N N . TYR A 1 528 ? 18.904 -3.410 -41.263 1.00 90.31 528 TYR A N 1
ATOM 4147 C CA . TYR A 1 528 ? 20.140 -4.179 -41.387 1.00 90.31 528 TYR A CA 1
ATOM 4148 C C . TYR A 1 528 ? 19.964 -5.603 -40.857 1.00 90.31 528 TYR A C 1
ATOM 4150 O O . TYR A 1 528 ? 19.110 -5.871 -40.014 1.00 90.31 528 TYR A O 1
ATOM 4158 N N . VAL A 1 529 ? 20.820 -6.516 -41.316 1.00 91.50 529 VAL A N 1
ATOM 4159 C CA . VAL A 1 529 ? 20.894 -7.903 -40.826 1.00 91.50 529 VAL A CA 1
ATOM 4160 C C . VAL A 1 529 ? 22.304 -8.225 -40.347 1.00 91.50 529 VAL A C 1
ATOM 4162 O O . VAL A 1 529 ? 23.289 -7.714 -40.887 1.00 91.50 529 VAL A O 1
ATOM 4165 N N . PHE A 1 530 ? 22.436 -9.109 -39.362 1.00 92.56 530 PHE A N 1
ATOM 4166 C CA . PHE A 1 530 ? 23.740 -9.634 -38.968 1.00 92.56 530 PHE A CA 1
ATOM 4167 C C . PHE A 1 530 ? 24.008 -10.951 -39.672 1.00 92.56 530 PHE A C 1
ATOM 4169 O O . PHE A 1 530 ? 23.181 -11.858 -39.644 1.00 92.56 530 PHE A O 1
ATOM 4176 N N . LYS A 1 531 ? 25.195 -11.087 -40.257 1.00 93.38 531 LYS A N 1
ATOM 4177 C CA . LYS A 1 531 ? 25.680 -12.349 -40.810 1.00 93.38 531 LYS A CA 1
ATOM 4178 C C . LYS A 1 531 ? 26.869 -12.840 -39.996 1.00 93.38 531 LYS A C 1
ATOM 4180 O O . LYS A 1 531 ? 27.907 -12.182 -39.932 1.00 93.38 531 LYS A O 1
ATOM 4185 N N . ILE A 1 532 ? 26.715 -14.003 -39.377 1.00 92.88 532 ILE A N 1
ATOM 4186 C CA . ILE A 1 532 ? 27.725 -14.655 -38.549 1.00 92.88 532 ILE A CA 1
ATOM 4187 C C . ILE A 1 532 ? 28.281 -15.848 -39.318 1.00 92.88 532 ILE A C 1
ATOM 4189 O O . ILE A 1 532 ? 27.512 -16.717 -39.713 1.00 92.88 532 ILE A O 1
ATOM 4193 N N . SER A 1 533 ? 29.599 -15.927 -39.510 1.00 93.12 533 SER A N 1
ATOM 4194 C CA . SER A 1 533 ? 30.219 -17.056 -40.227 1.00 93.12 533 SER A CA 1
ATOM 4195 C C . SER A 1 533 ? 31.149 -17.866 -39.329 1.00 93.12 533 SER A C 1
ATOM 4197 O O . SER A 1 533 ? 31.991 -17.308 -38.618 1.00 93.12 533 SER A O 1
ATOM 4199 N N . ASN A 1 534 ? 31.022 -19.195 -39.382 1.00 93.19 534 ASN A N 1
ATOM 4200 C CA . ASN A 1 534 ? 31.893 -20.122 -38.667 1.00 93.19 534 ASN A CA 1
ATOM 4201 C C . ASN A 1 534 ? 33.098 -20.489 -39.542 1.00 93.19 534 ASN A C 1
ATOM 4203 O O . ASN A 1 534 ? 32.988 -21.297 -40.457 1.00 93.19 534 ASN A O 1
ATOM 4207 N N . THR A 1 535 ? 34.274 -19.939 -39.239 1.00 91.69 535 THR A N 1
ATOM 4208 C CA . THR A 1 535 ? 35.519 -20.268 -39.968 1.00 91.69 535 THR A CA 1
ATOM 4209 C C . THR A 1 535 ? 36.357 -21.345 -39.269 1.00 91.69 535 THR A C 1
ATOM 4211 O O . THR A 1 535 ? 37.493 -21.617 -39.658 1.00 91.69 535 THR A O 1
ATOM 4214 N N . THR A 1 536 ? 35.822 -21.965 -38.213 1.00 89.50 536 THR A N 1
ATOM 4215 C CA . THR A 1 536 ? 36.479 -23.079 -37.523 1.00 89.50 536 THR A CA 1
ATOM 4216 C C . THR A 1 536 ? 36.278 -24.401 -38.270 1.00 89.50 536 THR A C 1
ATOM 4218 O O . THR A 1 536 ? 35.551 -24.477 -39.254 1.00 89.50 536 THR A O 1
ATOM 4221 N N . LEU A 1 537 ? 36.924 -25.465 -37.780 1.00 90.25 537 LEU A N 1
ATOM 4222 C CA . LEU A 1 537 ? 36.747 -26.834 -38.278 1.00 90.25 537 LEU A CA 1
ATOM 4223 C C . LEU A 1 537 ? 35.688 -27.630 -37.494 1.00 90.25 537 LEU A C 1
ATOM 4225 O O . LEU A 1 537 ? 35.522 -28.820 -37.745 1.00 90.25 537 LEU A O 1
ATOM 4229 N N . VAL A 1 538 ? 35.004 -27.008 -36.526 1.00 90.12 538 VAL A N 1
ATOM 4230 C CA . VAL A 1 538 ? 34.003 -27.660 -35.667 1.00 90.12 538 VAL A CA 1
ATOM 4231 C C . VAL A 1 538 ? 32.667 -26.913 -35.733 1.00 90.12 538 VAL A C 1
ATOM 4233 O O . VAL A 1 538 ? 32.660 -25.701 -35.935 1.00 90.12 538 VAL A O 1
ATOM 4236 N N . PRO A 1 539 ? 31.521 -27.598 -35.606 1.00 90.25 539 PRO A N 1
ATOM 4237 C CA . PRO A 1 539 ? 30.228 -26.924 -35.557 1.00 90.25 539 PRO A CA 1
ATOM 4238 C C . PRO A 1 539 ? 30.086 -26.106 -34.259 1.00 90.25 539 PRO A C 1
ATOM 4240 O O . PRO A 1 539 ? 30.592 -26.517 -33.212 1.00 90.25 539 PRO A O 1
ATOM 4243 N N . LEU A 1 540 ? 29.414 -24.949 -34.325 1.00 89.50 540 LEU A N 1
ATOM 4244 C CA . LEU A 1 540 ? 29.301 -24.001 -33.206 1.00 89.50 540 LEU A CA 1
ATOM 4245 C C . LEU A 1 540 ? 27.853 -23.591 -32.924 1.00 89.50 540 LEU A C 1
ATOM 4247 O O . LEU A 1 540 ? 27.136 -23.150 -33.814 1.00 89.50 540 LEU A O 1
ATOM 4251 N N . TYR A 1 541 ? 27.445 -23.633 -31.662 1.00 88.81 541 TYR A N 1
ATOM 4252 C CA . TYR A 1 541 ? 26.254 -22.936 -31.191 1.00 88.81 541 TYR A CA 1
ATOM 4253 C C . TYR A 1 541 ? 26.575 -21.452 -31.031 1.00 88.81 541 TYR A C 1
ATOM 4255 O O . TYR A 1 541 ? 27.560 -21.099 -30.379 1.00 88.81 541 TYR A O 1
ATOM 4263 N N . VAL A 1 542 ? 25.746 -20.594 -31.626 1.00 88.44 542 VAL A N 1
ATOM 4264 C CA . VAL A 1 542 ? 25.883 -19.135 -31.575 1.00 88.44 542 VAL A CA 1
ATOM 4265 C C . VAL A 1 542 ? 24.590 -18.547 -31.033 1.00 88.44 542 VAL A C 1
ATOM 4267 O O . VAL A 1 542 ? 23.522 -18.884 -31.525 1.00 88.44 542 VAL A O 1
ATOM 4270 N N . SER A 1 543 ? 24.681 -17.666 -30.042 1.00 89.12 543 SER A N 1
ATOM 4271 C CA . SER A 1 543 ? 23.572 -16.806 -29.608 1.00 89.12 543 SER A CA 1
ATOM 4272 C C . SER A 1 543 ? 23.989 -15.345 -29.711 1.00 89.12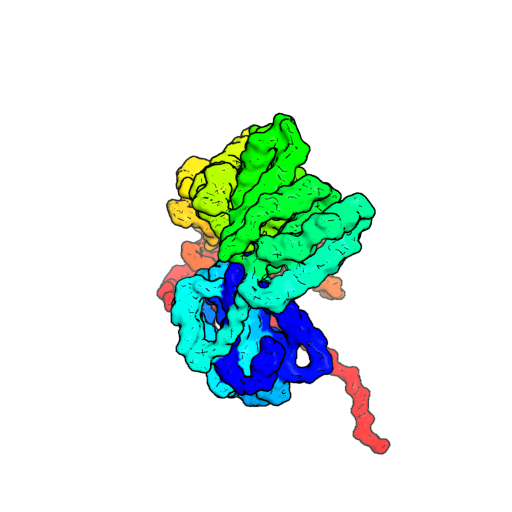 543 SER A C 1
ATOM 4274 O O . SER A 1 543 ? 25.141 -15.020 -29.421 1.00 89.12 543 SER A O 1
ATOM 4276 N N . VAL A 1 544 ? 23.074 -14.474 -30.124 1.00 89.25 544 VAL A N 1
ATOM 4277 C CA . VAL A 1 544 ? 23.324 -13.062 -30.419 1.00 89.25 544 VAL A CA 1
ATOM 4278 C C . VAL A 1 544 ? 22.400 -12.204 -29.567 1.00 89.25 544 VAL A C 1
ATOM 4280 O O . VAL A 1 544 ? 21.181 -12.258 -29.711 1.00 89.25 544 VAL A O 1
ATOM 4283 N N . PHE A 1 545 ? 22.993 -11.381 -28.710 1.00 90.25 545 PHE A N 1
ATOM 4284 C CA . PHE A 1 545 ? 22.282 -10.443 -27.851 1.00 90.25 545 PHE A CA 1
ATOM 4285 C C . PHE A 1 545 ? 22.700 -9.008 -28.161 1.00 90.25 545 PHE A C 1
ATOM 4287 O O . PHE A 1 545 ? 23.859 -8.746 -28.471 1.00 90.25 545 PHE A O 1
ATOM 4294 N N . SER A 1 546 ? 21.778 -8.065 -28.038 1.00 89.56 546 SER A N 1
ATOM 4295 C CA . SER A 1 546 ? 22.034 -6.631 -28.117 1.00 89.56 546 SER A CA 1
ATOM 4296 C C . SER A 1 546 ? 21.853 -6.003 -26.745 1.00 89.56 546 SER A C 1
ATOM 4298 O O . SER A 1 546 ? 20.801 -6.139 -26.127 1.00 89.56 546 SER A O 1
ATOM 4300 N N . PHE A 1 547 ? 22.889 -5.319 -26.279 1.00 91.62 547 PHE A N 1
ATOM 4301 C CA . PHE A 1 547 ? 22.933 -4.592 -25.018 1.00 91.62 547 PHE A CA 1
ATOM 4302 C C . PHE A 1 547 ? 22.829 -3.103 -25.325 1.00 91.62 547 PHE A C 1
ATOM 4304 O O . PHE A 1 547 ? 23.818 -2.492 -25.722 1.00 91.62 547 PHE A O 1
ATOM 4311 N N . ASN A 1 548 ? 21.649 -2.511 -25.174 1.00 89.94 548 ASN A N 1
ATOM 4312 C CA . ASN A 1 548 ? 21.455 -1.087 -25.412 1.00 89.94 548 ASN A CA 1
ATOM 4313 C C . ASN A 1 548 ? 21.837 -0.269 -24.171 1.00 89.94 548 ASN A C 1
ATOM 4315 O O . ASN A 1 548 ? 21.209 -0.406 -23.122 1.00 89.94 548 ASN A O 1
ATOM 4319 N N . VAL A 1 549 ? 22.850 0.592 -24.288 1.00 90.19 549 VAL A N 1
ATOM 4320 C CA . VAL A 1 549 ? 23.338 1.375 -23.149 1.00 90.19 549 VAL A CA 1
ATOM 4321 C C . VAL A 1 549 ? 22.320 2.433 -22.753 1.00 90.19 549 VAL A C 1
ATOM 4323 O O . VAL A 1 549 ? 22.004 2.510 -21.574 1.00 90.19 549 VAL A O 1
ATOM 4326 N N . GLY A 1 550 ? 21.767 3.203 -23.698 1.00 85.94 550 GLY A N 1
ATOM 4327 C CA . GLY A 1 550 ? 20.878 4.335 -23.410 1.00 85.94 550 GLY A CA 1
ATOM 4328 C C . GLY A 1 550 ? 19.587 3.981 -22.662 1.00 85.94 550 GLY A C 1
ATOM 4329 O O . GLY A 1 550 ? 19.000 4.854 -22.016 1.00 85.94 550 GLY A O 1
ATOM 4330 N N . THR A 1 551 ? 19.156 2.720 -22.716 1.00 85.44 551 THR A N 1
ATOM 4331 C CA . THR A 1 551 ? 17.931 2.210 -22.073 1.00 85.44 551 THR A CA 1
ATOM 4332 C C . THR A 1 551 ? 18.173 1.057 -21.095 1.00 85.44 551 THR A C 1
ATOM 4334 O O . THR A 1 551 ? 17.230 0.621 -20.445 1.00 85.44 551 THR A O 1
ATOM 4337 N N . LEU A 1 552 ? 19.408 0.550 -20.984 1.00 87.69 552 LEU A N 1
ATOM 4338 C CA . LEU A 1 552 ? 19.772 -0.673 -20.245 1.00 87.69 552 LEU A CA 1
ATOM 4339 C C . LEU A 1 552 ? 19.047 -1.952 -20.709 1.00 87.69 552 LEU A C 1
ATOM 4341 O O . LEU A 1 552 ? 19.103 -2.979 -20.030 1.00 87.69 552 LEU A O 1
ATOM 4345 N N . ASN A 1 553 ? 18.393 -1.927 -21.873 1.00 86.75 553 ASN A N 1
ATOM 4346 C CA . ASN A 1 553 ? 17.677 -3.084 -22.394 1.00 86.75 553 ASN A CA 1
ATOM 4347 C C . ASN A 1 553 ? 18.630 -4.132 -22.978 1.00 86.75 553 ASN A C 1
ATOM 4349 O O . ASN A 1 553 ? 19.582 -3.804 -23.693 1.00 86.75 553 ASN A O 1
ATOM 4353 N N . ILE A 1 554 ? 18.309 -5.405 -22.740 1.00 87.44 554 ILE A N 1
ATOM 4354 C CA . ILE A 1 554 ? 18.974 -6.549 -23.364 1.00 87.44 554 ILE A CA 1
ATOM 4355 C C . ILE A 1 554 ? 17.963 -7.279 -24.249 1.00 87.44 554 ILE A C 1
ATOM 4357 O O . ILE A 1 554 ? 16.904 -7.721 -23.794 1.00 87.44 554 ILE A O 1
ATOM 4361 N N . TRP A 1 555 ? 18.309 -7.409 -25.524 1.00 83.94 555 TRP A N 1
ATOM 4362 C CA . TRP A 1 555 ? 17.492 -8.047 -26.549 1.00 83.94 555 TRP A CA 1
ATOM 4363 C C . TRP A 1 555 ? 18.191 -9.279 -27.099 1.00 83.94 555 TRP A C 1
ATOM 4365 O O . TRP A 1 555 ? 19.401 -9.260 -27.299 1.00 83.94 555 TRP A O 1
ATOM 4375 N N . SER A 1 556 ? 17.432 -10.334 -27.376 1.00 86.19 556 SER A N 1
ATOM 4376 C CA . SER A 1 556 ? 17.925 -11.490 -28.122 1.00 86.19 556 SER A CA 1
ATOM 4377 C C . SER A 1 556 ? 17.600 -11.288 -29.596 1.00 86.19 556 SER A C 1
ATOM 4379 O O . SER A 1 556 ? 16.432 -11.153 -29.948 1.00 86.19 556 SER A O 1
ATOM 4381 N N . TYR A 1 557 ? 18.625 -11.218 -30.444 1.00 84.19 557 TYR A N 1
ATOM 4382 C CA . TYR A 1 557 ? 18.448 -11.187 -31.900 1.00 84.19 557 TYR A CA 1
ATOM 4383 C C . TYR A 1 557 ? 18.487 -12.581 -32.515 1.00 84.19 557 TYR A C 1
ATOM 4385 O O . TYR A 1 557 ? 17.949 -12.787 -33.597 1.00 84.19 557 TYR A O 1
ATOM 4393 N N . TYR A 1 558 ? 19.138 -13.536 -31.849 1.00 85.12 558 TYR A N 1
ATOM 4394 C CA . TYR A 1 558 ? 19.139 -14.926 -32.276 1.00 85.12 558 TYR A CA 1
ATOM 4395 C C . TYR A 1 558 ? 19.545 -15.851 -31.132 1.00 85.12 558 TYR A C 1
ATOM 4397 O O . TYR A 1 558 ? 20.582 -15.645 -30.499 1.00 85.12 558 TYR A O 1
ATOM 4405 N N . GLU A 1 559 ? 18.798 -16.933 -30.941 1.00 82.00 559 GLU A N 1
ATOM 4406 C CA . GLU A 1 559 ? 19.163 -18.038 -30.059 1.00 82.00 559 GLU A CA 1
ATOM 4407 C C . GLU A 1 559 ? 18.847 -19.379 -30.737 1.00 82.00 559 GLU A C 1
ATOM 4409 O O . GLU A 1 559 ? 17.819 -19.509 -31.404 1.00 82.00 559 GLU A O 1
ATOM 4414 N N . PRO A 1 560 ? 19.689 -20.409 -30.552 1.00 76.94 560 PRO A N 1
ATOM 4415 C CA . PRO A 1 560 ? 19.367 -21.750 -31.013 1.00 76.94 560 PRO A CA 1
ATOM 4416 C C . PRO A 1 560 ? 18.170 -22.291 -30.211 1.00 76.94 560 PRO A C 1
ATOM 4418 O O . PRO A 1 560 ? 18.175 -22.280 -28.979 1.00 76.94 560 PRO A O 1
ATOM 4421 N N . GLY A 1 561 ? 17.128 -22.772 -30.894 1.00 66.06 561 GLY A N 1
ATOM 4422 C CA . GLY A 1 561 ? 15.920 -23.287 -30.236 1.00 66.06 561 GLY A CA 1
ATOM 4423 C C . GLY A 1 561 ? 16.179 -24.536 -29.376 1.00 66.06 561 GLY A C 1
ATOM 4424 O O . GLY A 1 561 ? 16.951 -25.410 -29.771 1.00 66.06 561 GLY A O 1
ATOM 4425 N N . LYS A 1 562 ? 15.483 -24.661 -28.229 1.00 53.00 562 LYS A N 1
ATOM 4426 C CA . LYS A 1 562 ? 15.625 -25.782 -27.263 1.00 53.00 562 LYS A CA 1
ATOM 4427 C C . LYS A 1 562 ? 15.331 -27.173 -27.846 1.00 53.00 562 LYS A C 1
ATOM 4429 O O . LYS A 1 562 ? 15.816 -28.159 -27.304 1.00 53.00 562 LYS A O 1
ATOM 4434 N N . ALA A 1 563 ? 14.557 -27.256 -28.930 1.00 47.72 563 ALA A N 1
ATOM 4435 C CA . ALA A 1 563 ? 14.177 -28.522 -29.559 1.00 47.72 563 ALA A CA 1
ATOM 4436 C C . ALA A 1 563 ? 14.954 -28.844 -30.856 1.00 47.72 563 ALA A C 1
ATOM 4438 O O . ALA A 1 563 ? 15.072 -30.018 -31.195 1.00 47.72 563 ALA A O 1
ATOM 4439 N N . VAL A 1 564 ? 15.473 -27.841 -31.590 1.00 50.44 564 VAL A N 1
ATOM 4440 C CA . VAL A 1 564 ? 15.999 -28.014 -32.971 1.00 50.44 564 VAL A CA 1
ATOM 4441 C C . VAL A 1 564 ? 17.047 -26.950 -33.380 1.00 50.44 564 VAL A C 1
ATOM 4443 O O . VAL A 1 564 ? 17.188 -26.613 -34.551 1.00 50.44 564 VAL A O 1
ATOM 4446 N N . GLY A 1 565 ? 17.807 -26.357 -32.460 1.00 59.34 565 GLY A N 1
ATOM 4447 C CA . GLY A 1 565 ? 18.916 -25.482 -32.862 1.00 59.34 565 GLY A CA 1
ATOM 4448 C C . GLY A 1 565 ? 20.118 -26.298 -33.338 1.00 59.34 565 GLY A C 1
ATOM 4449 O O . GLY A 1 565 ? 20.927 -26.692 -32.507 1.00 59.34 565 GLY A O 1
ATOM 4450 N N . ALA A 1 566 ? 20.265 -26.578 -34.637 1.00 73.56 566 ALA A N 1
ATOM 4451 C CA . ALA A 1 566 ? 21.488 -27.211 -35.137 1.00 73.56 566 ALA A CA 1
ATOM 4452 C C . ALA A 1 566 ? 22.686 -26.252 -34.970 1.00 73.56 566 ALA A C 1
ATOM 4454 O O . ALA A 1 566 ? 22.548 -25.052 -35.224 1.00 73.56 566 ALA A O 1
ATOM 4455 N N . PRO A 1 567 ? 23.866 -26.738 -34.547 1.00 87.69 567 PRO A N 1
ATOM 4456 C CA . PRO A 1 567 ? 25.045 -25.889 -34.473 1.00 87.69 567 PRO A CA 1
ATOM 4457 C C . PRO A 1 567 ? 25.453 -25.436 -35.881 1.00 87.69 567 PRO A C 1
ATOM 4459 O O . PRO A 1 567 ? 25.399 -26.219 -36.829 1.00 87.69 567 PRO A O 1
ATOM 4462 N N . LEU A 1 568 ? 25.899 -24.186 -36.009 1.00 89.19 568 LEU A N 1
ATOM 4463 C CA . LEU A 1 568 ? 26.383 -23.593 -37.252 1.00 89.19 568 LEU A CA 1
ATOM 4464 C C . LEU A 1 568 ? 27.573 -24.413 -37.787 1.00 89.19 568 LEU A C 1
ATOM 4466 O O . LEU A 1 568 ? 28.620 -24.445 -37.124 1.00 89.19 568 LEU A O 1
ATOM 4470 N N . PRO A 1 569 ? 27.453 -25.087 -38.947 1.00 91.94 569 PRO A N 1
ATOM 4471 C CA . PRO A 1 569 ? 28.504 -25.971 -39.444 1.00 91.94 569 PRO A CA 1
ATOM 4472 C C . PRO A 1 569 ? 29.804 -25.234 -39.818 1.00 91.94 569 PRO A C 1
ATOM 4474 O O . PRO A 1 569 ? 29.784 -24.026 -40.064 1.00 91.94 569 PRO A O 1
ATOM 4477 N N . PRO A 1 570 ? 30.947 -25.943 -39.887 1.00 92.69 570 PRO A N 1
ATOM 4478 C CA . PRO A 1 570 ? 32.201 -25.393 -40.405 1.00 92.69 570 PRO A CA 1
ATOM 4479 C C . PRO A 1 570 ? 32.045 -24.807 -41.814 1.00 92.69 570 PRO A C 1
ATOM 4481 O O . PRO A 1 570 ? 31.581 -25.494 -42.719 1.00 92.69 570 PRO A O 1
ATOM 4484 N N . GLY A 1 571 ? 32.477 -23.562 -42.013 1.00 90.81 571 GLY A N 1
ATOM 4485 C CA . GLY A 1 571 ? 32.435 -22.859 -43.299 1.00 90.81 571 GLY A CA 1
ATOM 4486 C C . GLY A 1 571 ? 31.085 -22.232 -43.661 1.00 90.81 571 GLY A C 1
ATOM 4487 O O . GLY A 1 571 ? 31.025 -21.489 -44.638 1.00 90.81 571 GLY A O 1
ATOM 4488 N N . GLU A 1 572 ? 30.032 -22.487 -42.882 1.00 93.44 572 GLU A N 1
ATOM 4489 C CA . GLU A 1 572 ? 28.690 -21.944 -43.111 1.00 93.44 572 GLU A CA 1
ATOM 4490 C C . GLU A 1 572 ? 28.482 -20.598 -42.402 1.00 93.44 572 GLU A C 1
ATOM 4492 O O . GLU A 1 572 ? 29.226 -20.208 -41.489 1.00 93.44 572 GLU A O 1
ATOM 4497 N N . SER A 1 573 ? 27.428 -19.887 -42.810 1.00 91.88 573 SER A N 1
ATOM 4498 C CA . SER A 1 573 ? 27.001 -18.635 -42.185 1.00 91.88 573 SER A CA 1
ATOM 4499 C C . SER A 1 573 ? 25.522 -18.635 -41.818 1.00 91.88 573 SER A C 1
ATOM 4501 O O . SER A 1 573 ? 24.695 -19.153 -42.559 1.00 91.88 573 SER A O 1
ATOM 4503 N N . LEU A 1 574 ? 25.206 -17.989 -40.702 1.00 90.88 574 LEU A N 1
ATOM 4504 C CA . LEU A 1 574 ? 23.860 -17.693 -40.231 1.00 90.88 574 LEU A CA 1
ATOM 4505 C C . LEU A 1 574 ? 23.558 -16.212 -40.469 1.00 90.88 574 LEU A C 1
ATOM 4507 O O . LEU A 1 574 ? 24.407 -15.368 -40.180 1.00 90.88 574 LEU A O 1
ATOM 4511 N N . THR A 1 575 ? 22.348 -15.893 -40.920 1.00 89.94 575 THR A N 1
ATOM 4512 C CA . THR A 1 575 ? 21.853 -14.514 -41.016 1.00 89.94 575 THR A CA 1
ATOM 4513 C C . THR A 1 575 ? 20.675 -14.328 -40.065 1.00 89.94 575 THR A C 1
ATOM 4515 O O . THR A 1 575 ? 19.805 -15.193 -40.006 1.00 89.94 575 THR A O 1
ATOM 4518 N N . THR A 1 576 ? 20.681 -13.245 -39.285 1.00 86.94 576 THR A N 1
ATOM 4519 C CA . THR A 1 576 ? 19.581 -12.896 -38.374 1.00 86.94 576 THR A CA 1
ATOM 4520 C C . THR A 1 576 ? 18.385 -12.342 -39.139 1.00 86.94 576 THR A C 1
ATOM 4522 O O . THR A 1 576 ? 18.477 -12.038 -40.329 1.00 86.94 576 THR A O 1
ATOM 4525 N N . GLU A 1 577 ? 17.268 -12.175 -38.436 1.00 85.88 577 GLU A N 1
ATOM 4526 C CA . GLU A 1 577 ? 16.143 -11.395 -38.941 1.00 85.88 577 GLU A CA 1
ATOM 4527 C C . GLU A 1 577 ? 16.538 -9.931 -39.187 1.00 85.88 577 GLU A C 1
ATOM 4529 O O . GLU A 1 577 ? 17.605 -9.460 -38.775 1.00 85.88 577 GLU A O 1
ATOM 4534 N N . GLU A 1 578 ? 15.673 -9.225 -39.906 1.00 85.25 578 GLU A N 1
ATOM 4535 C CA . GLU A 1 578 ? 15.833 -7.808 -40.187 1.00 85.25 578 GLU A CA 1
ATOM 4536 C C . GLU A 1 578 ? 15.637 -6.972 -38.922 1.00 85.25 578 GLU A C 1
ATOM 4538 O O . GLU A 1 578 ? 14.722 -7.188 -38.125 1.00 85.25 578 GLU A O 1
ATOM 4543 N N . HIS A 1 579 ? 16.529 -6.007 -38.729 1.00 83.00 579 HIS A N 1
ATOM 4544 C CA . HIS A 1 579 ? 16.539 -5.146 -37.561 1.00 83.00 579 HIS A CA 1
ATOM 4545 C C . HIS A 1 579 ? 16.553 -3.682 -37.986 1.00 83.00 579 HIS A C 1
ATOM 4547 O O . HIS A 1 579 ? 17.261 -3.288 -38.909 1.00 83.00 579 HIS A O 1
ATOM 4553 N N . SER A 1 580 ? 15.809 -2.856 -37.261 1.00 82.31 580 SER A N 1
ATOM 4554 C CA . SER A 1 580 ? 15.869 -1.401 -37.354 1.00 82.31 580 SER A CA 1
ATOM 4555 C C . SER A 1 580 ? 15.870 -0.813 -35.945 1.00 82.31 580 SER A C 1
ATOM 4557 O O . SER A 1 580 ? 15.501 -1.478 -34.974 1.00 82.31 580 SER A O 1
ATOM 4559 N N . TYR A 1 581 ? 16.352 0.422 -35.807 1.00 78.44 581 TYR A N 1
ATOM 4560 C CA . TYR A 1 581 ? 16.460 1.070 -34.503 1.00 78.44 581 TYR A CA 1
ATOM 4561 C C . TYR A 1 581 ? 16.003 2.523 -34.531 1.00 78.44 581 TYR A C 1
ATOM 4563 O O . TYR A 1 581 ? 16.232 3.239 -35.513 1.00 78.44 581 TYR A O 1
ATOM 4571 N N . TYR A 1 582 ? 15.432 2.949 -33.404 1.00 80.25 582 TYR A N 1
ATOM 4572 C CA . TYR A 1 582 ? 14.984 4.310 -33.135 1.00 80.25 582 TYR A CA 1
ATOM 4573 C C . TYR A 1 582 ? 15.766 4.906 -31.977 1.00 80.25 582 TYR A C 1
ATOM 4575 O O . TYR A 1 582 ? 15.852 4.310 -30.906 1.00 80.25 582 TYR A O 1
ATOM 4583 N N . VAL A 1 583 ? 16.324 6.096 -32.184 1.00 82.31 583 VAL A N 1
ATOM 4584 C CA . VAL A 1 583 ? 17.092 6.775 -31.142 1.00 82.31 583 VAL A CA 1
ATOM 4585 C C . VAL A 1 583 ? 16.105 7.361 -30.126 1.00 82.31 583 VAL A C 1
ATOM 4587 O O . VAL A 1 583 ? 15.200 8.105 -30.532 1.00 82.31 583 VAL A O 1
ATOM 4590 N N . PRO A 1 584 ? 16.269 7.093 -28.815 1.00 79.56 584 PRO A N 1
ATOM 4591 C CA . PRO A 1 584 ? 15.385 7.631 -27.787 1.00 79.56 584 PRO A CA 1
ATOM 4592 C C . PRO A 1 584 ? 15.194 9.148 -27.901 1.00 79.56 584 PRO A C 1
ATOM 4594 O O . PRO A 1 584 ? 16.112 9.902 -28.248 1.00 79.56 584 PRO A O 1
ATOM 4597 N N . LYS A 1 585 ? 13.973 9.615 -27.620 1.00 74.38 585 LYS A N 1
ATOM 4598 C CA . LYS A 1 585 ? 13.621 11.040 -27.682 1.00 74.38 585 LYS A CA 1
ATOM 4599 C C . LYS A 1 585 ? 14.552 11.850 -26.770 1.00 74.38 585 LYS A C 1
ATOM 4601 O O . LYS A 1 585 ? 14.786 11.476 -25.628 1.00 74.38 585 LYS A O 1
ATOM 4606 N N . GLY A 1 586 ? 15.081 12.963 -27.279 1.00 75.31 586 GLY A N 1
ATOM 4607 C CA . GLY A 1 586 ? 16.039 13.808 -26.550 1.00 75.31 586 GLY A CA 1
ATOM 4608 C C . GLY A 1 586 ? 17.511 13.406 -26.709 1.00 75.31 586 GLY A C 1
ATOM 4609 O O . GLY A 1 586 ? 18.379 14.141 -26.245 1.00 75.31 586 GLY A O 1
ATOM 4610 N N . GLN A 1 587 ? 17.807 12.304 -27.406 1.00 81.38 587 GLN A N 1
ATOM 4611 C CA . GLN A 1 587 ? 19.168 11.900 -27.766 1.00 81.38 587 GLN A CA 1
ATOM 4612 C C . GLN A 1 587 ? 19.422 12.051 -29.274 1.00 81.38 587 GLN A C 1
ATOM 4614 O O . GLN A 1 587 ? 18.540 11.808 -30.102 1.00 81.38 587 GLN A O 1
ATOM 4619 N N . GLU A 1 588 ? 20.647 12.443 -29.632 1.00 87.94 588 GLU A N 1
ATOM 4620 C CA . GLU A 1 588 ? 21.139 12.491 -31.023 1.00 87.94 588 GLU A CA 1
ATOM 4621 C C . GLU A 1 588 ? 21.847 11.192 -31.432 1.00 87.94 588 GLU A C 1
ATOM 4623 O O . GLU A 1 588 ? 21.905 10.840 -32.615 1.00 87.94 588 GLU A O 1
ATOM 4628 N N . VAL A 1 589 ? 22.401 10.487 -30.445 1.00 91.94 589 VAL A N 1
ATOM 4629 C CA . VAL A 1 589 ? 23.141 9.238 -30.603 1.00 91.94 589 VAL A CA 1
ATOM 4630 C C . VAL A 1 589 ? 22.748 8.297 -29.477 1.00 91.94 589 VAL A C 1
ATOM 4632 O O . VAL A 1 589 ? 22.645 8.729 -28.331 1.00 91.94 589 VAL A O 1
ATOM 4635 N N . ASP A 1 590 ? 22.600 7.024 -29.814 1.00 91.88 590 ASP A N 1
ATOM 4636 C CA . ASP A 1 590 ? 22.557 5.927 -28.858 1.00 91.88 590 ASP A CA 1
ATOM 4637 C C . ASP A 1 590 ? 23.690 4.935 -29.156 1.00 91.88 590 ASP A C 1
ATOM 4639 O O . ASP A 1 590 ? 24.234 4.884 -30.267 1.00 91.88 590 ASP A O 1
ATOM 4643 N N . VAL A 1 591 ? 24.093 4.179 -28.143 1.00 92.75 591 VAL A N 1
ATOM 4644 C CA . VAL A 1 591 ? 25.180 3.207 -28.226 1.00 92.75 591 VAL A CA 1
ATOM 4645 C C . VAL A 1 591 ? 24.691 1.897 -27.638 1.00 92.75 591 VAL A C 1
ATOM 4647 O O . VAL A 1 591 ? 24.182 1.842 -26.523 1.00 92.75 591 VAL A O 1
ATOM 4650 N N . GLY A 1 592 ? 24.881 0.821 -28.386 1.00 91.81 592 GLY A N 1
ATOM 4651 C CA . GLY A 1 592 ? 24.691 -0.535 -27.909 1.00 91.81 592 GLY A CA 1
ATOM 4652 C C . GLY A 1 592 ? 25.931 -1.387 -28.133 1.00 91.81 592 GLY A C 1
ATOM 4653 O O . GLY A 1 592 ? 26.868 -1.001 -28.831 1.00 91.81 592 GLY A O 1
ATOM 4654 N N . PHE A 1 593 ? 25.921 -2.581 -27.563 1.00 92.38 593 PHE A N 1
ATOM 4655 C CA . PHE A 1 593 ? 26.924 -3.604 -27.804 1.00 92.38 593 PHE A CA 1
ATOM 4656 C C . PHE A 1 593 ? 26.231 -4.879 -28.258 1.00 92.38 593 PHE A C 1
ATOM 4658 O O . PHE A 1 593 ? 25.434 -5.466 -27.528 1.00 92.38 593 PHE A O 1
ATOM 4665 N N . LEU A 1 594 ? 26.553 -5.329 -29.464 1.00 91.94 594 LEU A N 1
ATOM 4666 C CA . LEU A 1 594 ? 26.163 -6.651 -29.915 1.00 91.94 594 LEU A CA 1
ATOM 4667 C C . LEU A 1 594 ? 27.109 -7.662 -29.278 1.00 91.94 594 LEU A C 1
ATOM 4669 O O . LEU A 1 594 ? 28.313 -7.573 -29.494 1.00 91.94 594 LEU A O 1
ATOM 4673 N N . LYS A 1 595 ? 26.593 -8.620 -28.515 1.00 90.81 595 LYS A N 1
ATOM 4674 C CA . LYS A 1 595 ? 27.368 -9.660 -27.847 1.00 90.81 595 LYS A CA 1
ATOM 4675 C C . LYS A 1 595 ? 26.988 -11.036 -28.375 1.00 90.81 595 LYS A C 1
ATOM 4677 O O . LYS A 1 595 ? 25.826 -11.429 -28.327 1.00 90.81 595 LYS A O 1
ATOM 4682 N N . LEU A 1 596 ? 27.985 -11.776 -28.853 1.00 89.69 596 LEU A N 1
ATOM 4683 C CA . LEU A 1 596 ? 27.827 -13.150 -29.309 1.00 89.69 596 LEU A CA 1
ATOM 4684 C C . LEU A 1 596 ? 28.380 -14.107 -28.256 1.00 89.69 596 LEU A C 1
ATOM 4686 O O . LEU A 1 596 ? 29.500 -13.923 -27.772 1.00 89.69 596 LEU A O 1
ATOM 4690 N N . PHE A 1 597 ? 27.611 -15.149 -27.965 1.00 88.31 597 PHE A N 1
ATOM 4691 C CA . PHE A 1 597 ? 28.003 -16.291 -27.146 1.00 88.31 597 PHE A CA 1
ATOM 4692 C C . PHE A 1 597 ? 28.204 -17.491 -28.068 1.00 88.31 597 PHE A C 1
ATOM 4694 O O . PHE A 1 597 ? 27.300 -17.852 -28.820 1.00 88.31 597 PHE A O 1
ATOM 4701 N N . VAL A 1 598 ? 29.400 -18.075 -28.040 1.00 87.50 598 VAL A N 1
ATOM 4702 C CA . VAL A 1 598 ? 29.834 -19.126 -28.964 1.00 87.50 598 VAL A CA 1
ATOM 4703 C C . VAL A 1 598 ? 30.354 -20.327 -28.181 1.00 87.50 598 VAL A C 1
ATOM 4705 O O . VAL A 1 598 ? 31.208 -20.181 -27.305 1.00 87.50 598 VAL A O 1
ATOM 4708 N N . SER A 1 599 ? 29.876 -21.524 -28.515 1.00 86.62 599 SER A N 1
ATOM 4709 C CA . SER A 1 599 ? 30.250 -22.770 -27.836 1.00 86.62 599 SER A CA 1
ATOM 4710 C C . SER A 1 599 ? 30.152 -23.979 -28.766 1.00 86.62 599 SER A C 1
ATOM 4712 O O . SER A 1 599 ? 29.431 -23.955 -29.758 1.00 86.62 599 SER A O 1
ATOM 4714 N N . THR A 1 600 ? 30.870 -25.057 -28.453 1.00 85.44 600 THR A N 1
ATOM 4715 C CA . THR A 1 600 ? 30.724 -26.360 -29.131 1.00 85.44 600 THR A CA 1
ATOM 4716 C C . THR A 1 600 ? 29.554 -27.181 -28.589 1.00 85.44 600 THR A C 1
ATOM 4718 O O . THR A 1 600 ? 29.142 -28.154 -29.212 1.00 85.44 600 THR A O 1
ATOM 4721 N N . GLU A 1 601 ? 29.011 -26.785 -27.440 1.00 83.00 601 GLU A N 1
ATOM 4722 C CA . GLU A 1 601 ? 27.837 -27.381 -26.799 1.00 83.00 601 GLU A CA 1
ATOM 4723 C C . GLU A 1 601 ? 26.731 -26.333 -26.649 1.00 83.00 601 GLU A C 1
ATOM 4725 O O . GLU A 1 601 ? 27.016 -25.136 -26.545 1.00 83.00 601 GLU A O 1
ATOM 4730 N N . TYR A 1 602 ? 25.476 -26.783 -26.625 1.00 83.31 602 TYR A N 1
ATOM 4731 C CA . TYR A 1 602 ? 24.331 -25.907 -26.396 1.00 83.31 602 TYR A CA 1
ATOM 4732 C C . TYR A 1 602 ? 24.453 -25.194 -25.041 1.00 83.31 602 TYR A C 1
ATOM 4734 O O . TYR A 1 602 ? 24.763 -25.820 -24.026 1.00 83.31 602 TYR A O 1
ATOM 4742 N N . LEU A 1 603 ? 24.186 -23.887 -25.026 1.00 78.81 603 LEU A N 1
ATOM 4743 C CA . LEU A 1 603 ? 24.188 -23.064 -23.820 1.00 78.81 603 LEU A CA 1
ATOM 4744 C C . LEU A 1 603 ? 22.769 -22.576 -23.539 1.00 78.81 603 LEU A C 1
ATOM 4746 O O . LEU A 1 603 ? 22.186 -21.887 -24.373 1.00 78.81 603 LEU A O 1
ATOM 4750 N N . ASP A 1 604 ? 22.240 -22.889 -22.355 1.00 78.31 604 ASP A N 1
ATOM 4751 C CA . ASP A 1 604 ? 21.008 -22.257 -21.880 1.00 78.31 604 ASP A CA 1
ATOM 4752 C C . ASP A 1 604 ? 21.341 -20.870 -21.317 1.00 78.31 604 ASP A C 1
ATOM 4754 O O . ASP A 1 604 ? 21.985 -20.741 -20.272 1.00 78.31 604 ASP A O 1
ATOM 4758 N N . LEU A 1 605 ? 20.935 -19.831 -22.045 1.00 79.69 605 LEU A N 1
ATOM 4759 C CA . LEU A 1 605 ? 21.156 -18.428 -21.694 1.00 79.69 605 LEU A CA 1
ATOM 4760 C C . LEU A 1 605 ? 19.891 -17.765 -21.136 1.00 79.69 605 LEU A C 1
ATOM 4762 O O . LEU A 1 605 ? 19.841 -16.542 -21.031 1.00 79.69 605 LEU A O 1
ATOM 4766 N N . SER A 1 606 ? 18.891 -18.548 -20.708 1.00 77.75 606 SER A N 1
ATOM 4767 C CA . SER A 1 606 ? 17.649 -18.024 -20.122 1.00 77.75 606 SER A CA 1
ATOM 4768 C C . SER A 1 606 ? 17.856 -17.185 -18.855 1.00 77.75 606 SER A C 1
ATOM 4770 O O . SER A 1 606 ? 16.941 -16.489 -18.427 1.00 77.75 606 SER A O 1
ATOM 4772 N N . ALA A 1 607 ? 19.035 -17.267 -18.231 1.00 73.12 607 ALA A N 1
ATOM 4773 C CA . ALA A 1 607 ? 19.411 -16.443 -17.087 1.00 73.12 607 ALA A CA 1
ATOM 4774 C C . ALA A 1 607 ? 19.789 -14.998 -17.466 1.00 73.12 607 ALA A C 1
ATOM 4776 O O . ALA A 1 607 ? 19.873 -14.155 -16.577 1.00 73.12 607 ALA A O 1
ATOM 4777 N N . ILE A 1 608 ? 20.035 -14.701 -18.750 1.00 77.88 608 ILE A N 1
ATOM 4778 C CA . ILE A 1 608 ? 20.214 -13.322 -19.220 1.00 77.88 608 ILE A CA 1
ATOM 4779 C C . ILE A 1 608 ? 18.827 -12.663 -19.237 1.00 77.88 608 ILE A C 1
ATOM 4781 O O . ILE A 1 608 ? 17.954 -13.138 -19.970 1.00 77.88 608 ILE A O 1
ATOM 4785 N N . PRO A 1 609 ? 18.593 -11.587 -18.461 1.00 70.88 609 PRO A N 1
ATOM 4786 C CA . PRO A 1 609 ? 17.305 -10.906 -18.458 1.00 70.88 609 PRO A CA 1
ATOM 4787 C C . PRO A 1 609 ? 16.980 -10.409 -19.867 1.00 70.88 609 PRO A C 1
ATOM 4789 O O . PRO A 1 609 ? 17.802 -9.739 -20.488 1.00 70.88 609 PRO A O 1
ATOM 4792 N N . ARG A 1 610 ? 15.796 -10.745 -20.377 1.00 73.12 610 ARG A N 1
ATOM 4793 C CA . ARG A 1 610 ? 15.258 -10.188 -21.626 1.00 73.12 610 ARG A CA 1
ATOM 4794 C C . ARG A 1 610 ? 14.276 -9.082 -21.273 1.00 73.12 610 ARG A C 1
ATOM 4796 O O . ARG A 1 610 ? 13.758 -9.089 -20.158 1.00 73.12 610 ARG A O 1
ATOM 4803 N N . MET A 1 611 ? 14.022 -8.179 -22.224 1.00 57.03 611 MET A N 1
ATOM 4804 C CA . MET A 1 611 ? 12.945 -7.186 -22.168 1.00 57.03 611 MET A CA 1
ATOM 4805 C C . MET A 1 611 ? 11.782 -7.655 -21.300 1.00 57.03 611 MET A C 1
ATOM 4807 O O . MET A 1 611 ? 11.021 -8.555 -21.655 1.00 57.03 611 MET A O 1
ATOM 4811 N N . ALA A 1 612 ? 11.662 -7.010 -20.160 1.00 41.78 612 ALA A N 1
ATOM 4812 C CA . ALA A 1 612 ? 10.468 -7.033 -19.375 1.00 41.78 612 ALA A CA 1
ATOM 4813 C C . ALA A 1 612 ? 10.124 -5.547 -19.216 1.00 41.78 612 ALA A C 1
ATOM 4815 O O . ALA A 1 612 ? 11.009 -4.718 -19.000 1.00 41.78 612 ALA A O 1
ATOM 4816 N N . GLY A 1 613 ? 8.874 -5.181 -19.513 1.00 41.53 613 GLY A N 1
ATOM 4817 C CA . GLY A 1 613 ? 8.457 -3.779 -19.590 1.00 41.53 613 GLY A CA 1
ATOM 4818 C C . GLY A 1 613 ? 8.825 -2.990 -18.328 1.00 41.53 613 GLY A C 1
ATOM 4819 O O . GLY A 1 613 ? 9.155 -3.579 -17.291 1.00 41.53 613 GLY A O 1
ATOM 4820 N N . TYR A 1 614 ? 8.768 -1.657 -18.424 1.00 35.94 614 TYR A N 1
ATOM 4821 C CA . TYR A 1 614 ? 8.926 -0.750 -17.282 1.00 35.94 614 TYR A CA 1
ATOM 4822 C C . TYR A 1 614 ? 8.242 -1.336 -16.029 1.00 35.94 614 TYR A C 1
ATOM 4824 O O . TYR A 1 614 ? 7.034 -1.564 -16.034 1.00 35.94 614 TYR A O 1
ATOM 4832 N N . GLY A 1 615 ? 9.023 -1.633 -14.981 1.00 42.31 615 GLY A N 1
ATOM 4833 C CA . GLY A 1 615 ? 8.525 -2.174 -13.705 1.00 42.31 615 GLY A CA 1
ATOM 4834 C C . GLY A 1 615 ? 8.728 -3.675 -13.454 1.00 42.31 615 GLY A C 1
ATOM 4835 O O . GLY A 1 615 ? 8.303 -4.182 -12.418 1.00 42.31 615 GLY A O 1
ATOM 4836 N N . SER A 1 616 ? 9.386 -4.401 -14.351 1.00 42.81 616 SER A N 1
ATOM 4837 C CA . SER A 1 616 ? 9.720 -5.815 -14.149 1.00 42.81 616 SER A CA 1
ATOM 4838 C C . SER A 1 616 ? 11.025 -6.026 -13.365 1.00 42.81 616 SER A C 1
ATOM 4840 O O . SER A 1 616 ? 12.010 -5.310 -13.542 1.00 42.81 616 SER A O 1
ATOM 4842 N N . VAL A 1 617 ? 11.041 -7.026 -12.478 1.00 49.88 617 VAL A N 1
ATOM 4843 C CA . VAL A 1 617 ? 12.216 -7.375 -11.664 1.00 49.88 617 VAL A CA 1
ATOM 4844 C C . VAL A 1 617 ? 13.060 -8.420 -12.411 1.00 49.88 617 VAL A C 1
ATOM 4846 O O . VAL A 1 617 ? 12.525 -9.481 -12.739 1.00 49.88 617 VAL A O 1
ATOM 4849 N N . PRO A 1 618 ? 14.361 -8.177 -12.669 1.00 55.19 618 PRO A N 1
ATOM 4850 C CA . PRO A 1 618 ? 15.237 -9.182 -13.270 1.00 55.19 618 PRO A CA 1
ATOM 4851 C C . PRO A 1 618 ? 15.400 -10.412 -12.352 1.00 55.19 618 PRO A C 1
ATOM 4853 O O . PRO A 1 618 ? 15.419 -10.249 -11.128 1.00 55.19 618 PRO A O 1
ATOM 4856 N N . PRO A 1 619 ? 15.538 -11.638 -12.895 1.00 56.97 619 PRO A N 1
ATOM 4857 C CA . PRO A 1 619 ? 15.864 -12.823 -12.095 1.00 56.97 619 PRO A CA 1
ATOM 4858 C C . PRO A 1 619 ? 17.270 -12.703 -11.476 1.00 56.97 619 PRO A C 1
ATOM 4860 O O . PRO A 1 619 ? 18.087 -11.976 -12.028 1.00 56.97 619 PRO A O 1
ATOM 4863 N N . PRO A 1 620 ? 17.606 -13.431 -10.391 1.00 57.69 620 PRO A N 1
ATOM 4864 C CA . PRO A 1 620 ? 18.934 -13.374 -9.768 1.00 57.69 620 PRO A CA 1
ATOM 4865 C C . PRO A 1 620 ? 20.080 -13.678 -10.744 1.00 57.69 620 PRO A C 1
ATOM 4867 O O . PRO A 1 620 ? 19.943 -14.520 -11.634 1.00 57.69 620 PRO A O 1
ATOM 4870 N N . VAL A 1 621 ? 21.244 -13.043 -10.551 1.00 59.97 621 VAL A N 1
ATOM 4871 C CA . VAL A 1 621 ? 22.434 -13.285 -11.386 1.00 59.97 621 VAL A CA 1
ATOM 4872 C C . VAL A 1 621 ? 22.914 -14.733 -11.219 1.00 59.97 621 VAL A C 1
ATOM 4874 O O . VAL A 1 621 ? 23.392 -15.128 -10.155 1.00 59.97 621 VAL A O 1
ATOM 4877 N N . VAL A 1 622 ? 22.854 -15.526 -12.293 1.00 59.62 622 VAL A N 1
ATOM 4878 C CA . VAL A 1 622 ? 23.390 -16.897 -12.330 1.00 59.62 622 VAL A CA 1
ATOM 4879 C C . VAL A 1 622 ? 24.739 -16.920 -13.048 1.00 59.62 622 VAL A C 1
ATOM 4881 O O . VAL A 1 622 ? 24.922 -16.320 -14.109 1.00 59.62 622 VAL A O 1
ATOM 4884 N N . LYS A 1 623 ? 25.709 -17.640 -12.471 1.00 61.94 623 LYS A N 1
ATOM 4885 C CA . LYS A 1 623 ? 27.049 -17.804 -13.047 1.00 61.94 623 LYS A CA 1
ATOM 4886 C C . LYS A 1 623 ? 26.973 -18.570 -14.373 1.00 61.94 623 LYS A C 1
ATOM 4888 O O . LYS A 1 623 ? 26.476 -19.692 -14.402 1.00 61.94 623 LYS A O 1
ATOM 4893 N N . MET A 1 624 ? 27.519 -17.991 -15.444 1.00 62.50 624 MET A N 1
ATOM 4894 C CA . MET A 1 624 ? 27.515 -18.630 -16.765 1.00 62.50 624 MET A CA 1
ATOM 4895 C C . MET A 1 624 ? 28.472 -19.832 -16.855 1.00 62.50 624 MET A C 1
ATOM 4897 O O . MET A 1 624 ? 29.473 -19.882 -16.125 1.00 62.50 624 MET A O 1
ATOM 4901 N N . PRO A 1 625 ? 28.214 -20.781 -17.778 1.00 60.69 625 PRO A N 1
ATOM 4902 C CA . PRO A 1 625 ? 29.098 -21.916 -18.036 1.00 60.69 625 PRO A CA 1
ATOM 4903 C C . PRO A 1 625 ? 30.510 -21.478 -18.460 1.00 60.69 625 PRO A C 1
ATOM 4905 O O . PRO A 1 625 ? 30.683 -20.580 -19.281 1.00 60.69 625 PRO A O 1
ATOM 4908 N N . SER A 1 626 ? 31.544 -22.150 -17.945 1.00 57.97 626 SER A N 1
ATOM 4909 C CA . SER A 1 626 ? 32.962 -21.810 -18.176 1.00 57.97 626 SER A CA 1
ATOM 4910 C C . SER A 1 626 ? 33.490 -22.109 -19.589 1.00 57.97 626 SER A C 1
ATOM 4912 O O . SER A 1 626 ? 34.647 -21.813 -19.870 1.00 57.97 626 SER A O 1
ATOM 4914 N N . LEU A 1 627 ? 32.675 -22.714 -20.460 1.00 60.47 627 LEU A N 1
ATOM 4915 C CA . LEU A 1 627 ? 33.063 -23.217 -21.788 1.00 60.47 627 LEU A CA 1
ATOM 4916 C C . LEU A 1 627 ? 32.665 -22.283 -22.952 1.00 60.47 627 LEU A C 1
ATOM 4918 O O . LEU A 1 627 ? 32.899 -22.616 -24.110 1.00 60.47 627 LEU A O 1
ATOM 4922 N N . CYS A 1 628 ? 32.080 -21.116 -22.665 1.00 73.00 628 CYS A N 1
ATOM 4923 C CA . CYS A 1 628 ? 31.597 -20.177 -23.681 1.00 73.00 628 CYS A CA 1
ATOM 4924 C C . CYS A 1 628 ? 32.669 -19.160 -24.099 1.00 73.00 628 CYS A C 1
ATOM 4926 O O . CYS A 1 628 ? 33.183 -18.427 -23.256 1.00 73.00 628 CYS A O 1
ATOM 4928 N N . HIS A 1 629 ? 32.925 -19.019 -25.401 1.00 79.50 629 HIS A N 1
ATOM 4929 C CA . HIS A 1 629 ? 33.603 -17.843 -25.944 1.00 79.50 629 HIS A CA 1
ATOM 4930 C C . HIS A 1 629 ? 32.616 -16.692 -26.117 1.00 79.50 629 HIS A C 1
ATOM 4932 O O . HIS A 1 629 ? 31.501 -16.894 -26.588 1.00 79.50 629 HIS A O 1
ATOM 4938 N N . THR A 1 630 ? 33.037 -15.474 -25.790 1.00 84.38 630 THR A N 1
ATOM 4939 C CA . THR A 1 630 ? 32.251 -14.267 -26.045 1.00 84.38 630 THR A CA 1
ATOM 4940 C C . THR A 1 630 ? 33.017 -13.293 -26.925 1.00 84.38 630 THR A C 1
ATOM 4942 O O . THR A 1 630 ? 34.194 -13.033 -26.666 1.00 84.38 630 THR A O 1
ATOM 4945 N N . MET A 1 631 ? 32.333 -12.688 -27.890 1.00 84.25 631 MET A N 1
ATOM 4946 C CA . MET A 1 631 ? 32.796 -11.491 -28.598 1.00 84.25 631 MET A CA 1
ATOM 4947 C C . MET A 1 631 ? 31.741 -10.399 -28.467 1.00 84.25 631 MET A C 1
ATOM 4949 O O . MET A 1 631 ? 30.555 -10.712 -28.379 1.00 84.25 631 MET A O 1
ATOM 4953 N N . TYR A 1 632 ? 32.148 -9.133 -28.457 1.00 86.75 632 TYR A N 1
ATOM 4954 C CA . TYR A 1 632 ? 31.196 -8.034 -28.545 1.00 86.75 632 TYR A CA 1
ATOM 4955 C C . TYR A 1 632 ? 31.680 -6.942 -29.497 1.00 86.75 632 TYR A C 1
ATOM 4957 O O . TYR A 1 632 ? 32.882 -6.719 -29.636 1.00 86.75 632 TYR A O 1
ATOM 4965 N N . VAL A 1 633 ? 30.731 -6.299 -30.176 1.00 90.12 633 VAL A N 1
ATOM 4966 C CA . VAL A 1 633 ? 30.956 -5.265 -31.190 1.00 90.12 633 VAL A CA 1
ATOM 4967 C C . VAL A 1 633 ? 30.074 -4.058 -30.863 1.00 90.12 633 VAL A C 1
ATOM 4969 O O . VAL A 1 633 ? 28.859 -4.225 -30.734 1.00 90.12 633 VAL A O 1
ATOM 4972 N N . PRO A 1 634 ? 30.642 -2.850 -30.705 1.00 93.06 634 PRO A N 1
ATOM 4973 C CA . PRO A 1 634 ? 29.852 -1.645 -30.500 1.00 93.06 634 PRO A CA 1
ATOM 4974 C C . PRO A 1 634 ? 28.999 -1.311 -31.728 1.00 93.06 634 PRO A C 1
ATOM 4976 O O . PRO A 1 634 ? 29.466 -1.365 -32.869 1.00 93.06 634 PRO A O 1
ATOM 4979 N N . VAL A 1 635 ? 27.760 -0.909 -31.465 1.00 92.69 635 VAL A N 1
ATOM 4980 C CA . VAL A 1 635 ? 26.769 -0.445 -32.435 1.00 92.69 635 VAL A CA 1
ATOM 4981 C C . VAL A 1 635 ? 26.413 0.996 -32.080 1.00 92.69 635 VAL A C 1
ATOM 4983 O O . VAL A 1 635 ? 25.852 1.257 -31.022 1.00 92.69 635 VAL A O 1
ATOM 4986 N N . VAL A 1 636 ? 26.760 1.943 -32.948 1.00 93.19 636 VAL A N 1
ATOM 4987 C CA . VAL A 1 636 ? 26.483 3.375 -32.775 1.00 93.19 636 VAL A CA 1
ATOM 4988 C C . VAL A 1 636 ? 25.308 3.759 -33.664 1.00 93.19 636 VAL A C 1
ATOM 4990 O O . VAL A 1 636 ? 25.397 3.691 -34.892 1.00 93.19 636 VAL A O 1
ATOM 4993 N N . GLN A 1 637 ? 24.215 4.187 -33.046 1.00 91.44 637 GLN A N 1
ATOM 4994 C CA . GLN A 1 637 ? 22.969 4.554 -33.712 1.00 91.44 637 GLN A CA 1
ATOM 4995 C C . GLN A 1 637 ? 22.828 6.073 -33.730 1.00 91.44 637 GLN A C 1
ATOM 4997 O O . GLN A 1 637 ? 22.884 6.717 -32.688 1.00 91.44 637 GLN A O 1
ATOM 5002 N N . LYS A 1 638 ? 22.667 6.668 -34.916 1.00 91.94 638 LYS A N 1
ATOM 5003 C CA . LYS A 1 638 ? 22.601 8.130 -35.083 1.00 91.94 638 LYS A CA 1
ATOM 5004 C C . LYS A 1 638 ? 21.241 8.575 -35.599 1.00 91.94 638 LYS A C 1
ATOM 5006 O O . LYS A 1 638 ? 20.766 8.050 -36.609 1.00 91.94 638 LYS A O 1
ATOM 5011 N N . ARG A 1 639 ? 20.672 9.611 -34.979 1.00 87.88 639 ARG A N 1
ATOM 5012 C CA . ARG A 1 639 ? 19.444 10.263 -35.450 1.00 87.88 639 ARG A CA 1
ATOM 5013 C C . ARG A 1 639 ? 19.650 10.824 -36.862 1.00 87.88 639 ARG A C 1
ATOM 5015 O O . ARG A 1 639 ? 20.726 11.327 -37.209 1.00 87.88 639 ARG A O 1
ATOM 5022 N N . ARG A 1 640 ? 18.631 10.723 -37.717 1.00 80.12 640 ARG A N 1
ATOM 5023 C CA . ARG A 1 640 ? 18.707 11.223 -39.099 1.00 80.12 640 ARG A CA 1
ATOM 5024 C C . ARG A 1 640 ? 18.548 12.750 -39.106 1.00 80.12 640 ARG A C 1
ATOM 5026 O O . ARG A 1 640 ? 17.513 13.274 -38.705 1.00 80.12 640 ARG A O 1
ATOM 5033 N N . ARG A 1 641 ? 19.560 13.492 -39.577 1.00 56.53 641 ARG A N 1
ATOM 5034 C CA . ARG A 1 641 ? 19.467 14.962 -39.700 1.00 56.53 641 ARG A CA 1
ATOM 5035 C C . ARG A 1 641 ? 18.384 15.341 -40.716 1.00 56.53 641 ARG A C 1
ATOM 5037 O O . ARG A 1 641 ? 18.512 14.992 -41.887 1.00 56.53 641 ARG A O 1
ATOM 5044 N N . GLY A 1 642 ? 17.368 16.087 -40.276 1.00 53.03 642 GLY A N 1
ATOM 5045 C CA . GLY A 1 642 ? 16.306 16.630 -41.133 1.00 53.03 642 GLY A CA 1
ATOM 5046 C C . GLY A 1 642 ? 14.922 15.989 -40.980 1.00 53.03 642 GLY A C 1
ATOM 5047 O O . GLY A 1 642 ? 14.014 16.401 -41.695 1.00 53.03 642 GLY A O 1
ATOM 5048 N N . ALA A 1 643 ? 14.731 15.035 -40.062 1.00 44.34 643 ALA A N 1
ATOM 5049 C CA . ALA A 1 643 ? 13.387 14.673 -39.618 1.00 44.34 643 ALA A CA 1
ATOM 5050 C C . ALA A 1 643 ? 12.827 15.846 -38.798 1.00 44.34 643 ALA A C 1
ATOM 5052 O O . ALA A 1 643 ? 13.419 16.240 -37.791 1.00 44.34 643 ALA A O 1
ATOM 5053 N N . ALA A 1 644 ? 11.755 16.470 -39.285 1.00 34.84 644 ALA A N 1
ATOM 5054 C CA . ALA A 1 644 ? 11.041 17.487 -38.532 1.00 34.84 644 ALA A CA 1
ATOM 5055 C C . ALA A 1 644 ? 10.596 16.900 -37.186 1.00 34.84 644 ALA A C 1
ATOM 5057 O O . ALA A 1 644 ? 10.264 15.721 -37.088 1.00 34.84 644 ALA A O 1
ATOM 5058 N N . VAL A 1 645 ? 10.616 17.733 -36.148 1.00 38.56 645 VAL A N 1
ATOM 5059 C CA . VAL A 1 645 ? 9.949 17.439 -34.882 1.00 38.56 645 VAL A CA 1
ATOM 5060 C C . VAL A 1 645 ? 8.449 17.497 -35.166 1.00 38.56 645 VAL A C 1
ATOM 5062 O O . VAL A 1 645 ? 7.834 18.545 -34.984 1.00 38.56 645 VAL A O 1
ATOM 5065 N N . ASP A 1 646 ? 7.880 16.405 -35.671 1.00 31.22 646 ASP A N 1
ATOM 5066 C CA . ASP A 1 646 ? 6.441 16.201 -35.595 1.00 31.22 646 ASP A CA 1
ATOM 5067 C C . ASP A 1 646 ? 6.132 15.843 -34.138 1.00 31.22 646 ASP A C 1
ATOM 5069 O O . ASP A 1 646 ? 6.596 14.852 -33.568 1.00 31.22 646 ASP A O 1
ATOM 5073 N N . LEU A 1 647 ? 5.472 16.793 -33.482 1.00 39.69 647 LEU A N 1
ATOM 5074 C CA . LEU A 1 647 ? 4.821 16.595 -32.201 1.00 39.69 647 LEU A CA 1
ATOM 5075 C C . LEU A 1 647 ? 3.591 15.726 -32.481 1.00 39.69 647 LEU A C 1
ATOM 5077 O O . LEU A 1 647 ? 2.723 16.155 -33.233 1.00 39.69 647 LEU A O 1
ATOM 5081 N N . ASP A 1 648 ? 3.563 14.562 -31.836 1.00 34.56 648 ASP A N 1
ATOM 5082 C CA . ASP A 1 648 ? 2.584 13.468 -31.914 1.00 34.56 648 ASP A CA 1
ATOM 5083 C C . ASP A 1 648 ? 2.900 12.345 -32.919 1.00 34.56 648 ASP A C 1
ATOM 5085 O O . ASP A 1 648 ? 3.286 12.570 -34.059 1.00 34.56 648 ASP A O 1
ATOM 5089 N N . ASP A 1 649 ? 2.703 11.123 -32.413 1.00 31.94 649 ASP A N 1
ATOM 5090 C CA . ASP A 1 649 ? 2.744 9.807 -33.060 1.00 31.94 649 ASP A CA 1
ATOM 5091 C C . ASP A 1 649 ? 4.110 9.112 -33.218 1.00 31.94 649 ASP A C 1
ATOM 5093 O O . ASP A 1 649 ? 4.865 9.353 -34.155 1.00 31.94 649 ASP A O 1
ATOM 5097 N N . CYS A 1 650 ? 4.393 8.174 -32.298 1.00 27.30 650 CYS A N 1
ATOM 5098 C CA . CYS A 1 650 ? 4.681 6.754 -32.590 1.00 27.30 650 CYS A CA 1
ATOM 5099 C C . CYS A 1 650 ? 5.132 6.021 -31.307 1.00 27.30 650 CYS A C 1
ATOM 5101 O O . CYS A 1 650 ? 6.271 6.161 -30.862 1.00 27.30 650 CYS A O 1
ATOM 5103 N N . GLU A 1 651 ? 4.245 5.206 -30.727 1.00 27.98 651 GLU A N 1
ATOM 5104 C CA . GLU A 1 651 ? 4.659 4.035 -29.940 1.00 27.98 651 GLU A CA 1
ATOM 5105 C C . GLU A 1 651 ? 5.246 2.967 -30.887 1.00 27.98 651 GLU A C 1
ATOM 5107 O O . GLU A 1 651 ? 4.854 2.907 -32.057 1.00 27.98 651 GLU A O 1
ATOM 5112 N N . PRO A 1 652 ? 6.186 2.119 -30.430 1.00 30.11 652 PRO A N 1
ATOM 5113 C CA . PRO A 1 652 ? 6.786 1.093 -31.274 1.00 30.11 652 PRO A CA 1
ATOM 5114 C C . PRO A 1 652 ? 5.744 0.053 -31.708 1.00 30.11 652 PRO A C 1
ATOM 5116 O O . PRO A 1 652 ? 5.055 -0.549 -30.886 1.00 30.11 652 PRO A O 1
ATOM 5119 N N . VAL A 1 653 ? 5.665 -0.191 -33.018 1.00 25.67 653 VAL A N 1
ATOM 5120 C CA . VAL A 1 653 ? 4.885 -1.292 -33.594 1.00 25.67 653 VAL A CA 1
ATOM 5121 C C . VAL A 1 653 ? 5.540 -2.613 -33.188 1.00 25.67 653 VAL A C 1
ATOM 5123 O O . VAL A 1 653 ? 6.625 -2.960 -33.651 1.00 25.67 653 VAL A O 1
ATOM 5126 N N . ILE A 1 654 ? 4.868 -3.346 -32.304 1.00 30.69 654 ILE A N 1
ATOM 5127 C CA . ILE A 1 654 ? 5.209 -4.714 -31.913 1.00 30.69 654 ILE A CA 1
ATOM 5128 C C . ILE A 1 654 ? 4.787 -5.648 -33.053 1.00 30.69 654 ILE A C 1
ATOM 5130 O O . ILE A 1 654 ? 3.599 -5.885 -33.265 1.00 30.69 654 ILE A O 1
ATOM 5134 N N . GLY A 1 655 ? 5.756 -6.193 -33.786 1.00 25.62 655 GLY A N 1
ATOM 5135 C CA . GLY A 1 655 ? 5.539 -7.345 -34.658 1.00 25.62 655 GLY A CA 1
ATOM 5136 C C . GLY A 1 655 ? 5.479 -8.628 -33.827 1.00 25.62 655 GLY A C 1
ATOM 5137 O O . GLY A 1 655 ? 6.509 -9.224 -33.539 1.00 25.62 655 GLY A O 1
ATOM 5138 N N . SER A 1 656 ? 4.281 -9.048 -33.415 1.00 24.56 656 SER A N 1
ATOM 5139 C CA . SER A 1 656 ? 4.039 -10.391 -32.878 1.00 24.56 656 SER A CA 1
ATOM 5140 C C . SER A 1 656 ? 3.593 -11.316 -34.012 1.00 24.56 656 SER A C 1
ATOM 5142 O O . SER A 1 656 ? 2.426 -11.290 -34.400 1.00 24.56 656 SER A O 1
ATOM 5144 N N . ALA A 1 657 ? 4.495 -12.144 -34.531 1.00 24.34 657 ALA A N 1
ATOM 5145 C CA . ALA A 1 657 ? 4.116 -13.340 -35.274 1.00 24.34 657 ALA A CA 1
ATOM 5146 C C . ALA A 1 657 ? 4.363 -14.547 -34.361 1.00 24.34 657 ALA A C 1
ATOM 5148 O O . ALA A 1 657 ? 5.444 -15.127 -34.352 1.00 24.34 657 ALA A O 1
ATOM 5149 N N . TYR A 1 658 ? 3.369 -14.871 -33.532 1.00 25.03 658 TYR A N 1
ATOM 5150 C CA . TYR A 1 658 ? 3.254 -16.207 -32.955 1.00 25.03 658 TYR A CA 1
ATOM 5151 C C . TYR A 1 658 ? 2.493 -17.049 -33.976 1.00 25.03 658 TYR A C 1
ATOM 5153 O O . TYR A 1 658 ? 1.290 -16.873 -34.157 1.00 25.03 658 TYR A O 1
ATOM 5161 N N . ASP A 1 659 ? 3.225 -17.900 -34.686 1.00 23.83 659 ASP A N 1
ATOM 5162 C CA . ASP A 1 659 ? 2.662 -18.958 -35.517 1.00 23.83 659 ASP A CA 1
ATOM 5163 C C . ASP A 1 659 ? 2.266 -20.103 -34.568 1.00 23.83 659 ASP A C 1
ATOM 5165 O O . ASP A 1 659 ? 3.092 -20.930 -34.175 1.00 23.83 659 ASP A O 1
ATOM 5169 N N . GLU A 1 660 ? 1.022 -20.083 -34.084 1.00 27.39 660 GLU A N 1
ATOM 5170 C CA . GLU A 1 660 ? 0.414 -21.259 -33.463 1.00 27.39 660 GLU A CA 1
ATOM 5171 C C . GLU A 1 660 ? 0.104 -22.254 -34.581 1.00 27.39 660 GLU A C 1
ATOM 5173 O O . GLU A 1 660 ? -0.868 -22.107 -35.322 1.00 27.39 660 GLU A O 1
ATOM 5178 N N . GLY A 1 661 ? 0.964 -23.266 -34.703 1.00 26.16 661 GLY A N 1
ATOM 5179 C CA . GLY A 1 661 ? 0.708 -24.435 -35.529 1.00 26.16 661 GLY A CA 1
ATOM 5180 C C . GLY A 1 661 ? -0.622 -25.068 -35.135 1.00 26.16 661 GLY A C 1
ATOM 5181 O O . GLY A 1 661 ? -0.768 -25.629 -34.050 1.00 26.16 661 GLY A O 1
ATOM 5182 N N . THR A 1 662 ? -1.596 -24.959 -36.029 1.00 28.17 662 THR A N 1
ATOM 5183 C CA . THR A 1 662 ? -2.847 -25.703 -35.976 1.00 28.17 662 THR A CA 1
ATOM 5184 C C . THR A 1 662 ? -2.556 -27.185 -36.194 1.00 28.17 662 THR A C 1
ATOM 5186 O O . THR A 1 662 ? -2.242 -27.591 -37.313 1.00 28.17 662 THR A O 1
ATOM 5189 N N . ASP A 1 663 ? -2.692 -27.985 -35.136 1.00 29.77 663 ASP A N 1
ATOM 5190 C CA . ASP A 1 663 ? -2.973 -29.415 -35.249 1.00 29.77 663 ASP A CA 1
ATOM 5191 C C . ASP A 1 663 ? -4.380 -29.576 -35.845 1.00 29.77 663 ASP A C 1
ATOM 5193 O O . ASP A 1 663 ? -5.394 -29.325 -35.190 1.00 29.77 663 ASP A O 1
ATOM 5197 N N . SER A 1 664 ? -4.440 -29.992 -37.106 1.00 29.31 664 SER A N 1
ATOM 5198 C CA . SER A 1 664 ? -5.615 -30.610 -37.713 1.00 29.31 664 SER A CA 1
ATOM 5199 C C . SER A 1 664 ? -5.216 -32.015 -38.139 1.00 29.31 664 SER A C 1
ATOM 5201 O O . SER A 1 664 ? -4.297 -32.142 -38.941 1.00 29.31 664 SER A O 1
ATOM 5203 N N . ASP A 1 665 ? -5.852 -33.029 -37.549 1.00 27.91 665 ASP A N 1
ATOM 5204 C CA . ASP A 1 665 ? -6.378 -34.218 -38.236 1.00 27.91 665 ASP A CA 1
ATOM 5205 C C . ASP A 1 665 ? -6.929 -35.202 -37.185 1.00 27.91 665 ASP A C 1
ATOM 5207 O O . ASP A 1 665 ? -6.211 -36.014 -36.602 1.00 27.91 665 ASP A O 1
ATOM 5211 N N . PHE A 1 666 ? -8.237 -35.111 -36.933 1.00 30.72 666 PHE A N 1
ATOM 5212 C CA . PHE A 1 666 ? -9.040 -36.249 -36.491 1.00 30.72 666 PHE A CA 1
ATOM 5213 C C . PHE A 1 666 ? -10.179 -36.411 -37.495 1.00 30.72 666 PHE A C 1
ATOM 5215 O O . PHE A 1 666 ? -11.127 -35.625 -37.518 1.00 30.72 666 PHE A O 1
ATOM 5222 N N . ASP A 1 667 ? -10.009 -37.419 -38.345 1.00 32.16 667 ASP A N 1
ATOM 5223 C CA . ASP A 1 667 ? -11.030 -38.014 -39.193 1.00 32.16 667 ASP A CA 1
ATOM 5224 C C . ASP A 1 667 ? -12.164 -38.586 -38.331 1.00 32.16 667 ASP A C 1
ATOM 5226 O O . ASP A 1 667 ? -11.912 -39.425 -37.467 1.00 32.16 667 ASP A O 1
ATOM 5230 N N . GLU A 1 668 ? -13.407 -38.209 -38.621 1.00 32.16 668 GLU A N 1
ATOM 5231 C CA . GLU A 1 668 ? -14.567 -39.087 -38.438 1.00 32.16 668 GLU A CA 1
ATOM 5232 C C . GLU A 1 668 ? -15.574 -38.802 -39.564 1.00 32.16 668 GLU A C 1
ATOM 5234 O O . GLU A 1 668 ? -16.321 -37.823 -39.558 1.00 32.16 668 GLU A O 1
ATOM 5239 N N . ASP A 1 669 ? -15.502 -39.664 -40.582 1.00 31.78 669 ASP A N 1
ATOM 5240 C CA . ASP A 1 669 ? -16.506 -39.874 -41.621 1.00 31.78 669 ASP A CA 1
ATOM 5241 C C . ASP A 1 669 ? -17.779 -40.452 -40.981 1.00 31.78 669 ASP A C 1
ATOM 5243 O O . ASP A 1 669 ? -17.758 -41.560 -40.444 1.00 31.78 669 ASP A O 1
ATOM 5247 N N . ASP A 1 670 ? -18.898 -39.739 -41.115 1.00 31.86 670 ASP A N 1
ATOM 5248 C CA . ASP A 1 670 ? -20.248 -40.268 -40.902 1.00 31.86 670 ASP A CA 1
ATOM 5249 C C . ASP A 1 670 ? -20.954 -40.359 -42.268 1.00 31.86 670 ASP A C 1
ATOM 5251 O O . ASP A 1 670 ? -21.427 -39.364 -42.825 1.00 31.86 670 ASP A O 1
ATOM 5255 N N . SER A 1 671 ? -21.011 -41.572 -42.827 1.00 37.94 671 SER A N 1
ATOM 5256 C CA . SER A 1 671 ? -22.004 -41.973 -43.835 1.00 37.94 671 SER A CA 1
ATOM 5257 C C . SER A 1 671 ? -22.184 -43.498 -43.872 1.00 37.94 671 SER A C 1
ATOM 5259 O O . SER A 1 671 ? -21.456 -44.197 -44.571 1.00 37.94 671 SER A O 1
ATOM 5261 N N . ASP A 1 672 ? -23.125 -44.005 -43.064 1.00 35.41 672 ASP A N 1
ATOM 5262 C CA . ASP A 1 672 ? -24.267 -44.871 -43.454 1.00 35.41 672 ASP A CA 1
ATOM 5263 C C . ASP A 1 672 ? -24.994 -45.471 -42.233 1.00 35.41 672 ASP A C 1
ATOM 5265 O O . ASP A 1 672 ? -24.346 -46.146 -41.398 1.00 35.41 672 ASP A O 1
#

Sequence (672 aa):
MLSWITQCNSETMWCSGLAGTGKSSLMGTLHDLLMTDFGERSRLAAFIRYDRIEYPTAGKLITSIAYALGMFDDRIGRAISLVVKTLPSVATLSPSLQFQHLLRNPLESLPDLVDGGPLVVIIDGLDECDASDDMLAVLAKGFGPKLSFMRLILSSRPVLRMTTAFEGRDCIYPLHLDTTSKYVNRDIRFYLEREFATIRHDEFQEKCKELDAINELAERASGLFIWAATVVKIVVEFPAIPILQDFLATDIPASATEALTTLYLTSLKALISENQGIKVKVQECVRSVLGAVLVTQTPPGMTEDVLDKVVLLNTGSPPSHHILSMLGSVLSLQTEDSPIRLIHKSLDDFLQDQSRCGDEWFIDVTLHRKAIAEQCRIVSKSFMKTWSPKSDMDIEAVPAHLSKYALFGVFWYSASDKSDIELFTSFFRCYFLPWLDTVATDDNIIHFEVMDTFCRQQGLTHLSIQVDIRDSVEFHNVLKASTHFYYHLHQSSKESLFAGKVTLECMDPTGNNLNINGMIVVHEGTEYVFKISNTTLVPLYVSVFSFNVGTLNIWSYYEPGKAVGAPLPPGESLTTEEHSYYVPKGQEVDVGFLKLFVSTEYLDLSAIPRMAGYGSVPPPVVKMPSLCHTMYVPVVQKRRRGAAVDLDDCEPVIGSAYDEGTDSDFDEDDSD

InterPro domains:
  IPR027417 P-loop containing nucleoside triphosphate hydrolase [G3DSA:3.40.50.300] (1-160)
  IPR027417 P-loop containing nucleoside triphosphate hydrolase [SSF52540] (15-235)
  IPR056884 Nephrocystin 3-like, N-terminal [PF24883] (3-157)